Protein AF-A0A1W2AWW6-F1 (afdb_monomer)

Radius of gyration: 28.3 Å; Cα contacts (8 Å, |Δi|>4): 1098; chains: 1; bounding box: 62×74×79 Å

Mean predicted aligned error: 14.78 Å

Foldseek 3Di:
DVLVVLLVVLVVLLVLLVCLQVCLCCVVVQLVDCVQEQDCPDPVRQDAQRKGKYWAALVQWADQDDQKIWGWDWDPPDPVTQIAIAIEGQADPLAPGSDRFVAFDQDPVRTTMFIWGKRFDDVVSLVSHLVSQLVVLVVVLVVQVVDPDRDPVVNVVSVCCNDPNNSVSNSVRYDSIHTYGPPSPCSVVSNVSSVVSSVVSVLSNQLSVVVVPDPNVVSVVVSVVVVCVVVVVVCVVCVQLVQQLVLWDDPDVLEIETERRDDLPLVVQLQQLDFELVSLQCCCCVPQVVNDHFAFNDDDKWKKKFWFAAPVGFIKIKIFIFAADFRKYWYWYDDPQWFIKTFIATLSRRDEPPPHDCNDPVVSSVSSCRLLRTQWIATLLQKTKGKGWAPDFWAFADPPAREDEPSSLRSCCRTHPSAPVRSVVSVVRHGYGYHGGTFIWMWMAGSVGFTWIWGQDPNDIAIDGDRMDTRYDDRCLPPTPVSVPDDDQLRVLLVVLCVVCVRHDDLLSSQVSSLSNFDQCVVPPPTGGRQKMWMQRSNVQKIWMDGNSPSVDIDIDHVVSSVDDD

Solvent-accessible surface area (backbone atoms only — not comparable to full-atom values): 29677 Å² total; per-residue (Å²): 111,68,69,59,52,52,37,53,50,15,50,50,37,23,52,51,8,48,45,32,43,69,48,41,59,47,56,63,58,46,77,73,34,78,90,41,54,44,43,82,86,37,72,90,48,48,38,68,81,33,74,35,30,39,76,40,52,46,91,37,51,45,83,58,56,92,51,35,27,37,35,56,44,78,40,89,89,44,98,81,59,56,60,37,38,35,40,31,33,66,62,50,69,78,43,100,58,74,50,43,76,95,53,60,46,70,47,99,85,68,26,34,33,35,45,28,39,28,33,73,39,53,66,72,58,46,51,50,47,53,50,41,52,49,53,53,38,45,53,50,34,57,54,49,72,70,45,95,81,54,56,68,70,56,51,55,50,33,54,40,52,64,31,76,67,33,46,50,49,52,56,73,36,40,45,66,43,22,37,36,45,53,63,81,75,52,40,66,53,41,25,52,50,7,49,50,33,24,51,52,12,50,50,50,30,52,52,46,60,47,49,76,80,44,64,60,74,67,46,56,54,52,51,52,50,49,49,52,50,52,52,48,50,50,50,61,70,42,41,34,51,53,47,21,41,68,43,52,37,78,74,50,92,61,32,30,37,31,34,51,59,46,87,79,51,65,75,59,56,75,70,58,54,30,60,36,42,72,50,46,52,53,49,44,18,52,75,76,52,74,61,45,89,74,58,74,36,63,71,86,48,46,35,38,39,36,48,36,26,27,93,88,71,42,30,36,41,33,36,35,41,15,28,72,97,74,30,39,34,40,38,36,43,65,53,95,91,43,37,36,29,44,31,38,25,60,34,42,50,48,56,29,64,68,96,36,51,58,88,38,78,66,33,26,57,56,56,69,55,42,66,54,48,26,46,33,38,37,13,70,60,6,22,35,40,36,62,31,38,30,92,43,73,55,37,74,45,84,81,84,48,54,30,35,29,56,37,50,49,49,39,49,34,37,31,71,29,62,35,46,69,49,33,49,55,52,56,71,59,39,19,50,12,31,63,57,96,29,19,59,36,41,40,34,28,19,71,87,69,48,36,35,38,41,38,65,56,97,75,39,84,36,79,34,81,43,55,61,50,48,47,61,70,73,74,45,46,89,80,23,62,51,71,69,71,48,85,51,72,41,56,54,39,40,51,49,51,35,62,75,47,71,36,49,35,47,71,69,55,44,47,49,40,47,56,66,39,51,43,52,29,91,82,41,79,95,46,57,18,28,50,35,38,40,32,36,30,32,73,78,53,37,32,41,35,23,51,68,75,36,75,91,59,68,43,81,44,42,60,56,76,63,72,45,81,132

Sequence (566 aa):
MLKKIILVLAVLMTGIGIFMWIYGDSCIFTLNNDYMLIDLFDPDSFKPGTYGSVSLDPDSIWPISGDLSVAWVYNEDDEDNYNLEIPLEGFDFSSSYSAVAGLSYEDKDGNTRVMVEVVECPEEQRQEVLHGIYDLNEMSYESALSYEDADPSFIEYMEWTVSDEGKQEIDDTTSHYKCIVVSKGNYQLIKVIGIALTIVGALTLTIALLTFKFRPGKILIRVLALVLVIVGVFLIMQRKNISTMASLKEYTDGVYTLRYTADYKLDEILSADISSEKQLFSWVEDNLYGGLPISSGLDSFGCAGLSTTTPEGKHLMGRNYDFYETDCVMIYTDPEDGYASIGMVDTQFINVGGDISMTSPLGRLTTLAYPYMTVDGMNEAGVGVALLMLDHNEIHQNGGKPDIVMTVAVRAILDTCGSADEAIALLESYDMHSMIDSAFHIYITDRTGASVVVEWLDGEMVLTNTPAVTNFVMGDPENTDYLQGGECRRYDALMTDWNGCSGIASAEETMSFMADAADDENANPGVLGTEWSCVYNLDDFEVTVCFDIAYNEPYSVTPETFGIKR

Structure (mmCIF, N/CA/C/O backbone):
data_AF-A0A1W2AWW6-F1
#
_entry.id   AF-A0A1W2AWW6-F1
#
loop_
_atom_site.group_PDB
_atom_site.id
_atom_site.type_symbol
_atom_site.label_atom_id
_atom_site.label_alt_id
_atom_site.label_comp_id
_atom_site.label_asym_id
_atom_site.label_entity_id
_atom_site.label_seq_id
_atom_site.pdbx_PDB_ins_code
_atom_site.Cartn_x
_atom_site.Cartn_y
_atom_site.Cartn_z
_atom_site.occupancy
_atom_site.B_iso_or_equiv
_atom_site.auth_seq_id
_atom_site.auth_comp_id
_atom_site.auth_asym_id
_atom_site.auth_atom_id
_atom_site.pdbx_PDB_model_num
ATOM 1 N N . MET A 1 1 ? -34.621 10.758 49.690 1.00 58.53 1 MET A N 1
ATOM 2 C CA . MET A 1 1 ? -34.325 11.944 48.860 1.00 58.53 1 MET A CA 1
ATOM 3 C C . MET A 1 1 ? -33.158 11.666 47.913 1.00 58.53 1 MET A C 1
ATOM 5 O O . MET A 1 1 ? -33.392 11.636 46.716 1.00 58.53 1 MET A O 1
ATOM 9 N N . LEU A 1 2 ? -31.978 11.288 48.426 1.00 61.44 2 LEU A N 1
ATOM 10 C CA . LEU A 1 2 ? -30.771 10.979 47.636 1.00 61.44 2 LEU A CA 1
ATOM 11 C C . LEU A 1 2 ? -30.978 9.994 46.462 1.00 61.44 2 LEU A C 1
ATOM 13 O O . LEU A 1 2 ? -30.586 10.289 45.344 1.00 61.44 2 LEU A O 1
ATOM 17 N N . LYS A 1 3 ? -31.682 8.868 46.667 1.00 63.62 3 LYS A N 1
ATOM 18 C CA . LYS A 1 3 ? -31.958 7.894 45.586 1.00 63.62 3 LYS A CA 1
ATOM 19 C C . LYS A 1 3 ? -32.798 8.450 44.428 1.00 63.62 3 LYS A C 1
ATOM 21 O O . LYS A 1 3 ? -32.628 8.018 43.298 1.00 63.62 3 LYS A O 1
ATOM 26 N N . LYS A 1 4 ? -33.716 9.385 44.709 1.00 70.50 4 LYS A N 1
ATOM 27 C CA . LYS A 1 4 ? -34.532 10.037 43.671 1.00 70.50 4 LYS A CA 1
ATOM 28 C C . LYS A 1 4 ? -33.698 11.050 42.881 1.00 70.50 4 LYS A C 1
ATOM 30 O O . LYS A 1 4 ? -33.875 11.150 41.680 1.00 70.50 4 LYS A O 1
ATOM 35 N N . ILE A 1 5 ? -32.761 11.730 43.548 1.00 69.06 5 ILE A N 1
ATOM 36 C CA . ILE A 1 5 ? -31.810 12.657 42.918 1.00 69.06 5 ILE A CA 1
ATOM 37 C C . ILE A 1 5 ? -30.859 11.893 41.982 1.00 69.06 5 ILE A C 1
ATOM 39 O O . ILE A 1 5 ? -30.715 12.281 40.832 1.00 69.06 5 ILE A O 1
ATOM 43 N N . ILE A 1 6 ? -30.298 10.760 42.427 1.00 69.12 6 ILE A N 1
ATOM 44 C CA . ILE A 1 6 ? -29.435 9.900 41.591 1.00 69.12 6 ILE A CA 1
ATOM 45 C C . ILE A 1 6 ? -30.186 9.384 40.355 1.00 69.12 6 ILE A C 1
ATOM 47 O O . ILE A 1 6 ? -29.622 9.360 39.269 1.00 69.12 6 ILE A O 1
ATOM 51 N N . LEU A 1 7 ? -31.463 9.007 40.500 1.00 71.25 7 LEU A N 1
ATOM 52 C CA . LEU A 1 7 ? -32.288 8.561 39.374 1.00 71.25 7 LEU A CA 1
ATOM 53 C C . LEU A 1 7 ? -32.471 9.672 38.328 1.00 71.25 7 LEU A C 1
ATOM 55 O O . LEU A 1 7 ? -32.294 9.429 37.142 1.00 71.25 7 LEU A O 1
ATOM 59 N N . VAL A 1 8 ? -32.800 10.887 38.778 1.00 70.69 8 VAL A N 1
ATOM 60 C CA . VAL A 1 8 ? -32.986 12.052 37.899 1.00 70.69 8 VAL A CA 1
ATOM 61 C C . VAL A 1 8 ? -31.683 12.407 37.181 1.00 70.69 8 VAL A C 1
ATOM 63 O O . VAL A 1 8 ? -31.704 12.615 35.973 1.00 70.69 8 VAL A O 1
ATOM 66 N N . LEU A 1 9 ? -30.549 12.394 37.889 1.00 64.31 9 LEU A N 1
ATOM 67 C CA . LEU A 1 9 ? -29.231 12.642 37.298 1.00 64.31 9 LEU A CA 1
ATOM 68 C C . LEU A 1 9 ? -28.835 11.566 36.279 1.00 64.31 9 LEU A C 1
ATOM 70 O O . LEU A 1 9 ? -28.294 11.902 35.235 1.00 64.31 9 LEU A O 1
ATOM 74 N N . ALA A 1 10 ? -29.132 10.292 36.544 1.00 72.31 10 ALA A N 1
ATOM 75 C CA . ALA A 1 10 ? -28.827 9.204 35.618 1.00 72.31 10 ALA A CA 1
ATOM 76 C C . ALA A 1 10 ? -29.686 9.261 34.343 1.00 72.31 10 ALA A C 1
ATOM 78 O O . ALA A 1 10 ? -29.166 9.040 33.253 1.00 72.31 10 ALA A O 1
ATOM 79 N N . VAL A 1 11 ? -30.978 9.604 34.456 1.00 74.00 11 VAL A N 1
ATOM 80 C CA . VAL A 1 11 ? -31.847 9.840 33.287 1.00 74.00 11 VAL A CA 1
ATOM 81 C C . VAL A 1 11 ? -31.354 11.037 32.475 1.00 74.00 11 VAL A C 1
ATOM 83 O O . VAL A 1 11 ? -31.254 10.925 31.260 1.00 74.00 11 VAL A O 1
ATOM 86 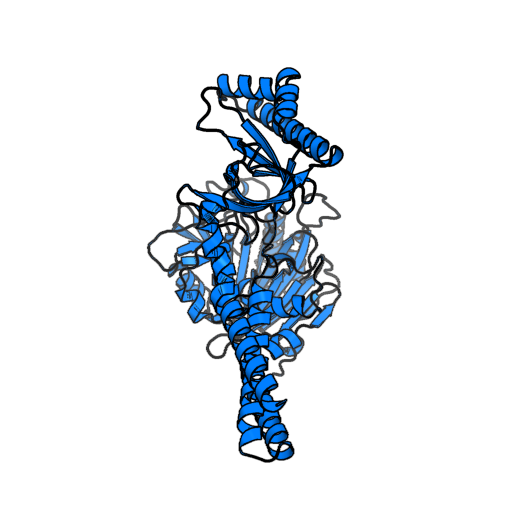N N . LEU A 1 12 ? -30.997 12.148 33.131 1.00 67.00 12 LEU A N 1
ATOM 87 C CA . LEU A 1 12 ? -30.424 13.325 32.468 1.00 67.00 12 LEU A CA 1
ATOM 88 C C . LEU A 1 12 ? -29.118 12.989 31.747 1.00 67.00 12 LEU A C 1
ATOM 90 O O . LEU A 1 12 ? -28.979 13.316 30.581 1.00 67.00 12 LEU A O 1
ATOM 94 N N . MET A 1 13 ? -28.197 12.287 32.407 1.00 64.25 13 MET A N 1
ATOM 95 C CA . MET A 1 13 ? -26.913 11.883 31.826 1.00 64.25 13 MET A CA 1
ATOM 96 C C . MET A 1 13 ? -27.085 10.938 30.634 1.00 64.25 13 MET A C 1
ATOM 98 O O . MET A 1 13 ? -26.427 11.118 29.619 1.00 64.25 13 MET A O 1
ATOM 102 N N . THR A 1 14 ? -28.011 9.977 30.730 1.00 71.69 14 THR A N 1
ATOM 103 C CA . THR A 1 14 ? -28.339 9.077 29.611 1.00 71.69 14 THR A CA 1
ATOM 104 C C . THR A 1 14 ? -28.974 9.855 28.459 1.00 71.69 14 THR A C 1
ATOM 106 O O . THR A 1 14 ? -28.615 9.642 27.312 1.00 71.69 14 THR A O 1
ATOM 109 N N . GLY A 1 15 ? -29.894 10.779 28.753 1.00 69.19 15 GLY A N 1
ATOM 110 C CA . GLY A 1 15 ? -30.534 11.625 27.745 1.00 69.19 15 GLY A CA 1
ATOM 111 C C . GLY A 1 15 ? -29.553 12.569 27.051 1.00 69.19 15 GLY A C 1
ATOM 112 O O . GLY A 1 15 ? -29.610 12.695 25.836 1.00 69.19 15 GLY A O 1
ATOM 113 N N . ILE A 1 16 ? -28.624 13.172 27.800 1.00 65.31 16 ILE A N 1
ATOM 114 C CA . ILE A 1 16 ? -27.533 14.002 27.267 1.00 65.31 16 ILE A CA 1
ATOM 115 C C . ILE A 1 16 ? -26.594 13.151 26.410 1.00 65.31 16 ILE A C 1
ATOM 117 O O . ILE A 1 16 ? -26.265 13.559 25.307 1.00 65.31 16 ILE A O 1
ATOM 121 N N . GLY A 1 17 ? -26.211 11.957 26.870 1.00 63.59 17 GLY A N 1
ATOM 122 C CA . GLY A 1 17 ? -25.368 11.047 26.096 1.00 63.59 17 GLY A CA 1
ATOM 123 C C . GLY A 1 17 ? -26.019 10.601 24.783 1.00 63.59 17 GLY A C 1
ATOM 124 O O . GLY A 1 17 ? -25.378 10.657 23.741 1.00 63.59 17 GLY A O 1
ATOM 125 N N . ILE A 1 18 ? -27.305 10.229 24.815 1.00 67.88 18 ILE A N 1
ATOM 126 C CA . ILE A 1 18 ? -28.082 9.864 23.620 1.00 67.88 18 ILE A CA 1
ATOM 127 C C . ILE A 1 18 ? -28.220 11.068 22.690 1.00 67.88 18 ILE A C 1
ATOM 129 O O . ILE A 1 18 ? -28.087 10.917 21.483 1.00 67.88 18 ILE A O 1
ATOM 133 N N . PHE A 1 19 ? -28.456 12.263 23.236 1.00 64.56 19 PHE A N 1
ATOM 134 C CA . PHE A 1 19 ? -28.500 13.492 22.452 1.00 64.56 19 PHE A CA 1
ATOM 135 C C . PHE A 1 19 ? -27.151 13.763 21.771 1.00 64.56 19 PHE A C 1
ATOM 137 O O . PHE A 1 19 ? -27.118 13.967 20.570 1.00 64.56 19 PHE A O 1
ATOM 144 N N . MET A 1 20 ? -26.035 13.683 22.496 1.00 58.28 20 MET A N 1
ATOM 145 C CA . MET A 1 20 ? -24.689 13.866 21.937 1.00 58.28 20 MET A CA 1
ATOM 146 C C . MET A 1 20 ? -24.325 12.791 20.905 1.00 58.28 20 MET A C 1
ATOM 148 O O . MET A 1 20 ? -23.615 13.078 19.950 1.00 58.28 20 MET A O 1
ATOM 152 N N . TRP A 1 21 ? -24.818 11.563 21.074 1.00 61.38 21 TRP A N 1
ATOM 153 C CA . TRP A 1 21 ? -24.599 10.472 20.128 1.00 61.38 21 TRP A CA 1
ATOM 154 C C . TRP A 1 21 ? -25.434 10.627 18.846 1.00 61.38 21 TRP A C 1
ATOM 156 O O . TRP A 1 21 ? -24.878 10.522 17.759 1.00 61.38 21 TRP A O 1
ATOM 166 N N . ILE A 1 22 ? -26.736 10.923 18.964 1.00 56.03 22 ILE A N 1
ATOM 167 C CA . ILE A 1 22 ? -27.663 11.092 17.826 1.00 56.03 22 ILE A CA 1
ATOM 168 C C . ILE A 1 22 ? -27.402 12.405 17.080 1.00 56.03 22 ILE A C 1
ATOM 170 O O . ILE A 1 22 ? -27.427 12.437 15.856 1.00 56.03 22 ILE A O 1
ATOM 174 N N . TYR A 1 23 ? -27.174 13.493 17.814 1.00 50.31 23 TYR A N 1
ATOM 175 C CA . TYR A 1 23 ? -27.010 14.834 17.251 1.00 50.31 23 TYR A CA 1
ATOM 176 C C . TYR A 1 23 ? -25.542 15.247 17.104 1.00 50.31 23 TYR A C 1
ATOM 178 O O . TYR A 1 23 ? -25.269 16.359 16.662 1.00 50.31 23 TYR A O 1
ATOM 186 N N . GLY A 1 24 ? -24.588 14.363 17.415 1.00 49.62 24 GLY A N 1
ATOM 187 C CA . GLY A 1 24 ? -23.176 14.568 17.078 1.00 49.62 24 GLY A CA 1
ATOM 188 C C . GLY A 1 24 ? -22.961 14.740 15.569 1.00 49.62 24 GLY A C 1
ATOM 189 O O . GLY A 1 24 ? -22.089 15.499 15.166 1.00 49.62 24 GLY A O 1
ATOM 190 N N . ASP A 1 25 ? -23.828 14.134 14.749 1.00 45.47 25 ASP A N 1
ATOM 191 C CA . ASP A 1 25 ? -23.875 14.330 13.291 1.00 45.47 25 ASP A CA 1
ATOM 192 C C . ASP A 1 25 ? -24.585 15.617 12.860 1.00 45.47 25 ASP A C 1
ATOM 194 O O . ASP A 1 25 ? -24.484 16.042 11.715 1.00 45.47 25 ASP A O 1
ATOM 198 N N . SER A 1 26 ? -25.308 16.289 13.756 1.00 44.19 26 SER A N 1
ATOM 199 C CA . SER A 1 26 ? -26.112 17.462 13.397 1.00 44.19 26 SER A CA 1
ATOM 200 C C . SER A 1 26 ? -25.289 18.720 13.108 1.00 44.19 26 SER A C 1
ATOM 202 O O . SER A 1 26 ? -25.877 19.720 12.726 1.00 44.19 26 SER A O 1
ATOM 204 N N . CYS A 1 27 ? -23.955 18.688 13.197 1.00 40.81 27 CYS A N 1
ATOM 205 C CA . CYS A 1 27 ? -23.131 19.732 12.572 1.00 40.81 27 CYS A CA 1
ATOM 206 C C . CYS A 1 27 ? -23.082 19.608 11.037 1.00 40.81 27 CYS A C 1
ATOM 208 O O . CYS A 1 27 ? -22.997 20.632 10.367 1.00 40.81 27 CYS A O 1
ATOM 210 N N . ILE A 1 28 ? -23.294 18.414 10.463 1.00 44.50 28 ILE A N 1
ATOM 211 C CA . ILE A 1 28 ? -23.571 18.248 9.018 1.00 44.50 28 ILE A CA 1
ATOM 212 C C . ILE A 1 28 ? -24.921 18.901 8.652 1.00 44.50 28 ILE A C 1
ATOM 214 O O . ILE A 1 28 ? -25.111 19.400 7.546 1.00 44.50 28 ILE A O 1
ATOM 218 N N . PHE A 1 29 ? -25.857 18.987 9.607 1.00 40.03 29 PHE A N 1
ATOM 219 C CA . PHE A 1 29 ? -27.095 19.765 9.462 1.00 40.03 29 PHE A CA 1
ATOM 220 C C . PHE A 1 29 ? -26.861 21.289 9.575 1.00 40.03 29 PHE A C 1
ATOM 222 O O . PHE A 1 29 ? -27.673 22.067 9.076 1.00 40.03 29 PHE A O 1
ATOM 229 N N . THR A 1 30 ? -25.762 21.722 10.204 1.00 45.25 30 THR A N 1
ATOM 230 C CA . THR A 1 30 ? -25.338 23.133 10.291 1.00 45.25 30 THR A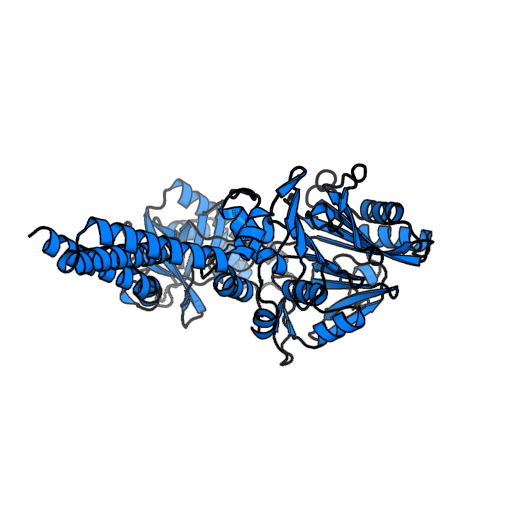 CA 1
ATOM 231 C C . THR A 1 30 ? -24.598 23.582 9.027 1.00 45.25 30 THR A C 1
ATOM 233 O O . THR A 1 30 ? -24.874 24.673 8.547 1.00 45.25 30 THR A O 1
ATOM 236 N N . LEU A 1 31 ? -23.749 22.729 8.435 1.00 46.09 31 LEU A N 1
ATOM 237 C CA . LEU A 1 31 ? -23.119 22.959 7.120 1.00 46.09 31 LEU A CA 1
ATOM 238 C C . LEU A 1 31 ? -24.142 23.016 5.969 1.00 46.09 31 LEU A C 1
ATOM 240 O O . LEU A 1 31 ? -23.910 23.674 4.963 1.00 46.09 31 LEU A O 1
ATOM 244 N N . ASN A 1 32 ? -25.302 22.377 6.134 1.00 43.75 32 ASN A N 1
ATOM 245 C CA . ASN A 1 32 ? -26.427 22.443 5.195 1.00 43.75 32 ASN A CA 1
ATOM 246 C C . ASN A 1 32 ? -27.371 23.645 5.418 1.00 43.75 32 ASN A C 1
ATOM 248 O O . ASN A 1 32 ? -28.404 23.735 4.754 1.00 43.75 32 ASN A O 1
ATOM 252 N N . ASN A 1 33 ? -27.090 24.534 6.378 1.00 53.09 33 ASN A N 1
ATOM 253 C CA . ASN A 1 33 ? -27.976 25.645 6.736 1.00 53.09 33 ASN A CA 1
ATOM 254 C C . ASN A 1 33 ? -27.310 26.998 6.464 1.00 53.09 33 ASN A C 1
ATOM 256 O O . ASN A 1 33 ? -26.375 27.386 7.161 1.00 53.09 33 ASN A O 1
ATOM 260 N N . ASP A 1 34 ? -27.874 27.773 5.538 1.00 59.38 34 ASP A N 1
ATOM 261 C CA . ASP A 1 34 ? -27.340 29.083 5.125 1.00 59.38 34 ASP A CA 1
ATOM 262 C C . ASP A 1 34 ? -27.335 30.151 6.234 1.00 59.38 34 ASP A C 1
ATOM 264 O O . ASP A 1 34 ? -26.736 31.207 6.082 1.00 59.38 34 ASP A O 1
ATOM 268 N N . TYR A 1 35 ? -27.945 29.879 7.392 1.00 59.44 35 TYR A N 1
ATOM 269 C CA . TYR A 1 35 ? -27.935 30.783 8.550 1.00 59.44 35 TYR A CA 1
ATOM 270 C C . TYR A 1 35 ? -26.554 31.004 9.185 1.00 59.44 35 TYR A C 1
ATOM 272 O O . TYR A 1 35 ? -26.407 31.947 9.960 1.00 59.44 35 TYR A O 1
ATOM 280 N N . MET A 1 36 ? -25.585 30.122 8.929 1.00 66.00 36 MET A N 1
ATOM 281 C CA . MET A 1 36 ? -24.217 30.208 9.460 1.00 66.00 36 MET A CA 1
ATOM 282 C C . MET A 1 36 ? -23.188 30.543 8.369 1.00 66.00 36 MET A C 1
ATOM 284 O O . MET A 1 36 ? -21.990 30.485 8.646 1.00 66.00 36 MET A O 1
ATOM 288 N N . LEU A 1 37 ? -23.637 30.851 7.144 1.00 81.44 37 LEU A N 1
ATOM 289 C CA . LEU A 1 37 ? -22.751 31.283 6.069 1.00 81.44 37 LEU A CA 1
ATOM 290 C C . LEU A 1 37 ? -22.181 32.658 6.417 1.00 81.44 37 LEU A C 1
ATOM 292 O O . LEU A 1 37 ? -22.932 33.599 6.675 1.00 81.44 37 LEU A O 1
ATOM 296 N N . ILE A 1 38 ? -20.858 32.745 6.445 1.00 86.50 38 ILE A N 1
ATOM 297 C CA . ILE A 1 38 ? -20.147 34.010 6.533 1.00 86.50 38 ILE A CA 1
ATOM 298 C C . ILE A 1 38 ? -20.112 34.570 5.119 1.00 86.50 38 ILE A C 1
ATOM 300 O O . ILE A 1 38 ? -19.604 33.928 4.202 1.00 86.50 38 ILE A O 1
ATOM 304 N N . ASP A 1 39 ? -20.681 35.757 4.970 1.00 88.44 39 ASP A N 1
ATOM 305 C CA . ASP A 1 39 ? -20.556 36.543 3.754 1.00 88.44 39 ASP A CA 1
ATOM 306 C C . ASP A 1 39 ? -19.225 37.287 3.842 1.00 88.44 39 ASP A C 1
ATOM 308 O O . ASP A 1 39 ? -19.032 38.136 4.715 1.00 88.44 39 ASP A O 1
ATOM 312 N N . LEU A 1 40 ? -18.289 36.895 2.985 1.00 89.12 40 LEU A N 1
ATOM 313 C CA . LEU A 1 40 ? -16.914 37.383 2.992 1.00 89.12 40 LEU A CA 1
ATOM 314 C C . LEU A 1 40 ? -16.813 38.855 2.567 1.00 89.12 40 LEU A C 1
ATOM 316 O O . LEU A 1 40 ? -15.840 39.521 2.917 1.00 89.12 40 LEU A O 1
ATOM 320 N N . PHE A 1 41 ? -17.839 39.377 1.890 1.00 87.38 41 PHE A N 1
ATOM 321 C CA . PHE A 1 41 ? -17.898 40.755 1.408 1.00 87.38 41 PHE A CA 1
ATOM 322 C C . PHE A 1 41 ? -18.740 41.674 2.305 1.00 87.38 41 PHE A C 1
ATOM 324 O O . PHE A 1 41 ? -18.711 42.891 2.121 1.00 87.38 41 PHE A O 1
ATOM 331 N N . ASP A 1 42 ? -19.454 41.137 3.301 1.00 87.12 42 ASP A N 1
ATOM 332 C CA . ASP A 1 42 ? -20.170 41.926 4.309 1.00 87.12 42 ASP A CA 1
ATOM 333 C C . ASP A 1 42 ? -19.282 42.156 5.550 1.00 87.12 42 ASP A C 1
ATOM 335 O O . ASP A 1 42 ? -19.072 41.222 6.329 1.00 87.12 42 ASP A O 1
ATOM 339 N N . PRO A 1 43 ? -18.814 43.391 5.832 1.00 85.44 43 PRO A N 1
ATOM 340 C CA . PRO A 1 43 ? -17.991 43.688 7.009 1.00 85.44 43 PRO A CA 1
ATOM 341 C C . PRO A 1 43 ? -18.684 43.411 8.354 1.00 85.44 43 PRO A C 1
ATOM 343 O O . PRO A 1 43 ? -18.023 43.286 9.389 1.00 85.44 43 PRO A O 1
ATOM 346 N N . ASP A 1 44 ? -20.020 43.345 8.382 1.00 85.56 44 ASP A N 1
ATOM 347 C CA . ASP A 1 44 ? -20.763 42.944 9.575 1.00 85.56 44 ASP A CA 1
ATOM 348 C C . ASP A 1 44 ? -20.788 41.417 9.764 1.00 85.56 44 ASP A C 1
ATOM 350 O O . ASP A 1 44 ? -20.985 40.965 10.903 1.00 85.56 44 ASP A O 1
ATOM 354 N N . SER A 1 45 ? -20.542 40.648 8.701 1.00 86.56 45 SER A N 1
ATOM 355 C CA . SER A 1 45 ? -20.463 39.185 8.678 1.00 86.56 45 SER A CA 1
ATOM 356 C C . SER A 1 45 ? -19.014 38.699 8.803 1.00 86.56 45 SER A C 1
ATOM 358 O O . SER A 1 45 ? -18.705 37.925 9.706 1.00 86.56 45 SER A O 1
ATOM 360 N N . PHE A 1 46 ? -18.089 39.219 7.998 1.00 92.44 46 PHE A N 1
ATOM 361 C CA . PHE A 1 46 ? -16.672 38.862 8.006 1.00 92.44 46 PHE A CA 1
ATOM 362 C C . PHE A 1 46 ? -15.845 39.793 8.905 1.00 92.44 46 PHE A C 1
ATOM 364 O O . PHE A 1 46 ? -15.302 40.813 8.484 1.00 92.44 46 PHE A O 1
ATOM 371 N N . LYS A 1 47 ? -15.762 39.441 10.193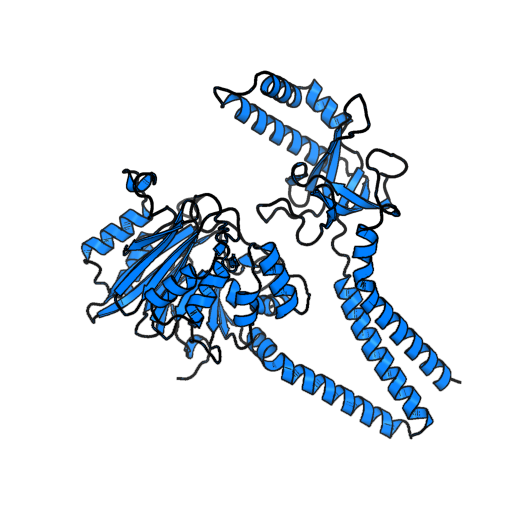 1.00 88.06 47 LYS A N 1
ATOM 372 C CA . LYS A 1 47 ? -15.000 40.200 11.201 1.00 88.06 47 LYS A CA 1
ATOM 373 C C . LYS A 1 47 ? -14.423 39.316 12.310 1.00 88.06 47 LYS A C 1
ATOM 375 O O . LYS A 1 47 ? -14.984 38.247 12.572 1.00 88.06 47 LYS A O 1
ATOM 380 N N . PRO A 1 48 ? -13.389 39.775 13.040 1.00 87.56 48 PRO A N 1
ATOM 381 C CA . PRO A 1 48 ? -12.771 39.014 14.118 1.00 87.56 48 PRO A CA 1
ATOM 382 C C . PRO A 1 48 ? -13.767 38.542 15.184 1.00 87.56 48 PRO A C 1
ATOM 384 O O . PRO A 1 48 ? -14.623 39.301 15.648 1.00 87.56 48 PRO A O 1
ATOM 387 N N . GLY A 1 49 ? -13.628 37.285 15.602 1.00 73.31 49 GLY A N 1
ATOM 388 C CA . GLY A 1 49 ? -14.514 36.608 16.549 1.00 73.31 49 GLY A CA 1
ATOM 389 C C . GLY A 1 49 ? -15.784 36.028 15.922 1.00 73.31 49 GLY A C 1
ATOM 390 O O . GLY A 1 49 ? -16.640 35.523 16.654 1.00 73.31 49 GLY A O 1
ATOM 391 N N . THR A 1 50 ? -15.930 36.098 14.596 1.00 81.75 50 THR A N 1
ATOM 392 C CA . THR A 1 50 ? -17.013 35.416 13.880 1.00 81.75 50 THR A CA 1
ATOM 393 C C . THR A 1 50 ? -16.684 33.941 13.727 1.00 81.75 50 THR A C 1
ATOM 395 O O . THR A 1 50 ? -15.567 33.571 13.383 1.00 81.75 50 THR A O 1
ATOM 398 N N . TYR A 1 51 ? -17.684 33.104 13.975 1.00 76.75 51 TYR A N 1
ATOM 399 C CA . TYR A 1 51 ? -17.603 31.661 13.820 1.00 76.75 51 TYR A CA 1
ATOM 400 C C . TYR A 1 51 ? -18.741 31.196 12.916 1.00 76.75 51 TYR A C 1
ATOM 402 O O . TYR A 1 51 ? -19.911 31.464 13.210 1.00 76.75 51 TYR A O 1
ATOM 410 N N . GLY A 1 52 ? -18.416 30.491 11.840 1.00 75.50 52 GLY A N 1
ATOM 411 C CA . GLY A 1 52 ? -19.383 30.104 10.817 1.00 75.50 52 GLY A CA 1
ATOM 412 C C . GLY A 1 52 ? -18.742 29.300 9.697 1.00 75.50 52 GLY A C 1
ATOM 413 O O . GLY A 1 52 ? -17.608 28.848 9.828 1.00 75.50 52 GLY A O 1
ATOM 414 N N . SER A 1 53 ? -19.488 29.084 8.620 1.00 81.19 53 SER A N 1
ATOM 415 C CA . SER A 1 53 ? -18.980 28.406 7.429 1.00 81.19 53 SER A CA 1
ATOM 416 C C . SER A 1 53 ? -18.659 29.411 6.334 1.00 81.19 53 SER A C 1
ATOM 418 O O . SER A 1 53 ? -19.471 30.305 6.107 1.00 81.19 53 SER A O 1
ATOM 420 N N . VAL A 1 54 ? -17.572 29.205 5.605 1.00 84.94 54 VAL A N 1
ATOM 421 C CA . VAL A 1 54 ? -17.299 29.877 4.325 1.00 84.94 54 VAL A CA 1
ATOM 422 C C . VAL A 1 54 ? -17.445 28.858 3.197 1.00 84.94 54 VAL A C 1
ATOM 424 O O . VAL A 1 54 ? -17.210 27.670 3.428 1.00 84.94 54 VAL A O 1
ATOM 427 N N . SER A 1 55 ? -17.887 29.306 2.022 1.00 84.31 55 SER A N 1
ATOM 428 C CA . SER A 1 55 ? -17.855 28.501 0.796 1.00 84.31 55 SER A CA 1
ATOM 429 C C . SER A 1 55 ? -16.736 29.038 -0.082 1.00 84.31 55 SER A C 1
ATOM 431 O O . SER A 1 55 ? -16.677 30.248 -0.293 1.00 84.31 55 SER A O 1
ATOM 433 N N . LEU A 1 56 ? -15.829 28.163 -0.500 1.00 83.12 56 LEU A N 1
ATOM 434 C CA . LEU A 1 56 ? -14.626 28.505 -1.248 1.00 83.12 56 LEU A CA 1
ATOM 435 C C . LEU A 1 56 ? -14.511 27.574 -2.452 1.00 83.12 56 LEU A C 1
ATOM 437 O O . LEU A 1 56 ? -14.736 26.370 -2.320 1.00 83.12 56 LEU A O 1
ATOM 441 N N . ASP A 1 57 ? -14.147 28.132 -3.598 1.00 80.00 57 ASP A N 1
ATOM 442 C CA . ASP A 1 57 ? -13.801 27.355 -4.783 1.00 80.00 57 ASP A CA 1
ATOM 443 C C . ASP A 1 57 ? -12.491 26.588 -4.503 1.00 80.00 57 ASP A C 1
ATOM 445 O O . ASP A 1 57 ? -11.496 27.226 -4.158 1.00 80.00 57 ASP A O 1
ATOM 449 N N . PRO A 1 58 ? -12.463 25.244 -4.576 1.00 71.44 58 PRO A N 1
ATOM 450 C CA . PRO A 1 58 ? -11.250 24.462 -4.333 1.00 71.44 58 PRO A CA 1
ATOM 451 C C . PRO A 1 58 ? -10.067 24.867 -5.218 1.00 71.44 58 PRO A C 1
ATOM 453 O O . PRO A 1 58 ? -8.927 24.814 -4.757 1.00 71.44 58 PRO A O 1
ATOM 456 N N . ASP A 1 59 ? -10.333 25.296 -6.454 1.00 74.25 59 ASP A N 1
ATOM 457 C CA . ASP A 1 59 ? -9.304 25.666 -7.432 1.00 74.25 59 ASP A CA 1
ATOM 458 C C . ASP A 1 59 ? -8.720 27.063 -7.158 1.00 74.25 59 ASP A C 1
ATOM 460 O O . ASP A 1 59 ? -7.698 27.456 -7.725 1.00 74.25 59 ASP A O 1
ATOM 464 N N . SER A 1 60 ? -9.349 27.830 -6.263 1.00 79.06 60 SER A N 1
ATOM 465 C CA . SER A 1 60 ? -8.902 29.167 -5.877 1.00 79.06 60 SER A CA 1
ATOM 466 C C . SER A 1 60 ? -8.076 29.190 -4.588 1.00 79.06 60 SER A C 1
ATOM 468 O O . SER A 1 60 ? -7.680 30.267 -4.129 1.00 79.06 60 SER A O 1
ATOM 470 N N . ILE A 1 61 ? -7.806 28.019 -3.999 1.00 83.56 61 ILE A N 1
ATOM 471 C CA . ILE A 1 61 ? -7.069 27.873 -2.744 1.00 83.56 61 ILE A CA 1
ATOM 472 C C . ILE A 1 61 ? -5.642 27.402 -3.020 1.00 83.56 61 ILE A C 1
ATOM 474 O O . ILE A 1 61 ? -5.431 26.330 -3.579 1.00 83.56 61 ILE A O 1
ATOM 478 N N . TRP A 1 62 ? -4.660 28.158 -2.530 1.00 78.75 62 TRP A N 1
ATOM 479 C CA . TRP A 1 62 ? -3.243 27.901 -2.780 1.00 78.75 62 TRP A CA 1
ATOM 480 C C . TRP A 1 62 ? -2.417 27.895 -1.487 1.00 78.75 62 TRP A C 1
ATOM 482 O O . TRP A 1 62 ? -2.605 28.775 -0.636 1.00 78.75 62 TRP A O 1
ATOM 492 N N . PRO A 1 63 ? -1.489 26.935 -1.311 1.00 83.06 63 PRO A N 1
ATOM 493 C CA . PRO A 1 63 ? -0.567 26.936 -0.181 1.00 83.06 63 PRO A CA 1
ATOM 494 C C . PRO A 1 63 ? 0.468 28.064 -0.318 1.00 83.06 63 PRO A C 1
ATOM 496 O O . PRO A 1 63 ? 0.910 28.382 -1.419 1.00 83.06 63 PRO A O 1
ATOM 499 N N . ILE A 1 64 ? 0.873 28.652 0.812 1.00 83.69 64 ILE A N 1
ATOM 500 C CA . ILE A 1 64 ? 1.923 29.681 0.873 1.00 83.69 64 ILE A CA 1
ATOM 501 C C . ILE A 1 64 ? 3.149 29.133 1.607 1.00 83.69 64 ILE A C 1
ATOM 503 O O . ILE A 1 64 ? 4.231 29.033 1.033 1.00 83.69 64 ILE A O 1
ATOM 507 N N . SER A 1 65 ? 2.992 28.768 2.882 1.00 77.00 65 SER A N 1
ATOM 508 C CA . SER A 1 65 ? 4.095 28.297 3.725 1.00 77.00 65 SER A CA 1
ATOM 509 C C . SER A 1 65 ? 3.586 27.616 4.998 1.00 77.00 65 SER A C 1
ATOM 511 O O . SER A 1 65 ? 2.742 28.148 5.717 1.00 77.00 65 SER A O 1
ATOM 513 N N . GLY A 1 66 ? 4.125 26.435 5.321 1.00 77.00 66 GLY A N 1
ATOM 514 C CA . GLY A 1 66 ? 3.666 25.665 6.484 1.00 77.00 66 GLY A CA 1
ATOM 515 C C . GLY A 1 66 ? 2.147 25.452 6.454 1.00 77.00 66 GLY A C 1
ATOM 516 O O . GLY A 1 66 ? 1.623 24.955 5.465 1.00 77.00 66 GLY A O 1
ATOM 517 N N . ASP A 1 67 ? 1.454 25.890 7.509 1.00 75.88 67 ASP A N 1
ATOM 518 C CA . ASP A 1 67 ? -0.011 25.790 7.637 1.00 75.88 67 ASP A CA 1
ATOM 519 C C . ASP A 1 67 ? -0.774 26.979 7.010 1.00 75.88 67 ASP A C 1
ATOM 521 O O . ASP A 1 67 ? -2.000 27.060 7.146 1.00 75.88 67 ASP A O 1
ATOM 525 N N . LEU A 1 68 ? -0.068 27.939 6.399 1.00 83.75 68 LEU A N 1
ATOM 526 C CA . LEU A 1 68 ? -0.623 29.171 5.837 1.00 83.75 68 LEU A CA 1
ATOM 527 C C . LEU A 1 68 ? -0.959 28.994 4.355 1.00 83.75 68 LEU A C 1
ATOM 529 O O . LEU A 1 68 ? -0.170 28.477 3.561 1.00 83.75 68 LEU A O 1
ATOM 533 N N . SER A 1 69 ? -2.135 29.469 3.971 1.00 88.31 69 SER A N 1
ATOM 534 C CA . SER A 1 69 ? -2.659 29.374 2.606 1.00 88.31 69 SER A CA 1
ATOM 535 C C . SER A 1 69 ? -3.441 30.635 2.265 1.00 88.31 69 SER A C 1
ATOM 537 O O . SER A 1 69 ? -3.677 31.488 3.124 1.00 88.31 69 SER A O 1
ATOM 539 N N . VAL A 1 70 ? -3.872 30.760 1.017 1.00 90.25 70 VAL A N 1
ATOM 540 C CA . VAL A 1 70 ? -4.731 31.856 0.569 1.00 90.25 70 VAL A CA 1
ATOM 541 C C . VAL A 1 70 ? -5.868 31.318 -0.285 1.00 90.25 70 VAL A C 1
ATOM 543 O O . VAL A 1 70 ? -5.665 30.387 -1.054 1.00 90.25 70 VAL A O 1
ATOM 546 N N . ALA A 1 71 ? -7.060 31.893 -0.140 1.00 89.19 71 ALA A N 1
ATOM 547 C CA . ALA A 1 71 ? -8.167 31.684 -1.068 1.00 89.19 71 ALA A CA 1
ATOM 548 C C . ALA A 1 71 ? -8.458 32.967 -1.842 1.00 89.19 71 ALA A C 1
ATOM 550 O O . ALA A 1 71 ? -8.522 34.047 -1.245 1.00 89.19 71 ALA A O 1
ATOM 551 N N . TRP A 1 72 ? -8.679 32.837 -3.147 1.00 86.81 72 TRP A N 1
ATOM 552 C CA . TRP A 1 72 ? -9.165 33.920 -3.997 1.00 86.81 72 TRP A CA 1
ATOM 553 C C . TRP A 1 72 ? -10.677 33.813 -4.148 1.00 86.81 72 TRP A C 1
ATOM 555 O O . TRP A 1 72 ? -11.200 32.792 -4.594 1.00 86.81 72 TRP A O 1
ATOM 565 N N . VAL A 1 73 ? -11.397 34.855 -3.742 1.00 86.50 73 VAL A N 1
ATOM 566 C CA . VAL A 1 73 ? -12.861 34.856 -3.767 1.00 86.50 73 VAL A CA 1
ATOM 567 C C . VAL A 1 73 ? -13.354 35.967 -4.680 1.00 86.50 73 VAL A C 1
ATOM 569 O O . VAL A 1 73 ? -13.043 37.140 -4.470 1.00 86.50 73 VAL A O 1
ATOM 572 N N . TYR A 1 74 ? -14.140 35.577 -5.683 1.00 80.62 74 TYR A N 1
ATOM 573 C CA . TYR A 1 74 ? -14.757 36.480 -6.648 1.00 80.62 74 TYR A CA 1
ATOM 574 C C . TYR A 1 74 ? -16.129 36.940 -6.153 1.00 80.62 74 TYR A C 1
ATOM 576 O O . TYR A 1 74 ? -16.960 36.121 -5.755 1.00 80.62 74 TYR A O 1
ATOM 584 N N . ASN A 1 75 ? -16.391 38.248 -6.197 1.00 76.25 75 ASN A N 1
ATOM 585 C CA . ASN A 1 75 ? -17.728 38.780 -5.945 1.00 76.25 75 ASN A CA 1
ATOM 586 C C . ASN A 1 75 ? -18.543 38.831 -7.245 1.00 76.25 75 ASN A C 1
ATOM 588 O O . ASN A 1 75 ? -18.426 39.783 -8.014 1.00 76.25 75 ASN A O 1
ATOM 592 N N . GLU A 1 76 ? -19.384 37.823 -7.488 1.00 66.25 76 GLU A N 1
ATOM 593 C CA . GLU A 1 76 ? -20.229 37.764 -8.694 1.00 66.25 76 GLU A CA 1
ATOM 594 C C . GLU A 1 76 ? -21.313 38.859 -8.753 1.00 66.25 76 GLU A C 1
ATOM 596 O O . GLU A 1 76 ? -21.848 39.143 -9.827 1.00 66.25 76 GLU A O 1
ATOM 601 N N . ASP A 1 77 ? -21.653 39.472 -7.614 1.00 64.88 77 ASP A N 1
ATOM 602 C CA . ASP A 1 77 ? -22.721 40.471 -7.497 1.00 64.88 77 ASP A CA 1
ATOM 603 C C . ASP A 1 77 ? -22.224 41.924 -7.672 1.00 64.88 77 ASP A C 1
ATOM 605 O O . ASP A 1 77 ? -23.041 42.854 -7.673 1.00 64.88 77 ASP A O 1
ATOM 609 N N . ASP A 1 78 ? -20.913 42.141 -7.835 1.00 63.75 78 ASP A N 1
ATOM 610 C CA . ASP A 1 78 ? -20.313 43.467 -8.024 1.00 63.75 78 ASP A CA 1
ATOM 611 C C . ASP A 1 78 ? -19.968 43.729 -9.503 1.00 63.75 78 ASP A C 1
ATOM 613 O O . ASP A 1 78 ? -19.232 42.970 -10.130 1.00 63.75 78 ASP A O 1
ATOM 617 N N . GLU A 1 79 ? -20.481 44.828 -10.074 1.00 53.56 79 GLU A N 1
ATOM 618 C CA . GLU A 1 79 ? -20.215 45.217 -11.474 1.00 53.56 79 GLU A CA 1
ATOM 619 C C . GLU A 1 79 ? -18.732 45.558 -11.722 1.00 53.56 79 GLU A C 1
ATOM 621 O O . GLU A 1 79 ? -18.297 45.552 -12.877 1.00 53.56 79 GLU A O 1
ATOM 626 N N . ASP A 1 80 ? -17.969 45.832 -10.657 1.00 55.72 80 ASP A N 1
ATOM 627 C CA . ASP A 1 80 ? -16.546 46.172 -10.704 1.00 55.72 80 ASP A CA 1
ATOM 628 C C . ASP A 1 80 ? -15.611 44.956 -10.465 1.00 55.72 80 ASP A C 1
ATOM 630 O O . ASP A 1 80 ? -14.395 45.135 -10.476 1.00 55.72 80 ASP A O 1
ATOM 634 N N . ASN A 1 81 ? -16.141 43.726 -10.308 1.00 55.50 81 ASN A N 1
ATOM 635 C CA . ASN A 1 81 ? -15.379 42.481 -10.070 1.00 55.50 81 ASN A CA 1
ATOM 636 C C . ASN A 1 81 ? -14.345 42.602 -8.931 1.00 55.50 81 ASN A C 1
ATOM 638 O O . ASN A 1 81 ? -13.149 42.384 -9.128 1.00 55.50 81 ASN A O 1
ATOM 642 N N . TYR A 1 82 ? -14.794 42.963 -7.728 1.00 60.25 82 TYR A N 1
ATOM 643 C CA . TYR A 1 82 ? -13.888 43.062 -6.584 1.00 60.25 82 TYR A CA 1
ATOM 644 C C . TYR A 1 82 ? -13.423 41.667 -6.138 1.00 60.25 82 TYR A C 1
ATOM 646 O O . TYR A 1 82 ? -14.239 40.836 -5.726 1.00 60.25 82 TYR A O 1
ATOM 654 N N . ASN A 1 83 ? -12.114 41.425 -6.211 1.00 77.62 83 ASN A N 1
ATOM 655 C CA . ASN A 1 83 ? -11.484 40.206 -5.712 1.00 77.62 83 ASN A CA 1
ATOM 656 C C . ASN A 1 83 ? -11.095 40.392 -4.245 1.00 77.62 83 ASN A C 1
ATOM 658 O O . ASN A 1 83 ? -10.734 41.489 -3.822 1.00 77.62 83 ASN A O 1
ATOM 662 N N . LEU A 1 84 ? -11.189 39.320 -3.465 1.00 86.19 84 LEU A N 1
ATOM 663 C CA . LEU A 1 84 ? -10.761 39.301 -2.072 1.00 86.19 84 LEU A CA 1
ATOM 664 C C . LEU A 1 84 ? -9.808 38.128 -1.854 1.00 86.19 84 LEU A C 1
ATOM 666 O O . LEU A 1 84 ? -10.211 36.969 -1.980 1.00 86.19 84 LEU A O 1
ATOM 670 N N . GLU A 1 85 ? -8.564 38.421 -1.480 1.00 91.00 85 GLU A N 1
ATOM 671 C CA . GLU A 1 85 ? -7.607 37.417 -1.026 1.00 91.00 85 GLU A CA 1
ATOM 672 C C . GLU A 1 85 ? -7.751 37.217 0.481 1.00 91.00 85 GLU A C 1
ATOM 674 O O . GLU A 1 85 ? -7.627 38.146 1.288 1.00 91.00 85 GLU A O 1
ATOM 679 N N . ILE A 1 86 ? -8.018 35.976 0.876 1.00 92.25 86 ILE A N 1
ATOM 680 C CA . ILE A 1 86 ? -8.271 35.620 2.269 1.00 92.25 86 ILE A CA 1
ATOM 681 C C . ILE A 1 86 ? -7.150 34.713 2.752 1.00 92.25 86 ILE A C 1
ATOM 683 O O . ILE A 1 86 ? -7.072 33.569 2.304 1.00 92.25 86 ILE A O 1
ATOM 687 N N . PRO A 1 87 ? -6.317 35.170 3.700 1.00 93.25 87 PRO A N 1
ATOM 688 C CA . PRO A 1 87 ? -5.406 34.293 4.414 1.00 93.25 87 PRO A CA 1
ATOM 689 C C . PRO A 1 87 ? -6.169 33.185 5.149 1.00 93.25 87 PRO A C 1
ATOM 691 O O . PRO A 1 87 ? -7.134 33.437 5.881 1.00 93.25 87 PRO A O 1
ATOM 694 N N . LEU A 1 88 ? -5.706 31.955 4.982 1.00 89.62 88 LEU A N 1
ATOM 695 C CA . LEU A 1 88 ? -6.257 30.748 5.579 1.00 89.62 88 LEU A CA 1
ATOM 696 C C . LEU A 1 88 ? -5.193 30.063 6.434 1.00 89.62 88 LEU A C 1
ATOM 698 O O . LEU A 1 88 ? -4.013 30.095 6.104 1.00 89.62 88 LEU A O 1
ATOM 702 N N . GLU A 1 89 ? -5.611 29.418 7.517 1.00 85.12 89 GLU A N 1
ATOM 703 C CA . GLU A 1 89 ? -4.728 28.591 8.346 1.00 85.12 89 GLU A CA 1
ATOM 704 C C . GLU A 1 89 ? -5.390 27.246 8.649 1.00 85.12 89 GLU A C 1
ATOM 706 O O . GLU A 1 89 ? -6.576 27.211 8.989 1.00 85.12 89 GLU A O 1
ATOM 711 N N . GLY A 1 90 ? -4.633 26.150 8.569 1.00 71.44 90 GLY A N 1
ATOM 712 C CA . GLY A 1 90 ? -5.120 24.803 8.897 1.00 71.44 90 GLY A CA 1
ATOM 713 C C . GLY A 1 90 ? -5.775 24.056 7.731 1.00 71.44 90 GLY A C 1
ATOM 714 O O . GLY A 1 90 ? -6.609 23.176 7.961 1.00 71.44 90 GLY A O 1
ATOM 715 N N . PHE A 1 91 ? -5.420 24.416 6.497 1.00 69.31 91 PHE A N 1
ATOM 716 C CA . PHE A 1 91 ? -5.655 23.590 5.313 1.00 69.31 91 PHE A CA 1
ATOM 717 C C . PHE A 1 91 ? -4.469 22.639 5.106 1.00 69.31 91 PHE A C 1
ATOM 719 O O . PHE A 1 91 ? -3.323 23.032 5.300 1.00 69.31 91 PHE A O 1
ATOM 726 N N . ASP A 1 92 ? -4.759 21.399 4.714 1.00 57.59 92 ASP A N 1
ATOM 727 C CA . ASP A 1 92 ? -3.762 20.370 4.408 1.00 57.59 92 ASP A CA 1
ATOM 728 C C . ASP A 1 92 ? -3.749 20.128 2.892 1.00 57.59 92 ASP A C 1
ATOM 730 O O . ASP A 1 92 ? -4.797 19.806 2.326 1.00 57.59 92 ASP A O 1
ATOM 734 N N . PHE A 1 93 ? -2.591 20.333 2.258 1.00 57.88 93 PHE A N 1
ATOM 735 C CA . PHE A 1 93 ? -2.359 20.158 0.814 1.00 57.88 93 PHE A CA 1
ATOM 736 C C . PHE A 1 93 ? -1.411 18.987 0.520 1.00 57.88 93 PHE A C 1
ATOM 738 O O . PHE A 1 93 ? -0.848 18.918 -0.567 1.00 57.88 93 PHE A O 1
ATOM 745 N N . SER A 1 94 ? -1.189 18.088 1.485 1.00 48.31 94 SER A N 1
ATOM 746 C CA . SER A 1 94 ? -0.297 16.930 1.313 1.00 48.31 94 SER A CA 1
ATOM 747 C C . SER A 1 94 ? -0.831 15.864 0.344 1.00 48.31 94 SER A C 1
ATOM 749 O O . SER A 1 94 ? -0.065 15.006 -0.073 1.00 48.31 94 SER A O 1
ATOM 751 N N . SER A 1 95 ? -2.105 15.934 -0.062 1.00 42.78 95 SER A N 1
ATOM 752 C CA . SER A 1 95 ? -2.679 15.146 -1.162 1.00 42.78 95 SER A CA 1
ATOM 753 C C . SER A 1 95 ? -2.886 16.023 -2.400 1.00 42.78 95 SER A C 1
ATOM 755 O O . SER A 1 95 ? -3.392 17.138 -2.278 1.00 42.78 95 SER A O 1
ATOM 757 N N . SER A 1 96 ? -2.555 15.518 -3.588 1.00 37.31 96 SER A N 1
ATOM 758 C CA . SER A 1 96 ? -2.450 16.268 -4.852 1.00 37.31 96 SER A CA 1
ATOM 759 C C . SER A 1 96 ? -3.767 16.803 -5.453 1.00 37.31 96 SER A C 1
ATOM 761 O O . SER A 1 96 ? -3.743 17.536 -6.437 1.00 37.31 96 SER A O 1
ATOM 763 N N . TYR A 1 97 ? -4.900 16.594 -4.779 1.00 37.34 97 TYR A N 1
ATOM 764 C CA . TYR A 1 97 ? -6.123 17.368 -4.979 1.00 37.34 97 TYR A CA 1
ATOM 765 C C . TYR A 1 97 ? -6.384 18.259 -3.764 1.00 37.34 97 TYR A C 1
ATOM 767 O O . TYR A 1 97 ? -6.372 17.788 -2.625 1.00 37.34 97 TYR A O 1
ATOM 775 N N . SER A 1 98 ? -6.673 19.536 -4.025 1.00 42.94 98 SER A N 1
ATOM 776 C CA . SER A 1 98 ? -7.125 20.576 -3.093 1.00 42.94 98 SER A CA 1
ATOM 777 C C . SER A 1 98 ? -8.374 20.135 -2.314 1.00 42.94 98 SER A C 1
ATOM 779 O O . SER A 1 98 ? -9.509 20.527 -2.573 1.00 42.94 98 SER A O 1
ATOM 781 N N . ALA A 1 99 ? -8.182 19.279 -1.319 1.00 40.25 99 ALA A N 1
ATOM 782 C CA . ALA A 1 99 ? -9.251 18.738 -0.508 1.00 40.25 99 ALA A CA 1
ATOM 783 C C . ALA A 1 99 ? -8.772 18.630 0.930 1.00 40.25 99 ALA A C 1
ATOM 785 O O . ALA A 1 99 ? -8.295 17.594 1.378 1.00 40.25 99 ALA A O 1
ATOM 786 N N . VAL A 1 100 ? -8.984 19.730 1.653 1.00 44.47 100 VAL A N 1
ATOM 787 C CA . VAL A 1 100 ? -9.059 19.836 3.115 1.00 44.47 100 VAL A CA 1
ATOM 788 C C . VAL A 1 100 ? -9.317 18.466 3.745 1.00 44.47 100 VAL A C 1
ATOM 790 O O . VAL A 1 100 ? -10.463 18.001 3.743 1.00 44.47 100 VAL A O 1
ATOM 793 N N . ALA A 1 101 ? -8.262 17.814 4.241 1.00 36.47 101 ALA A N 1
ATOM 794 C CA . ALA A 1 101 ? -8.287 16.449 4.757 1.00 36.47 101 ALA A CA 1
ATOM 795 C C . ALA A 1 101 ? -9.522 16.203 5.649 1.00 36.47 101 ALA A C 1
ATOM 797 O O . ALA A 1 101 ? -9.578 16.595 6.813 1.00 36.47 101 ALA A O 1
ATOM 798 N N . GLY A 1 102 ? -10.581 15.607 5.090 1.00 42.84 102 GLY A N 1
ATOM 799 C CA . GLY A 1 102 ? -11.812 15.255 5.807 1.00 42.84 102 GLY A CA 1
ATOM 800 C C . GLY A 1 102 ? -12.660 16.405 6.392 1.00 42.84 102 GLY A C 1
ATOM 801 O O . GLY A 1 102 ? -13.441 16.138 7.325 1.00 42.84 102 GLY A O 1
ATOM 802 N N . LEU A 1 103 ? -12.544 17.646 5.889 1.00 48.84 103 LEU A N 1
ATOM 803 C CA . LEU A 1 103 ? -13.165 18.856 6.474 1.00 48.84 103 LEU A CA 1
ATOM 804 C C . LEU A 1 103 ? -14.111 19.657 5.556 1.00 48.84 103 LEU A C 1
ATOM 806 O O . LEU A 1 103 ? -14.729 20.606 6.046 1.00 48.84 103 LEU A O 1
ATOM 810 N N . SER A 1 104 ? -14.284 19.280 4.288 1.00 50.94 104 SER A N 1
ATOM 811 C CA . SER A 1 104 ? -15.169 19.975 3.344 1.00 50.94 104 SER A CA 1
ATOM 812 C C . SER A 1 104 ? -16.491 19.240 3.084 1.00 50.94 104 SER A C 1
ATOM 814 O O . SER A 1 104 ? -16.565 18.009 3.064 1.00 50.94 104 SER A O 1
ATOM 816 N N . TYR A 1 105 ? -17.564 20.011 2.901 1.00 54.47 105 TYR A N 1
ATOM 817 C CA . TYR A 1 105 ? -18.784 19.570 2.220 1.00 54.47 105 TYR A CA 1
ATOM 818 C C . TYR A 1 105 ? -18.820 20.259 0.861 1.00 54.47 105 TYR A C 1
ATOM 820 O O . TYR A 1 105 ? -18.715 21.481 0.816 1.00 54.47 105 TYR A O 1
ATOM 828 N N . GLU A 1 106 ? -18.973 19.491 -0.212 1.00 57.78 106 GLU A N 1
ATOM 829 C CA . GLU A 1 106 ? -19.203 20.048 -1.542 1.00 57.78 106 GLU A CA 1
ATOM 830 C C . GLU A 1 106 ? -20.645 20.557 -1.604 1.00 57.78 106 GLU A C 1
ATOM 832 O O . GLU A 1 106 ? -21.597 19.794 -1.391 1.00 57.78 106 GLU A O 1
ATOM 837 N N . ASP A 1 107 ? -20.819 21.862 -1.797 1.00 61.44 107 ASP A N 1
ATOM 838 C CA . ASP A 1 107 ? -22.145 22.419 -2.000 1.00 61.44 107 ASP A CA 1
ATOM 839 C C . ASP A 1 107 ? -22.690 22.082 -3.398 1.00 61.44 107 ASP A C 1
ATOM 841 O O . ASP A 1 107 ? -22.059 21.428 -4.223 1.00 61.44 107 ASP A O 1
ATOM 845 N N . LYS A 1 108 ? -23.940 22.466 -3.650 1.00 62.62 108 LYS A N 1
ATOM 846 C CA . LYS A 1 108 ? -24.640 22.175 -4.914 1.00 62.62 108 LYS A CA 1
ATOM 847 C C . LYS A 1 108 ? -23.953 22.779 -6.154 1.00 62.62 108 LYS A C 1
ATOM 849 O O . LYS A 1 108 ? -24.332 22.398 -7.261 1.00 62.62 108 LYS A O 1
ATOM 854 N N . ASP A 1 109 ? -23.040 23.727 -5.955 1.00 63.25 109 ASP A N 1
ATOM 855 C CA . ASP A 1 109 ? -22.349 24.483 -6.993 1.00 63.25 109 ASP A CA 1
ATOM 856 C C . ASP A 1 109 ? -20.886 24.003 -7.151 1.00 63.25 109 ASP A C 1
ATOM 858 O O . ASP A 1 109 ? -20.157 24.553 -7.966 1.00 63.25 109 ASP A O 1
ATOM 862 N N . GLY A 1 110 ? -20.478 22.945 -6.430 1.00 63.91 110 GLY A N 1
ATOM 863 C CA . GLY A 1 110 ? -19.132 22.357 -6.495 1.00 63.91 110 GLY A CA 1
ATOM 864 C C . GLY A 1 110 ? -18.120 22.995 -5.538 1.00 63.91 110 GLY A C 1
ATOM 865 O O . GLY A 1 110 ? -16.980 22.544 -5.465 1.00 63.91 110 GLY A O 1
ATOM 866 N N . ASN A 1 111 ? -18.523 24.010 -4.763 1.00 72.44 111 ASN A N 1
ATOM 867 C CA . ASN A 1 111 ? -17.622 24.701 -3.845 1.00 72.44 111 ASN A CA 1
ATOM 868 C C . ASN A 1 111 ? -17.396 23.901 -2.561 1.00 72.44 111 ASN A C 1
ATOM 870 O O . ASN A 1 111 ? -18.288 23.223 -2.040 1.00 72.44 111 ASN A O 1
ATOM 874 N N . THR A 1 112 ? -16.210 24.055 -1.982 1.00 71.44 112 THR A N 1
ATOM 875 C CA . THR A 1 112 ? -15.857 23.495 -0.684 1.00 71.44 112 THR A CA 1
ATOM 876 C C . THR A 1 112 ? -16.347 24.397 0.448 1.00 71.44 112 THR A C 1
ATOM 878 O O . THR A 1 112 ? -15.873 25.514 0.654 1.00 71.44 112 THR A O 1
ATOM 881 N N . ARG A 1 113 ? -17.266 23.874 1.267 1.00 76.12 113 ARG A N 1
ATOM 882 C CA . ARG A 1 113 ? -17.739 24.539 2.486 1.00 76.12 113 ARG A CA 1
ATOM 883 C C . ARG A 1 113 ? -16.947 24.081 3.707 1.00 76.12 113 ARG A C 1
ATOM 885 O O . ARG A 1 113 ? -16.990 22.900 4.061 1.00 76.12 113 ARG A O 1
ATOM 892 N N . VAL A 1 114 ? -16.295 25.020 4.395 1.00 74.44 114 VAL A N 1
ATOM 893 C CA . VAL A 1 114 ? -15.476 24.762 5.597 1.00 74.44 114 VAL A CA 1
ATOM 894 C C . VAL A 1 114 ? -15.902 25.623 6.783 1.00 74.44 114 VAL A C 1
ATOM 896 O O . VAL A 1 114 ? -16.371 26.748 6.619 1.00 74.44 114 VAL A O 1
ATOM 899 N N . MET A 1 115 ? -15.746 25.092 8.000 1.00 74.06 115 MET A N 1
ATOM 900 C CA . MET A 1 115 ? -15.981 25.843 9.238 1.00 74.06 115 MET A CA 1
ATOM 901 C C . MET A 1 115 ? -14.735 26.627 9.631 1.00 74.06 115 MET A C 1
ATOM 903 O O . MET A 1 115 ? -13.650 26.057 9.733 1.00 74.06 115 MET A O 1
ATOM 907 N N . VAL A 1 116 ? -14.911 27.911 9.922 1.00 81.19 116 VAL A N 1
ATOM 908 C CA . VAL A 1 116 ? -13.807 28.817 10.233 1.00 81.19 116 VAL A CA 1
ATOM 909 C C . VAL A 1 116 ? -14.103 29.680 11.453 1.00 81.19 116 VAL A C 1
ATOM 911 O O . VAL A 1 116 ? -15.255 30.006 11.765 1.00 81.19 116 VAL A O 1
ATOM 914 N N . GLU A 1 117 ? -13.034 30.063 12.139 1.00 82.44 117 GLU A N 1
ATOM 915 C CA . GLU A 1 117 ? -13.009 31.205 13.042 1.00 82.44 117 GLU A CA 1
ATOM 916 C C . GLU A 1 117 ? -12.278 32.350 12.339 1.00 82.44 117 GLU A C 1
ATOM 918 O O . GLU A 1 117 ? -11.130 32.207 11.920 1.00 82.44 117 GLU A O 1
ATOM 923 N N . VAL A 1 118 ? -12.950 33.491 12.208 1.00 88.31 118 VAL A N 1
ATOM 924 C CA . VAL A 1 118 ? -12.357 34.705 11.646 1.00 88.31 118 VAL A CA 1
ATOM 925 C C . VAL A 1 118 ? -11.596 35.416 12.752 1.00 88.31 118 VAL A C 1
ATOM 927 O O . VAL A 1 118 ? -12.170 35.755 13.791 1.00 88.31 118 VAL A O 1
ATOM 930 N N . VAL A 1 119 ? -10.316 35.689 12.535 1.00 89.81 119 VAL A N 1
ATOM 931 C CA . VAL A 1 119 ? -9.465 36.427 13.477 1.00 89.81 119 VAL A CA 1
ATOM 932 C C . VAL A 1 119 ? -8.701 37.534 12.755 1.00 89.81 119 VAL A C 1
ATOM 934 O O . VAL A 1 119 ? -8.632 37.552 11.530 1.00 89.81 119 VAL A O 1
ATOM 937 N N . GLU A 1 120 ? -8.121 38.476 13.503 1.00 94.50 120 GLU A N 1
ATOM 938 C CA . GLU A 1 120 ? -7.172 39.427 12.909 1.00 94.50 120 GLU A CA 1
ATOM 939 C C . GLU A 1 120 ? -5.954 38.667 12.367 1.00 94.50 120 GLU A C 1
ATOM 941 O O . GLU A 1 120 ? -5.372 37.840 13.075 1.00 94.50 120 GLU A O 1
ATOM 946 N N . CYS A 1 121 ? -5.580 38.942 11.117 1.00 92.50 121 CYS A N 1
ATOM 947 C CA . CYS A 1 121 ? -4.369 38.404 10.518 1.00 92.50 121 CYS A CA 1
ATOM 948 C C . CYS A 1 121 ? -3.168 39.198 11.057 1.00 92.50 121 CYS A C 1
ATOM 950 O O . CYS A 1 121 ? -3.116 40.418 10.869 1.00 92.50 121 CYS A O 1
ATOM 952 N N . PRO A 1 122 ? -2.212 38.563 11.761 1.00 94.06 122 PRO A N 1
ATOM 953 C CA . PRO A 1 122 ? -0.976 39.227 12.146 1.00 94.06 122 PRO A CA 1
ATOM 954 C C . PRO A 1 122 ? -0.273 39.792 10.911 1.00 94.06 122 PRO A C 1
ATOM 956 O O . PRO A 1 122 ? -0.120 39.084 9.922 1.00 94.06 122 PRO A O 1
ATOM 959 N N . GLU A 1 123 ? 0.206 41.035 10.989 1.00 94.06 123 GLU A N 1
ATOM 960 C CA . GLU A 1 123 ? 0.825 41.703 9.834 1.00 94.06 123 GLU A CA 1
ATOM 961 C C . GLU A 1 123 ? 1.988 40.897 9.240 1.00 94.06 123 GLU A C 1
ATOM 963 O O . GLU A 1 123 ? 2.144 40.845 8.032 1.00 94.06 123 GLU A O 1
ATOM 968 N N . GLU A 1 124 ? 2.765 40.206 10.075 1.00 92.75 124 GLU A N 1
ATOM 969 C CA . GLU A 1 124 ? 3.837 39.312 9.621 1.00 92.75 124 GLU A CA 1
ATOM 970 C C . GLU A 1 124 ? 3.318 38.186 8.710 1.00 92.75 124 GLU A C 1
ATOM 972 O O . GLU A 1 124 ? 3.873 37.978 7.637 1.00 92.75 124 GLU A O 1
ATOM 977 N N . GLN A 1 125 ? 2.213 37.534 9.088 1.00 90.31 125 GLN A N 1
ATOM 978 C CA . GLN A 1 125 ? 1.587 36.475 8.289 1.00 90.31 125 GLN A CA 1
ATOM 979 C C . GLN A 1 125 ? 0.912 37.036 7.036 1.00 90.31 125 GLN A C 1
ATOM 981 O O . GLN A 1 125 ? 0.977 36.433 5.974 1.00 90.31 125 GLN A O 1
ATOM 986 N N . ARG A 1 126 ? 0.293 38.218 7.128 1.00 94.50 126 ARG A N 1
ATOM 987 C CA . ARG A 1 126 ? -0.284 38.892 5.959 1.00 94.50 126 ARG A CA 1
ATOM 988 C C . ARG A 1 126 ? 0.791 39.232 4.923 1.00 94.50 126 ARG A C 1
ATOM 990 O O . ARG A 1 126 ? 0.585 38.999 3.740 1.00 94.50 126 ARG A O 1
ATOM 997 N N . GLN A 1 127 ? 1.942 39.739 5.365 1.00 94.50 127 GLN A N 1
ATOM 998 C CA . GLN A 1 127 ? 3.082 40.013 4.485 1.00 94.50 127 GLN A CA 1
ATOM 999 C C . GLN A 1 127 ? 3.677 38.726 3.897 1.00 94.50 127 GLN A C 1
ATOM 1001 O O . GLN A 1 127 ? 4.125 38.730 2.757 1.00 94.50 127 GLN A O 1
ATOM 1006 N N . GLU A 1 128 ? 3.661 37.622 4.643 1.00 92.38 128 GLU A N 1
ATOM 1007 C CA . GLU A 1 128 ? 4.057 36.303 4.140 1.00 92.38 128 GLU A CA 1
ATOM 1008 C C . GLU A 1 128 ? 3.126 35.809 3.021 1.00 92.38 128 GLU A C 1
ATOM 1010 O O . GLU A 1 128 ? 3.618 35.416 1.965 1.00 92.38 128 GLU A O 1
ATOM 1015 N N . VAL A 1 129 ? 1.803 35.934 3.194 1.00 91.88 129 VAL A N 1
ATOM 1016 C CA . VAL A 1 129 ? 0.819 35.659 2.129 1.00 91.88 129 VAL A CA 1
ATOM 1017 C C . VAL A 1 129 ? 1.070 36.527 0.899 1.00 91.88 129 VAL A C 1
ATOM 1019 O O . VAL A 1 129 ? 1.139 36.000 -0.207 1.00 91.88 129 VAL A O 1
ATOM 1022 N N . LEU A 1 130 ? 1.255 37.837 1.080 1.00 93.38 130 LEU A N 1
ATOM 1023 C CA . LEU A 1 130 ? 1.510 38.758 -0.032 1.00 93.38 130 LEU A CA 1
ATOM 1024 C C . LEU A 1 130 ? 2.764 38.377 -0.820 1.00 93.38 130 LEU A C 1
ATOM 1026 O O . LEU A 1 130 ? 2.721 38.335 -2.046 1.00 93.38 130 LEU A O 1
ATOM 1030 N N . HIS A 1 131 ? 3.864 38.059 -0.134 1.00 92.69 131 HIS A N 1
ATOM 1031 C CA . HIS A 1 131 ? 5.076 37.599 -0.807 1.00 92.69 131 HIS A CA 1
ATOM 1032 C C . HIS A 1 131 ? 4.841 36.302 -1.586 1.00 92.69 131 HIS A C 1
ATOM 1034 O O . HIS A 1 131 ? 5.248 36.228 -2.740 1.00 92.69 131 HIS A O 1
ATOM 1040 N N . GLY A 1 132 ? 4.131 35.327 -1.009 1.00 87.69 132 GLY A N 1
ATOM 1041 C CA . GLY A 1 132 ? 3.810 34.086 -1.717 1.00 87.69 132 GLY A CA 1
ATOM 1042 C C . GLY A 1 132 ? 2.941 34.308 -2.959 1.00 87.69 132 GLY A C 1
ATOM 1043 O O . GLY A 1 132 ? 3.211 33.718 -4.001 1.00 87.69 132 GLY A O 1
ATOM 1044 N N . ILE A 1 133 ? 1.957 35.214 -2.903 1.00 90.12 133 ILE A N 1
ATOM 1045 C CA . ILE A 1 133 ? 1.161 35.599 -4.084 1.00 90.12 133 ILE A CA 1
ATOM 1046 C C . ILE A 1 133 ? 2.054 36.236 -5.156 1.00 90.12 133 ILE A C 1
ATOM 1048 O O . ILE A 1 133 ? 1.917 35.927 -6.339 1.00 90.12 133 ILE A O 1
ATOM 1052 N N . TYR A 1 134 ? 2.977 37.119 -4.767 1.00 92.38 134 TYR A N 1
ATOM 1053 C CA . TYR A 1 134 ? 3.888 37.758 -5.718 1.00 92.38 134 TYR A CA 1
ATOM 1054 C C . TYR A 1 134 ? 4.806 36.748 -6.405 1.00 92.38 134 TYR A C 1
ATOM 1056 O O . TYR A 1 134 ? 4.976 36.839 -7.621 1.00 92.38 134 TYR A O 1
ATOM 1064 N N . ASP A 1 135 ? 5.341 35.785 -5.655 1.00 88.50 135 ASP A N 1
ATOM 1065 C CA . ASP A 1 135 ? 6.193 34.724 -6.192 1.00 88.50 135 ASP A CA 1
ATOM 1066 C C . ASP A 1 135 ? 5.404 33.827 -7.166 1.00 88.50 135 ASP A C 1
ATOM 1068 O O . ASP A 1 135 ? 5.872 33.549 -8.272 1.00 88.50 135 ASP A O 1
ATOM 1072 N N . LEU A 1 136 ? 4.167 33.448 -6.815 1.00 84.56 136 LEU A N 1
ATOM 1073 C CA . LEU A 1 136 ? 3.272 32.672 -7.686 1.00 84.56 136 LEU A CA 1
ATOM 1074 C C . LEU A 1 136 ? 2.936 33.410 -8.990 1.00 84.56 136 LEU A C 1
ATOM 1076 O O . LEU A 1 136 ? 2.961 32.811 -10.071 1.00 84.56 136 LEU A O 1
ATOM 1080 N N . ASN A 1 137 ? 2.650 34.710 -8.910 1.00 88.81 137 ASN A N 1
ATOM 1081 C CA . ASN A 1 137 ? 2.366 35.534 -10.084 1.00 88.81 137 ASN A CA 1
ATOM 1082 C C . ASN A 1 137 ? 3.607 35.702 -10.971 1.00 88.81 137 ASN A C 1
ATOM 1084 O O . ASN A 1 137 ? 3.489 35.650 -12.195 1.00 88.81 137 ASN A O 1
ATOM 1088 N N . GLU A 1 138 ? 4.796 35.852 -10.379 1.00 88.44 138 GLU A N 1
ATOM 1089 C CA . GLU A 1 138 ? 6.061 35.936 -11.116 1.00 88.44 138 GLU A CA 1
ATOM 1090 C C . GLU A 1 138 ? 6.357 34.630 -11.863 1.00 88.44 138 GLU A C 1
ATOM 1092 O O . GLU A 1 138 ? 6.583 34.658 -13.074 1.00 88.44 138 GLU A O 1
ATOM 1097 N N . MET A 1 139 ? 6.225 33.479 -11.196 1.00 84.31 139 MET A N 1
ATOM 1098 C CA . MET A 1 139 ? 6.357 32.160 -11.828 1.00 84.31 139 MET A CA 1
ATOM 1099 C C . MET A 1 139 ? 5.349 31.955 -12.966 1.00 84.31 139 MET A C 1
ATOM 1101 O O . MET A 1 139 ? 5.701 31.479 -14.048 1.00 84.31 139 MET A O 1
ATOM 1105 N N . SER A 1 140 ? 4.091 32.332 -12.739 1.00 83.25 140 SER A N 1
ATOM 1106 C CA . SER A 1 140 ? 3.020 32.191 -13.729 1.00 83.25 140 SER A CA 1
ATOM 1107 C C . SER A 1 140 ? 3.241 33.099 -14.941 1.00 83.25 140 SER A C 1
ATOM 1109 O O . SER A 1 140 ? 2.998 32.685 -16.075 1.00 83.25 140 SER A O 1
ATOM 1111 N N . TYR A 1 141 ? 3.761 34.312 -14.733 1.00 87.31 141 TYR A N 1
ATOM 1112 C CA . TYR A 1 141 ? 4.125 35.228 -15.811 1.00 87.31 141 TYR A CA 1
ATOM 1113 C C . TYR A 1 141 ? 5.303 34.699 -16.641 1.00 87.31 141 TYR A C 1
ATOM 1115 O O . TYR A 1 141 ? 5.227 34.681 -17.871 1.00 87.31 141 TYR A O 1
ATOM 1123 N N . GLU A 1 142 ? 6.366 34.204 -15.999 1.00 87.19 142 GLU A N 1
ATOM 1124 C CA . GLU A 1 142 ? 7.501 33.589 -16.702 1.00 87.19 142 GLU A CA 1
ATOM 1125 C C . GLU A 1 142 ? 7.072 32.361 -17.516 1.00 87.19 142 GLU A C 1
ATOM 1127 O O . GLU A 1 142 ? 7.474 32.208 -18.674 1.00 87.19 142 GLU A O 1
ATOM 1132 N N . SER A 1 143 ? 6.203 31.525 -16.942 1.00 82.62 143 SER A N 1
ATOM 1133 C CA . SER A 1 143 ? 5.603 30.377 -17.624 1.00 82.62 143 SER A CA 1
ATOM 1134 C C . SER A 1 143 ? 4.782 30.817 -18.839 1.00 82.62 143 SER A C 1
ATOM 1136 O O . SER A 1 143 ? 4.999 30.309 -19.941 1.00 82.62 143 SER A O 1
ATOM 1138 N N . ALA A 1 144 ? 3.918 31.828 -18.696 1.00 83.19 144 ALA A N 1
ATOM 1139 C CA . ALA A 1 144 ? 3.099 32.360 -19.787 1.00 83.19 144 ALA A CA 1
ATOM 1140 C C . ALA A 1 144 ? 3.937 32.852 -20.982 1.00 83.19 144 ALA A C 1
ATOM 1142 O O . ALA A 1 144 ? 3.561 32.625 -22.132 1.00 83.19 144 ALA A O 1
ATOM 1143 N N . LEU A 1 145 ? 5.099 33.468 -20.731 1.00 83.94 145 LEU A N 1
ATOM 1144 C CA . LEU A 1 145 ? 6.022 33.932 -21.776 1.00 83.94 145 LEU A CA 1
ATOM 1145 C C . LEU A 1 145 ? 6.719 32.795 -22.543 1.00 83.94 145 LEU A C 1
ATOM 1147 O O . LEU A 1 145 ? 7.264 33.035 -23.623 1.00 83.94 145 LEU A O 1
ATOM 1151 N N . SER A 1 146 ? 6.737 31.578 -21.994 1.00 81.69 146 SER A N 1
ATOM 1152 C CA . SER A 1 146 ? 7.399 30.420 -22.605 1.00 81.69 146 SER A CA 1
ATOM 1153 C C . SER A 1 146 ? 6.553 29.713 -23.674 1.00 81.69 146 SER A C 1
ATOM 1155 O O . SER A 1 146 ? 7.103 28.994 -24.511 1.00 81.69 146 SER A O 1
ATOM 1157 N N . TYR A 1 147 ? 5.238 29.949 -23.698 1.00 79.94 147 TYR A N 1
ATOM 1158 C CA . TYR A 1 147 ? 4.318 29.348 -24.664 1.00 79.94 147 TYR A CA 1
ATOM 1159 C C . TYR A 1 147 ? 4.257 30.164 -25.967 1.00 79.94 147 TYR A C 1
ATOM 1161 O O . TYR A 1 147 ? 3.876 31.333 -25.961 1.00 79.94 147 TYR A O 1
ATOM 1169 N N . GLU A 1 148 ? 4.575 29.538 -27.110 1.00 76.25 148 GLU A N 1
ATOM 1170 C CA . GLU A 1 148 ? 4.610 30.218 -28.424 1.00 76.25 148 GLU A CA 1
ATOM 1171 C C . GLU A 1 148 ? 3.247 30.792 -28.873 1.00 76.25 148 GLU A C 1
ATOM 1173 O O . GLU A 1 148 ? 3.224 31.767 -29.624 1.00 76.25 148 GLU A O 1
ATOM 1178 N N . ASP A 1 149 ? 2.133 30.232 -28.383 1.00 81.56 149 ASP A N 1
ATOM 1179 C CA . ASP A 1 149 ? 0.755 30.593 -28.758 1.00 81.56 149 ASP A CA 1
ATOM 1180 C C . ASP A 1 149 ? -0.078 31.162 -27.583 1.00 81.56 149 ASP A C 1
ATOM 1182 O O . ASP A 1 149 ? -1.311 31.128 -27.622 1.00 81.56 149 ASP A O 1
ATOM 1186 N N . ALA A 1 150 ? 0.557 31.672 -26.520 1.00 77.00 150 ALA A N 1
ATOM 1187 C CA . ALA A 1 150 ? -0.174 32.251 -25.387 1.00 77.00 150 ALA A CA 1
ATOM 1188 C C . ALA A 1 150 ? -1.056 33.448 -25.801 1.00 77.00 150 ALA A C 1
ATOM 1190 O O . ALA A 1 150 ? -0.663 34.297 -26.607 1.00 77.00 150 ALA A O 1
ATOM 1191 N N . ASP A 1 151 ? -2.264 33.522 -25.229 1.00 85.19 151 ASP A N 1
ATOM 1192 C CA . ASP A 1 151 ? -3.219 34.602 -25.487 1.00 85.19 151 ASP A CA 1
ATOM 1193 C C . ASP A 1 151 ? -2.613 35.958 -25.063 1.00 85.19 151 ASP A C 1
ATOM 1195 O O . ASP A 1 151 ? -2.274 36.133 -23.889 1.00 85.19 151 ASP A O 1
ATOM 1199 N N . PRO A 1 152 ? -2.493 36.948 -25.970 1.00 85.88 152 PRO A N 1
ATOM 1200 C CA . PRO A 1 152 ? -1.940 38.258 -25.635 1.00 85.88 152 PRO A CA 1
ATOM 1201 C C . PRO A 1 152 ? -2.667 38.967 -24.488 1.00 85.88 152 PRO A C 1
ATOM 1203 O O . PRO A 1 152 ? -2.035 39.707 -23.742 1.00 85.88 152 PRO A O 1
ATOM 1206 N N . SER A 1 153 ? -3.976 38.745 -24.341 1.00 84.19 153 SER A N 1
ATOM 1207 C CA . SER A 1 153 ? -4.754 39.329 -23.244 1.00 84.19 153 SER A CA 1
ATOM 1208 C C . SER A 1 153 ? -4.429 38.697 -21.889 1.00 84.19 153 SER A C 1
ATOM 1210 O O . SER A 1 153 ? -4.435 39.387 -20.873 1.00 84.19 153 SER A O 1
ATOM 1212 N N . PHE A 1 154 ? -4.067 37.412 -21.877 1.00 82.06 154 PHE A N 1
ATOM 1213 C CA . PHE A 1 154 ? -3.600 36.720 -20.682 1.00 82.06 154 PHE A CA 1
ATOM 1214 C C . PHE A 1 154 ? -2.193 37.182 -20.283 1.00 82.06 154 PHE A C 1
ATOM 1216 O O . PHE A 1 154 ? -1.950 37.451 -19.112 1.00 82.06 154 PHE A O 1
ATOM 1223 N N . ILE A 1 155 ? -1.284 37.362 -21.249 1.00 85.81 155 ILE A N 1
ATOM 1224 C CA . ILE A 1 155 ? 0.061 37.901 -20.979 1.00 85.81 155 ILE A CA 1
ATOM 1225 C C . ILE A 1 155 ? -0.018 39.324 -20.411 1.00 85.81 155 ILE A C 1
ATOM 1227 O O . ILE A 1 155 ? 0.683 39.620 -19.449 1.00 85.81 155 ILE A O 1
ATOM 1231 N N . GLU A 1 156 ? -0.873 40.190 -20.967 1.00 88.94 156 GLU A N 1
ATOM 1232 C CA . GLU A 1 156 ? -1.076 41.560 -20.465 1.00 88.94 156 GLU A CA 1
ATOM 1233 C C . GLU A 1 156 ? -1.615 41.563 -19.024 1.00 88.94 156 GLU A C 1
ATOM 1235 O O . GLU A 1 156 ? -1.155 42.345 -18.193 1.00 88.94 156 GLU A O 1
ATOM 1240 N N . TYR A 1 157 ? -2.536 40.648 -18.702 1.00 85.12 157 TYR A N 1
ATOM 1241 C CA . TYR A 1 157 ? -3.020 40.458 -17.335 1.00 85.12 157 TYR A CA 1
ATOM 1242 C C . TYR A 1 157 ? -1.902 39.994 -16.390 1.00 85.12 157 TYR A C 1
ATOM 1244 O O . TYR A 1 157 ? -1.695 40.599 -15.339 1.00 85.12 157 TYR A O 1
ATOM 1252 N N . MET A 1 158 ? -1.126 38.979 -16.776 1.00 87.38 158 MET A N 1
ATOM 1253 C CA . MET A 1 158 ? -0.018 38.482 -15.956 1.00 87.38 158 MET A CA 1
ATOM 1254 C C . MET A 1 158 ? 1.078 39.543 -15.763 1.00 87.38 158 MET A C 1
ATOM 1256 O O . MET A 1 158 ? 1.564 39.718 -14.648 1.00 87.38 158 MET A O 1
ATOM 1260 N N . GLU A 1 159 ? 1.408 40.318 -16.802 1.00 90.31 159 GLU A N 1
ATOM 1261 C CA . GLU A 1 159 ? 2.336 41.456 -16.713 1.00 90.31 159 GLU A CA 1
ATOM 1262 C C . GLU A 1 159 ? 1.834 42.512 -15.715 1.00 90.31 159 GLU A C 1
ATOM 1264 O O . GLU A 1 159 ? 2.617 43.055 -14.930 1.00 90.31 159 GLU A O 1
ATOM 1269 N N . TRP A 1 160 ? 0.524 42.775 -15.692 1.00 92.00 160 TRP A N 1
ATOM 1270 C CA . TRP A 1 160 ? -0.081 43.668 -14.710 1.00 92.00 160 TRP A CA 1
ATOM 1271 C C . TRP A 1 160 ? 0.040 43.123 -13.277 1.00 92.00 160 TRP A C 1
ATOM 1273 O O . TRP A 1 160 ? 0.464 43.877 -12.398 1.00 92.00 160 TRP A O 1
ATOM 1283 N N . THR A 1 161 ? -0.226 41.832 -13.034 1.00 86.69 161 THR A N 1
ATOM 1284 C CA . THR A 1 161 ? -0.163 41.243 -11.674 1.00 86.69 161 THR A CA 1
ATOM 1285 C C . THR A 1 161 ? 1.223 41.324 -11.022 1.00 86.69 161 THR A C 1
ATOM 1287 O O . THR A 1 161 ? 1.328 41.409 -9.799 1.00 86.69 161 THR A O 1
ATOM 1290 N N . VAL A 1 162 ? 2.297 41.341 -11.821 1.00 91.31 162 VAL A N 1
ATOM 1291 C CA . VAL A 1 162 ? 3.682 41.456 -11.326 1.00 91.31 162 VAL A CA 1
ATOM 1292 C C . VAL A 1 162 ? 4.186 42.905 -11.254 1.00 91.31 162 VAL A C 1
ATOM 1294 O O . VAL A 1 162 ? 5.271 43.155 -10.716 1.00 91.31 162 VAL A O 1
ATOM 1297 N N . SER A 1 163 ? 3.416 43.865 -11.776 1.00 93.00 163 SER A N 1
ATOM 1298 C CA . SER A 1 163 ? 3.739 45.296 -11.764 1.00 93.00 163 SER A CA 1
ATOM 1299 C C . SER A 1 163 ? 3.565 45.932 -10.379 1.00 93.00 163 SER A C 1
ATOM 1301 O O . SER A 1 163 ? 2.843 45.413 -9.533 1.00 93.00 163 SER A O 1
ATOM 1303 N N . ASP A 1 164 ? 4.184 47.097 -10.145 1.00 93.62 164 ASP A N 1
ATOM 1304 C CA . ASP A 1 164 ? 4.006 47.847 -8.887 1.00 93.62 164 ASP A CA 1
ATOM 1305 C C . ASP A 1 164 ? 2.530 48.221 -8.638 1.00 93.62 164 ASP A C 1
ATOM 1307 O O . ASP A 1 164 ? 2.090 48.273 -7.492 1.00 93.62 164 ASP A O 1
ATOM 1311 N N . GLU A 1 165 ? 1.770 48.485 -9.708 1.00 91.12 165 GLU A N 1
ATOM 1312 C CA . GLU A 1 165 ? 0.345 48.826 -9.631 1.00 91.12 165 GLU A CA 1
ATOM 1313 C C . GLU A 1 165 ? -0.495 47.601 -9.246 1.00 91.12 165 GLU A C 1
ATOM 1315 O O . GLU A 1 165 ? -1.293 47.693 -8.317 1.00 91.12 165 GLU A O 1
ATOM 1320 N N . GLY A 1 166 ? -0.259 46.445 -9.877 1.00 88.94 166 GLY A N 1
ATOM 1321 C CA . GLY A 1 166 ? -0.953 45.197 -9.540 1.00 88.94 166 GLY A CA 1
ATOM 1322 C C . GLY A 1 166 ? -0.613 44.687 -8.140 1.00 88.94 166 GLY A C 1
ATOM 1323 O O . GLY A 1 166 ? -1.504 44.298 -7.393 1.00 88.94 166 GLY A O 1
ATOM 1324 N N . LYS A 1 167 ? 0.656 44.781 -7.723 1.00 91.62 167 LYS A N 1
ATOM 1325 C CA . LYS A 1 167 ? 1.072 44.433 -6.353 1.00 91.62 167 LYS A CA 1
ATOM 1326 C C . LYS A 1 167 ? 0.401 45.316 -5.302 1.00 91.62 167 LYS A C 1
ATOM 1328 O O . LYS A 1 167 ? -0.006 44.811 -4.263 1.00 91.62 167 LYS A O 1
ATOM 1333 N N . GLN A 1 168 ? 0.262 46.619 -5.563 1.00 92.06 168 GLN A N 1
ATOM 1334 C CA . GLN A 1 168 ? -0.454 47.515 -4.652 1.00 92.06 168 GLN A CA 1
ATOM 1335 C C . GLN A 1 168 ? -1.947 47.181 -4.579 1.00 92.06 168 GLN A C 1
ATOM 1337 O O . GLN A 1 168 ? -2.519 47.262 -3.498 1.00 92.06 168 GLN A O 1
ATOM 1342 N N . GLU A 1 169 ? -2.570 46.807 -5.698 1.00 88.94 169 GLU A N 1
ATOM 1343 C CA . GLU A 1 169 ? -3.977 46.401 -5.710 1.00 88.94 169 GLU A CA 1
ATOM 1344 C C . GLU A 1 169 ? -4.195 45.112 -4.913 1.00 88.94 169 GLU A C 1
ATOM 1346 O O . GLU A 1 169 ? -5.059 45.103 -4.046 1.00 88.94 169 GLU A O 1
ATOM 1351 N N . ILE A 1 170 ? -3.343 44.098 -5.108 1.00 90.06 170 ILE A N 1
ATOM 1352 C CA . ILE A 1 170 ? -3.359 42.846 -4.331 1.00 90.06 170 ILE A CA 1
ATOM 1353 C C . ILE A 1 170 ? -3.156 43.121 -2.834 1.00 90.06 170 ILE A C 1
ATOM 1355 O O . ILE A 1 170 ? -3.820 42.514 -1.996 1.00 90.06 170 ILE A O 1
ATOM 1359 N N . ASP A 1 171 ? -2.254 44.036 -2.462 1.00 92.38 171 ASP A N 1
ATOM 1360 C CA . ASP A 1 171 ? -2.118 44.463 -1.064 1.00 92.38 171 ASP A CA 1
ATOM 1361 C C . ASP A 1 171 ? -3.419 45.108 -0.567 1.00 92.38 171 ASP A C 1
ATOM 1363 O O . ASP A 1 171 ? -3.927 44.733 0.483 1.00 92.38 171 ASP A O 1
ATOM 1367 N N . ASP A 1 172 ? -4.020 46.018 -1.328 1.00 89.62 172 ASP A N 1
ATOM 1368 C CA . ASP A 1 172 ? -5.256 46.694 -0.926 1.00 89.62 172 ASP A CA 1
ATOM 1369 C C . ASP A 1 172 ? -6.459 45.730 -0.803 1.00 89.62 172 ASP A C 1
ATOM 1371 O O . ASP A 1 172 ? -7.338 45.964 0.035 1.00 89.62 172 ASP A O 1
ATOM 1375 N N . THR A 1 173 ? -6.500 44.652 -1.594 1.00 88.62 173 THR A N 1
ATOM 1376 C CA . THR A 1 173 ? -7.563 43.631 -1.581 1.00 88.62 173 THR A CA 1
ATOM 1377 C C . THR A 1 173 ? -7.290 42.482 -0.610 1.00 88.62 173 THR A C 1
ATOM 1379 O O . THR A 1 173 ? -8.238 41.857 -0.132 1.00 88.62 173 THR A O 1
ATOM 1382 N N . THR A 1 174 ? -6.036 42.249 -0.208 1.00 92.31 174 THR A N 1
ATOM 1383 C CA . THR A 1 174 ? -5.703 41.176 0.737 1.00 92.31 174 THR A CA 1
ATOM 1384 C C . THR A 1 174 ? -6.210 41.497 2.136 1.00 92.31 174 THR A C 1
ATOM 1386 O O . THR A 1 174 ? -5.790 42.463 2.791 1.00 92.31 174 THR A O 1
ATOM 1389 N N . SER A 1 175 ? -7.068 40.617 2.648 1.00 92.94 175 SER A N 1
ATOM 1390 C CA . SER A 1 175 ? -7.755 40.814 3.914 1.00 92.94 175 SER A CA 1
ATOM 1391 C C . SER A 1 175 ? -6.801 41.000 5.099 1.00 92.94 175 SER A C 1
ATOM 1393 O O . SER A 1 175 ? -5.817 40.284 5.286 1.00 92.94 175 SER A O 1
ATOM 1395 N N . HIS A 1 176 ? -7.153 41.936 5.983 1.00 93.81 176 HIS A N 1
ATOM 1396 C CA . HIS A 1 176 ? -6.547 42.052 7.314 1.00 93.81 176 HIS A CA 1
ATOM 1397 C C . HIS A 1 176 ? -7.092 41.017 8.311 1.00 93.81 176 HIS A C 1
ATOM 1399 O O . HIS A 1 176 ? -6.679 40.995 9.474 1.00 93.81 176 HIS A O 1
ATOM 1405 N N . TYR A 1 177 ? -8.029 40.170 7.888 1.00 94.69 177 TYR A N 1
ATOM 1406 C CA . TYR A 1 177 ? -8.559 39.060 8.664 1.00 94.69 177 TYR A CA 1
ATOM 1407 C C . TYR A 1 177 ? -8.139 37.744 8.028 1.00 94.69 177 TYR A C 1
ATOM 1409 O O . TYR A 1 177 ? -7.996 37.646 6.815 1.00 94.69 177 TYR A O 1
ATOM 1417 N N . LYS A 1 178 ? -7.950 36.726 8.861 1.00 92.94 178 LYS A N 1
ATOM 1418 C CA . LYS A 1 178 ? -7.688 35.365 8.404 1.00 92.94 178 LYS A CA 1
ATOM 1419 C C . LYS A 1 178 ? -8.772 34.421 8.888 1.00 92.94 178 LYS A C 1
ATOM 1421 O O . LYS A 1 178 ? -9.330 34.610 9.976 1.00 92.94 178 LYS A O 1
ATOM 1426 N N . CYS A 1 179 ? -9.032 33.394 8.098 1.00 91.00 179 CYS A N 1
ATOM 1427 C CA . CYS A 1 179 ? -9.904 32.294 8.469 1.00 91.00 179 CYS A CA 1
ATOM 1428 C C . CYS A 1 179 ? -9.053 31.139 8.992 1.00 91.00 179 CYS A C 1
ATOM 1430 O O . CYS A 1 179 ? -8.337 30.489 8.236 1.00 91.00 179 CYS A O 1
ATOM 1432 N N . ILE A 1 180 ? -9.154 30.861 10.289 1.00 84.12 180 ILE A N 1
ATOM 1433 C CA . ILE A 1 180 ? -8.578 29.646 10.860 1.00 84.12 180 ILE A CA 1
ATOM 1434 C C . ILE A 1 180 ? -9.589 28.530 10.644 1.00 84.12 180 ILE A C 1
ATOM 1436 O O . ILE A 1 180 ? -10.706 28.602 11.167 1.00 84.12 180 ILE A O 1
ATOM 1440 N N . VAL A 1 181 ? -9.205 27.501 9.893 1.00 76.44 181 VAL A N 1
ATOM 1441 C CA . VAL A 1 181 ? -10.007 26.292 9.744 1.00 76.44 181 VAL A CA 1
ATOM 1442 C C . VAL A 1 181 ? -10.152 25.661 11.108 1.00 76.44 181 VAL A C 1
ATOM 1444 O O . VAL A 1 181 ? -9.200 25.218 11.754 1.00 76.44 181 VAL A O 1
ATOM 1447 N N . VAL A 1 182 ? -11.394 25.594 11.554 1.00 65.62 182 VAL A N 1
ATOM 1448 C CA . VAL A 1 182 ? -11.713 24.868 12.764 1.00 65.62 182 VAL A CA 1
ATOM 1449 C C . VAL A 1 182 ? -11.843 23.423 12.329 1.00 65.62 182 VAL A C 1
ATOM 1451 O O . VAL A 1 182 ? -12.911 22.994 11.882 1.00 65.62 182 VAL A O 1
ATOM 1454 N N . SER A 1 183 ? -10.736 22.676 12.436 1.00 52.97 183 SER A N 1
ATOM 1455 C CA . SER A 1 183 ? -10.757 21.224 12.250 1.00 52.97 183 SER A CA 1
ATOM 1456 C C . SER A 1 183 ? -11.925 20.648 13.043 1.00 52.97 183 SER A C 1
ATOM 1458 O O . SER A 1 183 ? -12.277 21.204 14.089 1.00 52.97 183 SER A O 1
ATOM 1460 N N . LYS A 1 184 ? -12.550 19.570 12.535 1.00 49.62 184 LYS A N 1
ATOM 1461 C CA . LYS A 1 184 ? -13.620 18.801 13.192 1.00 49.62 184 LYS A CA 1
ATOM 1462 C C . LYS A 1 184 ? -13.342 18.775 14.693 1.00 49.62 184 LYS A C 1
ATOM 1464 O O . LYS A 1 184 ? -12.597 17.926 15.173 1.00 49.62 184 LYS A O 1
ATOM 1469 N N . GLY A 1 185 ? -13.936 19.708 15.435 1.00 41.53 185 GLY A N 1
ATOM 1470 C CA . GLY A 1 185 ? -13.647 19.925 16.835 1.00 41.53 185 GLY A CA 1
ATOM 1471 C C . GLY A 1 185 ? -14.149 18.732 17.608 1.00 41.53 185 GLY A C 1
ATOM 1472 O O . GLY A 1 185 ? -15.279 18.737 18.068 1.00 41.53 185 GLY A O 1
ATOM 1473 N N . ASN A 1 186 ? -13.336 17.682 17.711 1.00 47.34 186 ASN A N 1
ATOM 1474 C CA . ASN A 1 186 ? -13.572 16.509 18.527 1.00 47.34 186 ASN A CA 1
ATOM 1475 C C . ASN A 1 186 ? -15.038 16.007 18.467 1.00 47.34 186 ASN A C 1
ATOM 1477 O O . ASN A 1 186 ? -15.574 15.552 19.467 1.00 47.34 186 ASN A O 1
ATOM 1481 N N . TYR A 1 187 ? -15.735 16.092 17.325 1.00 51.28 187 TYR A N 1
ATOM 1482 C CA . TYR A 1 187 ? -17.157 15.711 17.237 1.00 51.28 187 TYR A CA 1
ATOM 1483 C C . TYR A 1 187 ? -17.329 14.197 17.352 1.00 51.28 187 TYR A C 1
ATOM 1485 O O . TYR A 1 187 ? -18.272 13.709 17.975 1.00 51.28 187 TYR A O 1
ATOM 1493 N N . GLN A 1 188 ? -16.340 13.452 16.857 1.00 46.97 188 GLN A N 1
ATOM 1494 C CA . GLN A 1 188 ? -16.201 12.030 17.146 1.00 46.97 188 GLN A CA 1
ATOM 1495 C C . GLN A 1 188 ? -15.883 11.795 18.625 1.00 46.97 188 GLN A C 1
ATOM 1497 O O . GLN A 1 188 ? -16.454 10.895 19.231 1.00 46.97 188 GLN A O 1
ATOM 1502 N N . LEU A 1 189 ? -15.096 12.661 19.276 1.00 44.69 189 LEU A N 1
ATOM 1503 C CA . LEU A 1 189 ? -14.956 12.639 20.734 1.00 44.69 189 LEU A CA 1
ATOM 1504 C C . LEU A 1 189 ? -16.278 13.007 21.440 1.00 44.69 189 LEU A C 1
ATOM 1506 O O . LEU A 1 189 ? -16.572 12.411 22.464 1.00 44.69 189 LEU A O 1
ATOM 1510 N N . ILE A 1 190 ? -17.132 13.890 20.910 1.00 50.59 190 ILE A N 1
ATOM 1511 C CA . ILE A 1 190 ? -18.483 14.182 21.428 1.00 50.59 190 ILE A CA 1
ATOM 1512 C C . ILE A 1 190 ? -19.383 12.954 21.281 1.00 50.59 190 ILE A C 1
ATOM 1514 O O . ILE A 1 190 ? -20.121 12.645 22.218 1.00 50.59 190 ILE A O 1
ATOM 1518 N N . LYS A 1 191 ? -19.285 12.207 20.175 1.00 52.38 191 LYS A N 1
ATOM 1519 C CA . LYS A 1 191 ? -19.952 10.910 19.994 1.00 52.38 191 LYS A CA 1
ATOM 1520 C C . LYS A 1 191 ? -19.427 9.867 20.974 1.00 52.38 191 LYS A C 1
ATOM 1522 O O . LYS A 1 191 ? -20.226 9.236 21.656 1.00 52.38 191 LYS A O 1
ATOM 1527 N N . VAL A 1 192 ? -18.112 9.722 21.119 1.00 53.00 192 VAL A N 1
ATOM 1528 C CA . VAL A 1 192 ? -17.470 8.782 22.052 1.00 53.00 192 VAL A CA 1
ATOM 1529 C C . VAL A 1 192 ? -17.803 9.137 23.504 1.00 53.00 192 VAL A C 1
ATOM 1531 O O . VAL A 1 192 ? -18.185 8.261 24.281 1.00 53.00 192 VAL A O 1
ATOM 1534 N N . ILE A 1 193 ? -17.757 10.419 23.874 1.00 55.12 193 ILE A N 1
ATOM 1535 C CA . ILE A 1 193 ? -18.213 10.938 25.170 1.00 55.12 193 ILE A CA 1
ATOM 1536 C C . ILE A 1 193 ? -19.717 10.698 25.321 1.00 55.12 193 ILE A C 1
ATOM 1538 O O . ILE A 1 193 ? -20.155 10.293 26.392 1.00 55.12 193 ILE A O 1
ATOM 1542 N N . GLY A 1 194 ? -20.513 10.890 24.271 1.00 61.44 194 GLY A N 1
ATOM 1543 C CA . GLY A 1 194 ? -21.952 10.636 24.251 1.00 61.44 194 GLY A CA 1
ATOM 1544 C C . GLY A 1 194 ? -22.285 9.166 24.504 1.00 61.44 194 GLY A C 1
ATOM 1545 O O . GLY A 1 194 ? -23.110 8.853 25.365 1.00 61.44 194 GLY A O 1
ATOM 1546 N N . ILE A 1 195 ? -21.577 8.248 23.846 1.00 65.19 195 ILE A N 1
ATOM 1547 C CA . ILE A 1 195 ? -21.656 6.800 24.061 1.00 65.19 195 ILE A CA 1
ATOM 1548 C C . ILE A 1 195 ? -21.227 6.468 25.493 1.00 65.19 195 ILE A C 1
ATOM 1550 O O . ILE A 1 195 ? -21.962 5.789 26.212 1.00 65.19 195 ILE A O 1
ATOM 1554 N N . ALA A 1 196 ? -20.097 7.000 25.964 1.00 65.00 196 ALA A N 1
ATOM 1555 C CA . ALA A 1 196 ? -19.611 6.780 27.323 1.00 65.00 196 ALA A CA 1
ATOM 1556 C C . ALA A 1 196 ? -20.601 7.294 28.386 1.00 65.00 196 ALA A C 1
ATOM 1558 O O . ALA A 1 196 ? -20.918 6.572 29.333 1.00 65.00 196 ALA A O 1
ATOM 1559 N N . LEU A 1 197 ? -21.157 8.497 28.217 1.00 64.31 197 LEU A N 1
ATOM 1560 C CA . LEU A 1 197 ? -22.179 9.082 29.092 1.00 64.31 197 LEU A CA 1
ATOM 1561 C C . LEU A 1 197 ? -23.486 8.292 29.046 1.00 64.31 197 LEU A C 1
ATOM 1563 O O . LEU A 1 197 ? -24.125 8.116 30.084 1.00 64.31 197 LEU A O 1
ATOM 1567 N N . THR A 1 198 ? -23.863 7.763 27.881 1.00 73.94 198 THR A N 1
ATOM 1568 C CA . THR A 1 198 ? -25.027 6.880 27.732 1.00 73.94 198 THR A CA 1
ATOM 1569 C C . THR A 1 198 ? -24.814 5.579 28.491 1.00 73.94 198 THR A C 1
ATOM 1571 O O . THR A 1 198 ? -25.682 5.177 29.266 1.00 73.94 198 THR A O 1
ATOM 1574 N N . ILE A 1 199 ? -23.647 4.948 28.340 1.00 73.62 199 ILE A N 1
ATOM 1575 C CA . ILE A 1 199 ? -23.285 3.709 29.035 1.00 73.62 199 ILE A CA 1
ATOM 1576 C C . ILE A 1 199 ? -23.272 3.947 30.545 1.00 73.62 199 ILE A C 1
ATOM 1578 O O . ILE A 1 199 ? -23.974 3.247 31.276 1.00 73.62 199 ILE A O 1
ATOM 1582 N N . VAL A 1 200 ? -22.539 4.957 31.022 1.00 72.56 200 VAL A N 1
ATOM 1583 C CA . VAL A 1 200 ? -22.427 5.299 32.451 1.00 72.56 200 VAL A CA 1
ATOM 1584 C C . VAL A 1 200 ? -23.784 5.704 33.029 1.00 72.56 200 VAL A C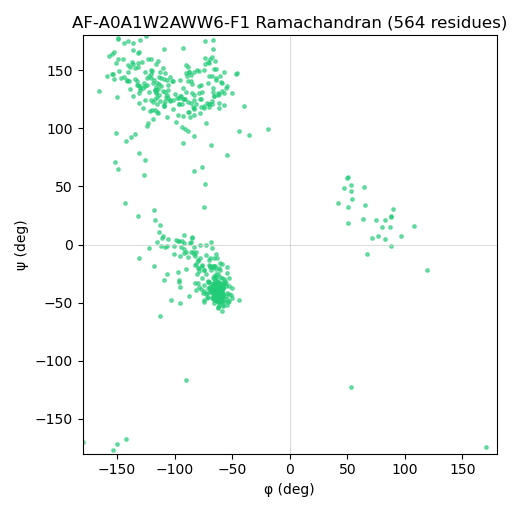 1
ATOM 1586 O O . VAL A 1 200 ? -24.149 5.257 34.122 1.00 72.56 200 VAL A O 1
ATOM 1589 N N . GLY A 1 201 ? -24.562 6.501 32.298 1.00 73.31 201 GLY A N 1
ATOM 1590 C CA . GLY A 1 201 ? -25.910 6.922 32.664 1.00 73.31 201 GLY A CA 1
ATOM 1591 C C . GLY A 1 201 ? -26.861 5.734 32.798 1.00 73.31 201 GLY A C 1
ATOM 1592 O O . GLY A 1 201 ? -27.484 5.565 33.850 1.00 73.31 201 GLY A O 1
ATOM 1593 N N . ALA A 1 202 ? -26.908 4.851 31.797 1.00 76.38 202 ALA A N 1
ATOM 1594 C CA . ALA A 1 202 ? -27.745 3.654 31.794 1.00 76.38 202 ALA A CA 1
ATOM 1595 C C . ALA A 1 202 ? -27.345 2.673 32.907 1.00 76.38 202 ALA A C 1
ATOM 1597 O O . ALA A 1 202 ? -28.208 2.106 33.589 1.00 76.38 202 ALA A O 1
ATOM 1598 N N . LEU A 1 203 ? -26.043 2.522 33.163 1.00 72.81 203 LEU A N 1
ATOM 1599 C CA . LEU A 1 203 ? -25.502 1.747 34.279 1.00 72.81 203 LEU A CA 1
ATOM 1600 C C . LEU A 1 203 ? -25.940 2.306 35.628 1.00 72.81 203 LEU A C 1
ATOM 1602 O O . LEU A 1 203 ? -26.467 1.576 36.473 1.00 72.81 203 LEU A O 1
ATOM 1606 N N . THR A 1 204 ? -25.782 3.613 35.816 1.00 72.62 204 THR A N 1
ATOM 1607 C CA . THR A 1 204 ? -26.160 4.311 37.048 1.00 72.62 204 THR A CA 1
ATOM 1608 C C . THR A 1 204 ? -27.670 4.241 37.273 1.00 72.62 204 THR A C 1
ATOM 1610 O O . THR A 1 204 ? -28.115 3.975 38.393 1.00 72.62 204 THR A O 1
ATOM 1613 N N . LEU A 1 205 ? -28.466 4.390 36.210 1.00 76.31 205 LEU A N 1
ATOM 1614 C CA . LEU A 1 205 ? -29.924 4.280 36.231 1.00 76.31 205 LEU A CA 1
ATOM 1615 C C . LEU A 1 205 ? -30.366 2.868 36.630 1.00 76.31 205 LEU A C 1
ATOM 1617 O O . LEU A 1 205 ? -31.212 2.702 37.513 1.00 76.31 205 LEU A O 1
ATOM 1621 N N . THR A 1 206 ? -29.742 1.849 36.040 1.00 69.44 206 THR A N 1
ATOM 1622 C CA . THR A 1 206 ? -30.011 0.436 36.329 1.00 69.44 206 THR A CA 1
ATOM 1623 C C . THR A 1 206 ? -29.661 0.093 37.779 1.00 69.44 206 THR A C 1
ATOM 1625 O O . THR A 1 206 ? -30.482 -0.491 38.491 1.00 69.44 206 THR A O 1
ATOM 1628 N N . ILE A 1 207 ? -28.493 0.526 38.277 1.00 69.25 207 ILE A N 1
ATOM 1629 C CA . ILE A 1 207 ? -28.103 0.379 39.692 1.00 69.25 207 ILE A CA 1
ATOM 1630 C C . ILE A 1 207 ? -29.130 1.073 40.594 1.00 69.25 207 ILE A C 1
ATOM 1632 O O . ILE A 1 207 ? -29.634 0.468 41.544 1.00 69.25 207 ILE A O 1
ATOM 1636 N N . ALA A 1 208 ? -29.483 2.326 40.299 1.00 71.94 208 ALA A N 1
ATOM 1637 C CA . ALA A 1 208 ? -30.405 3.114 41.107 1.00 71.94 208 ALA A CA 1
ATOM 1638 C C . ALA A 1 208 ? -31.797 2.462 41.197 1.00 71.94 208 ALA A C 1
ATOM 1640 O O . ALA A 1 208 ? -32.295 2.264 42.310 1.00 71.94 208 ALA A O 1
ATOM 1641 N N . LEU A 1 209 ? -32.388 2.046 40.071 1.00 73.06 209 LEU A N 1
ATOM 1642 C CA . LEU A 1 209 ? -33.686 1.357 40.016 1.00 73.06 209 LEU A CA 1
ATOM 1643 C C . LEU A 1 209 ? -33.668 0.033 40.786 1.00 73.06 209 LEU A C 1
ATOM 1645 O O . LEU A 1 209 ? -34.573 -0.251 41.577 1.00 73.06 209 LEU A O 1
ATOM 1649 N N . LEU A 1 210 ? -32.609 -0.762 40.633 1.00 66.62 210 LEU A N 1
ATOM 1650 C CA . LEU A 1 210 ? -32.480 -2.033 41.340 1.00 66.62 210 LEU A CA 1
ATOM 1651 C C . LEU A 1 210 ? -32.329 -1.828 42.858 1.00 66.62 210 LEU A C 1
ATOM 1653 O O . LEU A 1 210 ? -32.885 -2.615 43.631 1.00 66.62 210 LEU A O 1
ATOM 1657 N N . THR A 1 211 ? -31.677 -0.748 43.317 1.00 68.69 211 THR A N 1
ATOM 1658 C CA . THR A 1 211 ? -31.514 -0.432 44.760 1.00 68.69 211 THR A CA 1
ATOM 1659 C C . THR A 1 211 ? -32.784 0.055 45.451 1.00 68.69 211 THR A C 1
ATOM 1661 O O . THR A 1 211 ? -32.802 0.167 46.684 1.00 68.69 211 THR A O 1
ATOM 1664 N N . PHE A 1 212 ? -33.858 0.328 44.707 1.00 70.19 212 PHE A N 1
ATOM 1665 C CA . PHE A 1 212 ? -35.190 0.525 45.283 1.00 70.19 212 PHE A CA 1
ATOM 1666 C C . PHE A 1 212 ? -35.855 -0.796 45.685 1.00 70.19 212 PHE A C 1
ATOM 1668 O O . PHE A 1 212 ? -36.635 -0.806 46.634 1.00 70.19 212 PHE A O 1
ATOM 1675 N N . LYS A 1 213 ? -35.522 -1.906 45.011 1.00 64.50 213 LYS A N 1
ATOM 1676 C CA . LYS A 1 213 ? -36.162 -3.218 45.210 1.00 64.50 213 LYS A CA 1
ATOM 1677 C C . LYS A 1 213 ? -35.283 -4.225 45.964 1.00 64.50 213 LYS A C 1
ATOM 1679 O O . LYS A 1 213 ? -35.817 -5.110 46.628 1.00 64.50 213 LYS A O 1
ATOM 1684 N N . PHE A 1 214 ? -33.953 -4.093 45.914 1.00 64.06 214 PHE A N 1
ATOM 1685 C CA . PHE A 1 214 ? -33.010 -5.041 46.528 1.00 64.06 214 PHE A CA 1
ATOM 1686 C C . PHE A 1 214 ? -31.910 -4.353 47.369 1.00 64.06 214 PHE A C 1
ATOM 1688 O O . PHE A 1 214 ? -31.702 -3.142 47.296 1.00 64.06 214 PHE A O 1
ATOM 1695 N N . ARG A 1 215 ? -31.196 -5.123 48.212 1.00 72.69 215 ARG A N 1
ATOM 1696 C CA . ARG A 1 215 ? -30.111 -4.605 49.077 1.00 72.69 215 ARG A CA 1
ATOM 1697 C C . ARG A 1 215 ? -28.903 -4.128 48.239 1.00 72.69 215 ARG A C 1
ATOM 1699 O O . ARG A 1 215 ? -28.447 -4.898 47.392 1.00 72.69 215 ARG A O 1
ATOM 1706 N N . PRO A 1 216 ? -28.322 -2.944 48.524 1.00 63.78 216 PRO A N 1
ATOM 1707 C CA . PRO A 1 216 ? -27.338 -2.275 47.661 1.00 63.78 216 PRO A CA 1
ATOM 1708 C C . PRO A 1 216 ? -26.076 -3.099 47.375 1.00 63.78 216 PRO A C 1
ATOM 1710 O O . PRO A 1 216 ? -25.655 -3.173 46.225 1.00 63.78 216 PRO A O 1
ATOM 1713 N N . GLY A 1 217 ? -25.539 -3.817 48.369 1.00 62.78 217 GLY A N 1
ATOM 1714 C CA . GLY A 1 217 ? -24.354 -4.664 48.170 1.00 62.78 217 GLY A CA 1
ATOM 1715 C C . GLY A 1 217 ? -24.558 -5.811 47.169 1.00 62.78 217 GLY A C 1
ATOM 1716 O O . GLY A 1 217 ? -23.638 -6.153 46.439 1.00 62.78 217 GLY A O 1
ATOM 1717 N N . LYS A 1 218 ? -25.773 -6.372 47.059 1.00 66.31 218 LYS A N 1
ATOM 1718 C CA . LYS A 1 218 ? -26.066 -7.445 46.085 1.00 66.31 218 LYS A CA 1
ATOM 1719 C C . LYS A 1 218 ? -26.275 -6.919 44.664 1.00 66.31 218 LYS A C 1
ATOM 1721 O O . LYS A 1 218 ? -26.187 -7.694 43.720 1.00 66.31 218 LYS A O 1
ATOM 1726 N N . ILE A 1 219 ? -26.588 -5.635 44.512 1.00 65.69 219 ILE A N 1
ATOM 1727 C CA . ILE A 1 219 ? -26.838 -5.004 43.212 1.00 65.69 219 ILE A CA 1
ATOM 1728 C C . ILE A 1 219 ? -25.535 -4.514 42.609 1.00 65.69 219 ILE A C 1
ATOM 1730 O O . ILE A 1 219 ? -25.298 -4.782 41.440 1.00 65.69 219 ILE A O 1
ATOM 1734 N N . LEU A 1 220 ? -24.678 -3.877 43.412 1.00 63.38 220 LEU A N 1
ATOM 1735 C CA . LEU A 1 220 ? -23.363 -3.433 42.958 1.00 63.38 220 LEU A CA 1
ATOM 1736 C C . LEU A 1 220 ? -22.558 -4.605 42.381 1.00 63.38 220 LEU A C 1
ATOM 1738 O O . LEU A 1 220 ? -22.031 -4.498 41.285 1.00 63.38 220 LEU A O 1
ATOM 1742 N N . ILE A 1 221 ? -22.573 -5.757 43.063 1.00 68.25 221 ILE A N 1
ATOM 1743 C CA . ILE A 1 221 ? -21.923 -6.986 42.583 1.00 68.25 221 ILE A CA 1
ATOM 1744 C C . ILE A 1 221 ? -22.537 -7.475 41.262 1.00 68.25 221 ILE A C 1
ATOM 1746 O O . ILE A 1 221 ? -21.805 -7.863 40.361 1.00 68.25 221 ILE A O 1
ATOM 1750 N N . ARG A 1 222 ? -23.870 -7.460 41.122 1.00 69.69 222 ARG A N 1
ATOM 1751 C CA . ARG A 1 222 ? -24.550 -7.929 39.899 1.00 69.69 222 ARG A CA 1
ATOM 1752 C C . ARG A 1 222 ? -24.320 -7.011 38.707 1.00 69.69 222 ARG A C 1
ATOM 1754 O O . ARG A 1 222 ? -24.199 -7.502 37.594 1.00 69.69 222 ARG A O 1
ATOM 1761 N N . VAL A 1 223 ? -24.274 -5.704 38.937 1.00 70.38 223 VAL A N 1
ATOM 1762 C CA . VAL A 1 223 ? -24.017 -4.737 37.874 1.00 70.38 223 VAL A CA 1
ATOM 1763 C C . VAL A 1 223 ? -22.546 -4.747 37.483 1.00 70.38 223 VAL A C 1
ATOM 1765 O O . VAL A 1 223 ? -22.261 -4.801 36.298 1.00 70.38 223 VAL A O 1
ATOM 1768 N N . LEU A 1 224 ? -21.622 -4.817 38.445 1.00 69.81 224 LEU A N 1
ATOM 1769 C CA . LEU A 1 224 ? -20.206 -5.028 38.145 1.00 69.81 224 LEU A CA 1
ATOM 1770 C C . LEU A 1 224 ? -19.996 -6.326 37.351 1.00 69.81 224 LEU A C 1
ATOM 1772 O O . LEU A 1 224 ? -19.282 -6.318 36.359 1.00 69.81 224 LEU A O 1
ATOM 1776 N N . ALA A 1 225 ? -20.669 -7.417 37.731 1.00 68.62 225 ALA A N 1
ATOM 1777 C CA . ALA A 1 225 ? -20.628 -8.666 36.975 1.00 68.62 225 ALA A CA 1
ATOM 1778 C C . ALA A 1 225 ? -21.173 -8.499 35.546 1.00 68.62 225 ALA A C 1
ATOM 1780 O O . ALA A 1 225 ? -20.560 -9.002 34.615 1.00 68.62 225 ALA A O 1
ATOM 1781 N N . LEU A 1 226 ? -22.279 -7.771 35.355 1.00 74.75 226 LEU A N 1
ATOM 1782 C CA . LEU A 1 226 ? -22.819 -7.487 34.023 1.00 74.75 226 LEU A CA 1
ATOM 1783 C C . LEU A 1 226 ? -21.850 -6.650 33.175 1.00 74.75 226 LEU A C 1
ATOM 1785 O O . LEU A 1 226 ? -21.645 -6.978 32.014 1.00 74.75 226 LEU A O 1
ATOM 1789 N N . VAL A 1 227 ? -21.225 -5.617 33.748 1.00 73.00 227 VAL A N 1
ATOM 1790 C CA . VAL A 1 227 ? -20.200 -4.811 33.060 1.00 73.00 227 VAL A CA 1
ATOM 1791 C C . VAL A 1 227 ? -19.025 -5.680 32.650 1.00 73.00 227 VAL A C 1
ATOM 1793 O O . VAL A 1 227 ? -18.614 -5.623 31.502 1.00 73.00 227 VAL A O 1
ATOM 1796 N N . LEU A 1 228 ? -18.518 -6.518 33.555 1.00 67.81 228 LEU A N 1
ATOM 1797 C CA . LEU A 1 228 ? -17.420 -7.434 33.251 1.00 67.81 228 LEU A CA 1
ATOM 1798 C C . LEU A 1 228 ? -17.797 -8.438 32.156 1.00 67.81 228 LEU A C 1
ATOM 1800 O O . LEU A 1 228 ? -16.947 -8.772 31.340 1.00 67.81 228 LEU A O 1
ATOM 1804 N N . VAL A 1 229 ? -19.055 -8.889 32.102 1.00 75.25 229 VAL A N 1
ATOM 1805 C CA . VAL A 1 229 ? -19.547 -9.730 31.001 1.00 75.25 229 VAL A CA 1
ATOM 1806 C C . VAL A 1 229 ? -19.596 -8.945 29.692 1.00 75.25 229 VAL A C 1
ATOM 1808 O O . VAL A 1 229 ? -19.110 -9.455 28.694 1.00 75.25 229 VAL A O 1
ATOM 1811 N N . ILE A 1 230 ? -20.122 -7.717 29.677 1.00 70.38 230 ILE A N 1
ATOM 1812 C CA . ILE A 1 230 ? -20.182 -6.881 28.464 1.00 70.38 230 ILE A CA 1
ATOM 1813 C C . ILE A 1 230 ? -18.773 -6.570 27.952 1.00 70.38 230 ILE A C 1
ATOM 1815 O O . ILE A 1 230 ? -18.492 -6.791 26.781 1.00 70.38 230 ILE A O 1
ATOM 1819 N N . VAL A 1 231 ? -17.874 -6.125 28.834 1.00 69.06 231 VAL A N 1
ATOM 1820 C CA . VAL A 1 231 ? -16.465 -5.870 28.503 1.00 69.06 231 VAL A CA 1
ATOM 1821 C C . VAL A 1 231 ? -15.789 -7.157 28.040 1.00 69.06 231 VAL A C 1
ATOM 1823 O O . VAL A 1 231 ? -15.081 -7.144 27.044 1.00 69.06 231 VAL A O 1
ATOM 1826 N N . GLY A 1 232 ? -16.041 -8.285 28.708 1.00 68.19 232 GLY A N 1
ATOM 1827 C CA . GLY A 1 232 ? -15.515 -9.586 28.302 1.00 68.19 232 GLY A CA 1
ATOM 1828 C C . GLY A 1 232 ? -15.984 -10.003 26.908 1.00 68.19 232 GLY A C 1
ATOM 1829 O O . GLY A 1 232 ? -15.166 -10.426 26.102 1.00 68.19 232 GLY A O 1
ATOM 1830 N N . VAL A 1 233 ? -17.273 -9.840 26.593 1.00 71.31 233 VAL A N 1
ATOM 1831 C CA . VAL A 1 233 ? -17.827 -10.108 25.255 1.00 71.31 233 VAL A CA 1
ATOM 1832 C C . VAL A 1 233 ? -17.212 -9.169 24.220 1.00 71.31 233 VAL A C 1
ATOM 1834 O O . VAL A 1 233 ? -16.773 -9.643 23.179 1.00 71.31 233 VAL A O 1
ATOM 1837 N N . PHE A 1 234 ? -17.106 -7.873 24.519 1.00 71.31 234 PHE A N 1
ATOM 1838 C CA . PHE A 1 234 ? -16.480 -6.896 23.628 1.00 71.31 234 PHE A CA 1
ATOM 1839 C C . PHE A 1 234 ? -15.011 -7.239 23.340 1.00 71.31 234 PHE A C 1
ATOM 1841 O O . PHE A 1 234 ? -14.616 -7.291 22.182 1.00 71.31 234 PHE A O 1
ATOM 1848 N N . LEU A 1 235 ? -14.219 -7.567 24.366 1.00 71.38 235 LEU A N 1
ATOM 1849 C CA . LEU A 1 235 ? -12.826 -7.997 24.203 1.00 71.38 235 LEU A CA 1
ATOM 1850 C C . LEU A 1 235 ? -12.710 -9.306 23.410 1.00 71.38 235 LEU A C 1
ATOM 1852 O O . LEU A 1 235 ? -11.759 -9.475 22.655 1.00 71.38 235 LEU A O 1
ATOM 1856 N N . ILE A 1 236 ? -13.670 -10.227 23.555 1.00 78.50 236 ILE A N 1
ATOM 1857 C CA . ILE A 1 236 ? -13.727 -11.454 22.749 1.00 78.50 236 ILE A CA 1
ATOM 1858 C C . ILE A 1 236 ? -14.041 -11.130 21.285 1.00 78.50 236 ILE A C 1
ATOM 1860 O O . ILE A 1 236 ? -13.423 -11.723 20.405 1.00 78.50 236 ILE A O 1
ATOM 1864 N N . MET A 1 237 ? -14.963 -10.204 21.014 1.00 74.12 237 MET A N 1
ATOM 1865 C CA . MET A 1 237 ? -15.285 -9.765 19.651 1.00 74.12 237 MET A CA 1
ATOM 1866 C C . MET A 1 237 ? -14.093 -9.055 18.998 1.00 74.12 237 MET A C 1
ATOM 1868 O O . MET A 1 237 ? -13.740 -9.368 17.870 1.00 74.12 237 MET A O 1
ATOM 1872 N N . GLN A 1 238 ? -13.410 -8.180 19.738 1.00 78.19 238 GLN A N 1
ATOM 1873 C CA . GLN A 1 238 ? -12.260 -7.401 19.264 1.00 78.19 238 GLN A CA 1
ATOM 1874 C C . GLN A 1 238 ? -10.925 -8.154 19.356 1.00 78.19 238 GLN A C 1
ATOM 1876 O O . GLN A 1 238 ? -9.868 -7.582 19.102 1.00 78.19 238 GLN A O 1
ATOM 1881 N N . ARG A 1 239 ? -10.934 -9.442 19.725 1.00 83.81 239 ARG A N 1
ATOM 1882 C CA . ARG A 1 239 ? -9.707 -10.201 20.018 1.00 83.81 239 ARG A CA 1
ATOM 1883 C C . ARG A 1 239 ? -8.726 -10.237 18.846 1.00 83.81 239 ARG A C 1
ATOM 1885 O O . ARG A 1 239 ? -7.525 -10.207 19.082 1.00 83.81 239 ARG A O 1
ATOM 1892 N N . LYS A 1 240 ? -9.234 -10.317 17.610 1.00 88.44 240 LYS A N 1
ATOM 1893 C CA . LYS A 1 240 ? -8.420 -10.379 16.388 1.00 88.44 240 LYS A CA 1
ATOM 1894 C C . LYS A 1 240 ? -7.813 -9.004 16.060 1.00 88.44 240 LYS A C 1
ATOM 1896 O O . LYS A 1 240 ? -6.622 -8.922 15.783 1.00 88.44 240 LYS A O 1
ATOM 1901 N N . ASN A 1 241 ? -8.574 -7.922 16.233 1.00 82.94 241 ASN A N 1
ATOM 1902 C CA . ASN A 1 241 ? -8.075 -6.545 16.103 1.00 82.94 241 ASN A CA 1
ATOM 1903 C C . ASN A 1 241 ? -6.990 -6.254 17.147 1.00 82.94 241 ASN A C 1
ATOM 1905 O O . ASN A 1 241 ? -5.892 -5.823 16.811 1.00 82.94 241 ASN A O 1
ATOM 1909 N N . ILE A 1 242 ? -7.246 -6.597 18.413 1.00 81.31 242 ILE A N 1
ATOM 1910 C CA . ILE A 1 242 ? -6.265 -6.456 19.500 1.00 81.31 242 ILE A CA 1
ATOM 1911 C C . ILE A 1 242 ? -5.018 -7.304 19.229 1.00 81.31 242 ILE A C 1
ATOM 1913 O O . ILE A 1 242 ? -3.908 -6.832 19.452 1.00 81.31 242 ILE A O 1
ATOM 1917 N N . SER A 1 243 ? -5.187 -8.541 18.755 1.00 88.94 243 SER A N 1
ATOM 1918 C CA . SER A 1 243 ? -4.074 -9.433 18.411 1.00 88.94 243 SER A CA 1
ATOM 1919 C C . SER A 1 243 ? -3.205 -8.852 17.296 1.00 88.94 243 SER A C 1
ATOM 1921 O O . SER A 1 243 ? -1.987 -8.848 17.433 1.00 88.94 243 SER A O 1
ATOM 1923 N N . THR A 1 244 ? -3.823 -8.309 16.245 1.00 91.56 244 THR A N 1
ATOM 1924 C CA . THR A 1 244 ? -3.136 -7.630 15.135 1.00 91.56 244 THR A CA 1
ATOM 1925 C C . THR A 1 244 ? -2.315 -6.452 15.646 1.00 91.56 244 THR A C 1
ATOM 1927 O O . THR A 1 244 ? -1.089 -6.477 15.550 1.00 91.56 244 THR A O 1
ATOM 1930 N N . MET A 1 245 ? -2.955 -5.501 16.333 1.00 89.19 245 MET A N 1
ATOM 1931 C CA . MET A 1 245 ? -2.285 -4.324 16.898 1.00 89.19 245 MET A CA 1
ATOM 1932 C C . MET A 1 245 ? -1.160 -4.688 17.879 1.00 89.19 245 MET A C 1
ATOM 1934 O O . MET A 1 245 ? -0.127 -4.023 17.932 1.00 89.19 245 MET A O 1
ATOM 1938 N N . ALA A 1 246 ? -1.344 -5.739 18.685 1.00 87.44 246 ALA A N 1
ATOM 1939 C CA . ALA A 1 246 ? -0.345 -6.209 19.646 1.00 87.44 246 ALA A CA 1
ATOM 1940 C C . ALA A 1 246 ? 0.807 -6.989 18.994 1.00 87.44 246 ALA A C 1
ATOM 1942 O O . ALA A 1 246 ? 1.849 -7.171 19.627 1.00 87.44 246 ALA A O 1
ATOM 1943 N N . SER A 1 247 ? 0.624 -7.473 17.764 1.00 95.06 247 SER A N 1
ATOM 1944 C CA . SER A 1 247 ? 1.653 -8.211 17.035 1.00 95.06 247 SER A CA 1
ATOM 1945 C C . SER A 1 247 ? 2.711 -7.307 16.414 1.00 95.06 247 SER A C 1
ATOM 1947 O O . SER A 1 247 ? 3.823 -7.791 16.219 1.00 95.06 247 SER A O 1
ATOM 1949 N N . LEU A 1 248 ? 2.389 -6.023 16.181 1.00 94.19 248 LEU A N 1
ATOM 1950 C CA . LEU A 1 248 ? 3.322 -5.042 15.633 1.00 94.19 248 LEU A CA 1
ATOM 1951 C C . LEU A 1 248 ? 4.567 -4.937 16.520 1.00 94.19 248 LEU A C 1
ATOM 1953 O O . LEU A 1 248 ? 4.472 -4.589 17.712 1.00 94.19 248 LEU A O 1
ATOM 1957 N N . LYS A 1 249 ? 5.726 -5.219 15.934 1.00 93.25 249 LYS A N 1
ATOM 1958 C CA . LYS A 1 249 ? 7.031 -5.153 16.589 1.00 93.25 249 LYS A CA 1
ATOM 1959 C C . LYS A 1 249 ? 8.048 -4.554 15.646 1.00 93.25 249 LYS A C 1
ATOM 1961 O O . LYS A 1 249 ? 8.148 -4.993 14.509 1.00 93.25 249 LYS A O 1
ATOM 1966 N N . GLU A 1 250 ? 8.828 -3.629 16.170 1.00 93.31 250 GLU A N 1
ATOM 1967 C CA . GLU A 1 250 ? 10.065 -3.192 15.540 1.00 93.31 250 GLU A CA 1
ATOM 1968 C C . GLU A 1 250 ? 11.016 -4.390 15.431 1.00 93.31 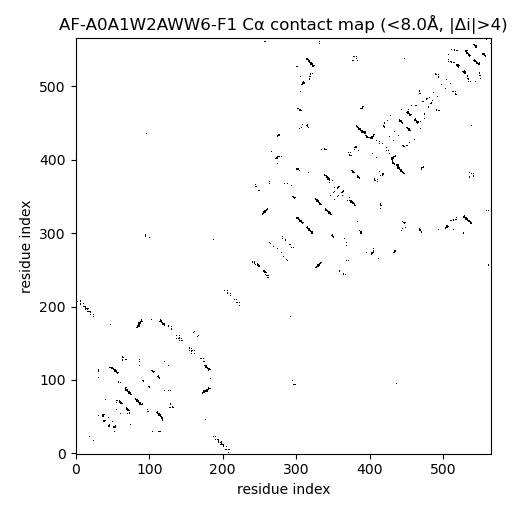250 GLU A C 1
ATOM 1970 O O . GLU A 1 250 ? 11.181 -5.164 16.385 1.00 93.31 250 GLU A O 1
ATOM 1975 N N . TYR A 1 251 ? 11.543 -4.593 14.234 1.00 91.69 251 TYR A N 1
ATOM 1976 C CA . TYR A 1 251 ? 12.408 -5.701 13.858 1.00 91.69 251 TYR A CA 1
ATOM 1977 C C . TYR A 1 251 ? 13.862 -5.234 13.776 1.00 91.69 251 TYR A C 1
ATOM 1979 O O . TYR A 1 251 ? 14.736 -5.842 14.396 1.00 91.69 251 TYR A O 1
ATOM 1987 N N . THR A 1 252 ? 14.080 -4.113 13.095 1.00 91.31 252 THR A N 1
ATOM 1988 C CA . THR A 1 252 ? 15.278 -3.270 13.148 1.00 91.31 252 THR A CA 1
ATOM 1989 C C . THR A 1 252 ? 14.829 -1.803 13.102 1.00 91.31 252 THR A C 1
ATOM 1991 O O . THR A 1 252 ? 13.628 -1.558 13.008 1.00 91.31 252 THR A O 1
ATOM 1994 N N . ASP A 1 253 ? 15.755 -0.855 13.240 1.00 90.00 253 ASP A N 1
ATOM 1995 C CA . ASP A 1 253 ? 15.460 0.587 13.168 1.00 90.00 253 ASP A CA 1
ATOM 1996 C C . ASP A 1 253 ? 14.634 0.897 11.907 1.00 90.00 253 ASP A C 1
ATOM 1998 O O . ASP A 1 253 ? 14.940 0.356 10.846 1.00 90.00 253 ASP A O 1
ATOM 2002 N N . GLY A 1 254 ? 13.531 1.636 12.057 1.00 88.69 254 GLY A N 1
ATOM 2003 C CA . GLY A 1 254 ? 12.593 1.987 10.974 1.00 88.69 254 GLY A CA 1
ATOM 2004 C C . GLY A 1 254 ? 11.772 0.839 10.357 1.00 88.69 254 GLY A C 1
ATOM 2005 O O . GLY A 1 254 ? 10.820 1.064 9.612 1.00 88.69 254 GLY A O 1
ATOM 2006 N N . VAL A 1 255 ? 12.056 -0.420 10.708 1.00 93.44 255 VAL A N 1
ATOM 2007 C CA . VAL A 1 255 ? 11.438 -1.598 10.081 1.00 93.44 255 VAL A CA 1
ATOM 2008 C C . VAL A 1 255 ? 10.628 -2.404 11.085 1.00 93.44 255 VAL A C 1
ATOM 2010 O O . VAL A 1 255 ? 11.137 -2.919 12.085 1.00 93.44 255 VAL A O 1
ATOM 2013 N N . TYR A 1 256 ? 9.359 -2.641 10.772 1.00 95.25 256 TYR A N 1
ATOM 2014 C CA . TYR A 1 256 ? 8.412 -3.337 11.635 1.00 95.25 256 TYR A CA 1
ATOM 2015 C C . TYR A 1 256 ? 7.920 -4.647 11.019 1.00 95.25 256 TYR A C 1
ATOM 2017 O O . TYR A 1 256 ? 7.872 -4.839 9.812 1.00 95.25 256 TYR A O 1
ATOM 2025 N N . THR A 1 257 ? 7.496 -5.566 11.881 1.00 97.25 257 THR A N 1
ATOM 2026 C CA . THR A 1 257 ? 6.772 -6.789 11.519 1.00 97.25 257 THR A CA 1
ATOM 2027 C C . THR A 1 257 ? 5.355 -6.719 12.060 1.00 97.25 257 THR A C 1
ATOM 2029 O O . THR A 1 257 ? 5.142 -6.340 13.217 1.00 97.25 257 THR A O 1
ATOM 2032 N N . LEU A 1 258 ? 4.383 -7.140 11.256 1.00 97.50 258 LEU A N 1
ATOM 2033 C CA . LEU A 1 258 ? 2.976 -7.214 11.624 1.00 97.50 258 LEU A CA 1
ATOM 2034 C C . LEU A 1 258 ? 2.403 -8.584 11.258 1.00 97.50 258 LEU A C 1
ATOM 2036 O O . LEU A 1 258 ? 2.376 -8.975 10.096 1.00 97.50 258 LEU A O 1
ATOM 2040 N N . ARG A 1 259 ? 1.877 -9.303 12.254 1.00 97.81 259 ARG A N 1
ATOM 2041 C CA . ARG A 1 259 ? 1.047 -10.489 12.018 1.00 97.81 259 ARG A CA 1
ATOM 2042 C C . ARG A 1 259 ? -0.418 -10.066 12.005 1.00 97.81 259 ARG A C 1
ATOM 2044 O O . ARG A 1 259 ? -1.042 -9.918 13.062 1.00 97.81 259 ARG A O 1
ATOM 2051 N N . TYR A 1 260 ? -0.988 -9.930 10.819 1.00 97.69 260 TYR A N 1
ATOM 2052 C CA . TYR A 1 260 ? -2.377 -9.537 10.667 1.00 97.69 260 TYR A CA 1
ATOM 2053 C C . TYR A 1 260 ? -3.311 -10.722 10.934 1.00 97.69 260 TYR A C 1
ATOM 2055 O O . TYR A 1 260 ? -3.169 -11.801 10.369 1.00 97.69 260 TYR A O 1
ATOM 2063 N N . THR A 1 261 ? -4.257 -10.544 11.855 1.00 94.06 261 THR A N 1
ATOM 2064 C CA . THR A 1 261 ? -5.229 -11.589 12.244 1.00 94.06 261 THR A CA 1
ATOM 2065 C C . THR A 1 261 ? -6.671 -11.098 12.264 1.00 94.06 261 THR A C 1
ATOM 2067 O O . THR A 1 261 ? -7.588 -11.908 12.431 1.00 94.06 261 THR A O 1
ATOM 2070 N N . ALA A 1 262 ? -6.866 -9.781 12.169 1.00 92.81 262 ALA A N 1
ATOM 2071 C CA . ALA A 1 262 ? -8.159 -9.141 12.016 1.00 92.81 262 ALA A CA 1
ATOM 2072 C C . ALA A 1 262 ? -8.796 -9.530 10.683 1.00 92.81 262 ALA A C 1
ATOM 2074 O O . ALA A 1 262 ? -8.124 -9.992 9.767 1.00 92.81 262 ALA A O 1
ATOM 2075 N N . ASP A 1 263 ? -10.113 -9.395 10.630 1.00 93.75 263 ASP A N 1
ATOM 2076 C CA . ASP A 1 263 ? -10.841 -9.507 9.378 1.00 93.75 263 ASP A CA 1
ATOM 2077 C C . ASP A 1 263 ? -10.837 -8.123 8.731 1.00 93.75 263 ASP A C 1
ATOM 2079 O O . ASP A 1 263 ? -11.439 -7.196 9.276 1.00 93.75 263 ASP A O 1
ATOM 2083 N N . TYR A 1 264 ? -10.096 -7.983 7.634 1.00 95.31 264 TYR A N 1
ATOM 2084 C CA . TYR A 1 264 ? -10.055 -6.752 6.848 1.00 95.31 264 TYR A CA 1
ATOM 2085 C C . TYR A 1 264 ? -11.214 -6.656 5.853 1.00 95.31 264 TYR A C 1
ATOM 2087 O O . TYR A 1 264 ? -11.367 -5.604 5.253 1.00 95.31 264 TYR A O 1
ATOM 2095 N N . LYS A 1 265 ? -12.088 -7.674 5.762 1.00 96.06 265 LYS A N 1
ATOM 2096 C CA . LYS A 1 265 ? -13.336 -7.669 4.980 1.00 96.06 265 LYS A CA 1
ATOM 2097 C C . LYS A 1 265 ? -13.120 -7.547 3.464 1.00 96.06 265 LYS A C 1
ATOM 2099 O O . LYS A 1 265 ? -13.779 -6.746 2.800 1.00 96.06 265 LYS A O 1
ATOM 2104 N N . LEU A 1 266 ? -12.230 -8.379 2.913 1.00 97.38 266 LEU A N 1
ATOM 2105 C CA . LEU A 1 266 ? -11.918 -8.389 1.478 1.00 97.38 266 LEU A CA 1
ATOM 2106 C C . LEU A 1 266 ? -13.172 -8.523 0.593 1.00 97.38 266 LEU A C 1
ATOM 2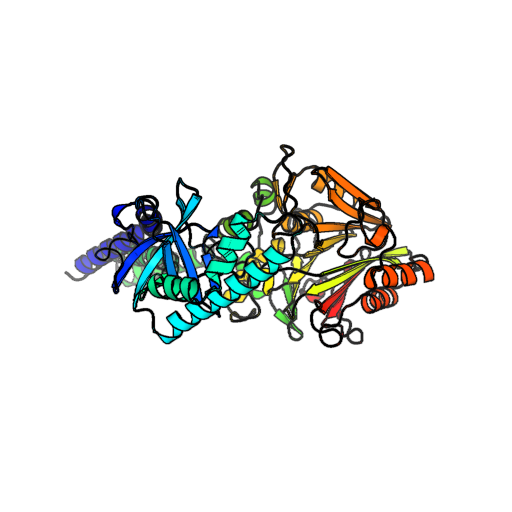108 O O . LEU A 1 266 ? -13.365 -7.715 -0.306 1.00 97.38 266 LEU A O 1
ATOM 2112 N N . ASP A 1 267 ? -14.062 -9.474 0.879 1.00 96.50 267 ASP A N 1
ATOM 2113 C CA . ASP A 1 267 ? -15.287 -9.658 0.084 1.00 96.50 267 ASP A CA 1
ATOM 2114 C C . ASP A 1 267 ? -16.188 -8.414 0.083 1.00 96.50 267 ASP A C 1
ATOM 2116 O O . ASP A 1 267 ? -16.834 -8.102 -0.916 1.00 96.50 267 ASP A O 1
ATOM 2120 N N . GLU A 1 268 ? -16.245 -7.700 1.211 1.00 97.19 268 GLU A N 1
ATOM 2121 C CA . GLU A 1 268 ? -17.072 -6.503 1.337 1.00 97.19 268 GLU A CA 1
ATOM 2122 C C . GLU A 1 268 ? -16.484 -5.359 0.502 1.00 97.19 268 GLU A C 1
ATOM 2124 O O . GLU A 1 268 ? -17.236 -4.725 -0.239 1.00 97.19 268 GLU A O 1
ATOM 2129 N N . ILE A 1 269 ? -15.164 -5.126 0.558 1.00 96.69 269 ILE A N 1
ATOM 2130 C CA . ILE A 1 269 ? -14.530 -4.047 -0.219 1.00 96.69 269 ILE A CA 1
ATOM 2131 C C . ILE A 1 269 ? -14.543 -4.332 -1.722 1.00 96.69 269 ILE A C 1
ATOM 2133 O O . ILE A 1 269 ? -14.797 -3.428 -2.510 1.00 96.69 269 ILE A O 1
ATOM 2137 N N . LEU A 1 270 ? -14.363 -5.595 -2.124 1.00 97.00 270 LEU A N 1
ATOM 2138 C CA . LEU A 1 270 ? -14.422 -6.022 -3.527 1.00 97.00 270 LEU A CA 1
ATOM 2139 C C . LEU A 1 270 ? -15.817 -5.872 -4.149 1.00 97.00 270 LEU A C 1
ATOM 2141 O O . LEU A 1 270 ? -15.966 -6.010 -5.361 1.00 97.00 270 LEU A O 1
ATOM 2145 N N . SER A 1 271 ? -16.835 -5.619 -3.323 1.00 95.25 271 SER A N 1
ATOM 2146 C CA . SER A 1 271 ? -18.218 -5.363 -3.734 1.00 95.25 271 SER A CA 1
ATOM 2147 C C . SER A 1 271 ? -18.669 -3.917 -3.504 1.00 95.25 271 SER A C 1
ATOM 2149 O O . SER A 1 271 ? -19.856 -3.626 -3.647 1.00 95.25 271 SER A O 1
ATOM 2151 N N . ALA A 1 272 ? -17.756 -3.035 -3.082 1.00 93.12 272 ALA A N 1
ATOM 2152 C CA . ALA A 1 272 ? -18.081 -1.683 -2.638 1.00 93.12 272 ALA A CA 1
ATOM 2153 C C . ALA A 1 272 ? -17.969 -0.609 -3.734 1.00 93.12 272 ALA A C 1
ATOM 2155 O O . ALA A 1 272 ? -18.289 0.538 -3.434 1.00 93.12 272 ALA A O 1
ATOM 2156 N N . ASP A 1 273 ? -17.559 -0.980 -4.956 1.00 94.25 273 ASP A N 1
ATOM 2157 C CA . ASP A 1 273 ? -17.371 -0.077 -6.104 1.00 94.25 273 ASP A CA 1
ATOM 2158 C C . ASP A 1 273 ? -16.499 1.139 -5.732 1.00 94.25 273 ASP A C 1
ATOM 2160 O O . ASP A 1 273 ? -16.932 2.289 -5.780 1.00 94.25 273 ASP A O 1
ATOM 2164 N N . ILE A 1 274 ? -15.273 0.863 -5.268 1.00 90.19 274 ILE A N 1
ATOM 2165 C CA . ILE A 1 274 ? -14.329 1.894 -4.816 1.00 90.19 274 ILE A CA 1
ATOM 2166 C C . ILE A 1 274 ? -13.512 2.377 -6.013 1.00 90.19 274 ILE A C 1
ATOM 2168 O O . ILE A 1 274 ? -12.694 1.627 -6.544 1.00 90.19 274 ILE A O 1
ATOM 2172 N N . SER A 1 275 ? -13.693 3.644 -6.384 1.00 88.75 275 SER A N 1
ATOM 2173 C CA . SER A 1 275 ? -13.109 4.253 -7.583 1.00 88.75 275 SER A CA 1
ATOM 2174 C C . SER A 1 275 ? -12.107 5.381 -7.302 1.00 88.75 275 SER A C 1
ATOM 2176 O O . SER A 1 275 ? -11.646 6.035 -8.237 1.00 88.75 275 SER A O 1
ATOM 2178 N N . SER A 1 276 ? -11.816 5.681 -6.031 1.00 82.94 276 SER A N 1
ATOM 2179 C CA . SER A 1 276 ? -10.854 6.720 -5.637 1.00 82.94 276 SER A CA 1
ATOM 2180 C C . SER A 1 276 ? -10.283 6.501 -4.237 1.00 82.94 276 SER A C 1
ATOM 2182 O O . SER A 1 276 ? -10.881 5.806 -3.408 1.00 82.94 276 SER A O 1
ATOM 2184 N N . GLU A 1 277 ? -9.161 7.160 -3.936 1.00 80.69 277 GLU A N 1
ATOM 2185 C CA . GLU A 1 277 ? -8.562 7.184 -2.597 1.00 80.69 277 GLU A CA 1
ATOM 2186 C C . GLU A 1 277 ? -9.566 7.634 -1.532 1.00 80.69 277 GLU A C 1
ATOM 2188 O O . GLU A 1 277 ? -9.772 6.944 -0.534 1.00 80.69 277 GLU A O 1
ATOM 2193 N N . LYS A 1 278 ? -10.269 8.748 -1.756 1.00 77.06 278 LYS A N 1
ATOM 2194 C CA . LYS A 1 278 ? -11.266 9.266 -0.806 1.00 77.06 278 LYS A CA 1
ATOM 2195 C C . LYS A 1 278 ? -12.327 8.220 -0.455 1.00 77.06 278 LYS A C 1
ATOM 2197 O O . LYS A 1 278 ? -12.717 8.097 0.708 1.00 77.06 278 LYS A O 1
ATOM 2202 N N . GLN A 1 279 ? -12.803 7.470 -1.448 1.00 82.75 279 GLN A N 1
ATOM 2203 C CA . GLN A 1 279 ? -13.764 6.394 -1.220 1.00 82.75 279 GLN A CA 1
ATOM 2204 C C . GLN A 1 279 ? -13.132 5.221 -0.467 1.00 82.75 279 GLN A C 1
ATOM 2206 O O . GLN A 1 279 ? -13.764 4.704 0.456 1.00 82.75 279 GLN A O 1
ATOM 2211 N N . LEU A 1 280 ? -11.890 4.840 -0.792 1.00 87.25 280 LEU A N 1
ATOM 2212 C CA . LEU A 1 280 ? -11.160 3.805 -0.061 1.00 87.25 280 LEU A CA 1
ATOM 2213 C C . LEU A 1 280 ? -11.028 4.172 1.417 1.00 87.25 280 LEU A C 1
ATOM 2215 O O . LEU A 1 280 ? -11.411 3.384 2.281 1.00 87.25 280 LEU A O 1
ATOM 2219 N N . PHE A 1 281 ? -10.514 5.363 1.716 1.00 81.62 281 PHE A N 1
ATOM 2220 C CA . PHE A 1 281 ? -10.302 5.811 3.087 1.00 81.62 281 PHE A CA 1
ATOM 2221 C C . PHE A 1 281 ? -11.625 5.924 3.845 1.00 81.62 281 PHE A C 1
ATOM 2223 O O . PHE A 1 281 ? -11.733 5.381 4.942 1.00 81.62 281 PHE A O 1
ATOM 2230 N N . SER A 1 282 ? -12.676 6.488 3.239 1.00 77.69 282 SER A N 1
ATOM 2231 C CA . SER A 1 282 ? -14.014 6.507 3.849 1.00 77.69 282 SER A CA 1
ATOM 2232 C C . SER A 1 282 ? -14.530 5.097 4.152 1.00 77.69 282 SER A C 1
ATOM 2234 O O . SER A 1 282 ? -15.096 4.858 5.221 1.00 77.69 282 SER A O 1
ATOM 2236 N N . TRP A 1 283 ? -14.336 4.147 3.235 1.00 87.56 283 TRP A N 1
ATOM 2237 C CA . TRP A 1 283 ? -14.751 2.765 3.445 1.00 87.56 283 TRP A CA 1
ATOM 2238 C C . TRP A 1 283 ? -13.950 2.115 4.577 1.00 87.56 283 TRP A C 1
ATOM 2240 O O . TRP A 1 283 ? -14.527 1.457 5.446 1.00 87.56 283 TRP A O 1
ATOM 2250 N N . VAL A 1 284 ? -12.634 2.322 4.603 1.00 86.56 284 VAL A N 1
ATOM 2251 C CA . VAL A 1 284 ? -11.734 1.803 5.637 1.00 86.56 284 VAL A CA 1
ATOM 2252 C C . VAL A 1 284 ? -12.121 2.360 7.008 1.00 86.56 284 VAL A C 1
ATOM 2254 O O . VAL A 1 284 ? -12.260 1.586 7.958 1.00 86.56 284 VAL A O 1
ATOM 2257 N N . GLU A 1 285 ? -12.366 3.665 7.121 1.00 79.00 285 GLU A N 1
ATOM 2258 C CA . GLU A 1 285 ? -12.822 4.322 8.350 1.00 79.00 285 GLU A CA 1
ATOM 2259 C C . GLU A 1 285 ? -14.095 3.670 8.901 1.00 79.00 285 GLU A C 1
ATOM 2261 O O . GLU A 1 285 ? -14.145 3.256 10.068 1.00 79.00 285 GLU A O 1
ATOM 2266 N N . ASP A 1 286 ? -15.113 3.518 8.056 1.00 78.19 286 ASP A N 1
ATOM 2267 C CA . ASP A 1 286 ? -16.413 2.977 8.448 1.00 78.19 286 ASP A CA 1
ATOM 2268 C C . ASP A 1 286 ? -16.338 1.495 8.836 1.00 78.19 286 ASP A C 1
ATOM 2270 O O . ASP A 1 286 ? -16.961 1.070 9.819 1.00 78.19 286 ASP A O 1
ATOM 2274 N N . ASN A 1 287 ? -15.550 0.705 8.105 1.00 85.31 287 ASN A N 1
ATOM 2275 C CA . ASN A 1 287 ? -15.567 -0.752 8.215 1.00 85.31 287 ASN A CA 1
ATOM 2276 C C . ASN A 1 287 ? -14.490 -1.324 9.140 1.00 85.31 287 ASN A C 1
ATOM 2278 O O . ASN A 1 287 ? -14.735 -2.356 9.776 1.00 85.31 287 ASN A O 1
ATOM 2282 N N . LEU A 1 288 ? -13.334 -0.666 9.260 1.00 86.81 288 LEU A N 1
ATOM 2283 C CA . LEU A 1 288 ? -12.197 -1.140 10.061 1.00 86.81 288 LEU A CA 1
ATOM 2284 C C . LEU A 1 288 ? -11.974 -0.314 11.333 1.00 86.81 288 LEU A C 1
ATOM 2286 O O . LEU A 1 288 ? -11.557 -0.870 12.353 1.00 86.81 288 LEU A O 1
ATOM 2290 N N . TYR A 1 289 ? -12.314 0.979 11.316 1.00 73.81 289 TYR A N 1
ATOM 2291 C CA . TYR A 1 289 ? -12.061 1.901 12.433 1.00 73.81 289 TYR A CA 1
ATOM 2292 C C . TYR A 1 289 ? -13.321 2.311 13.202 1.00 73.81 289 TYR A C 1
ATOM 2294 O O . TYR A 1 289 ? -13.234 3.011 14.214 1.00 73.81 289 TYR A O 1
ATOM 2302 N N . GLY A 1 290 ? -14.500 1.852 12.774 1.00 67.44 290 GLY A N 1
ATOM 2303 C CA . GLY A 1 290 ? -15.771 2.201 13.408 1.00 67.44 290 GLY A CA 1
ATOM 2304 C C . GLY A 1 290 ? -16.117 3.688 13.275 1.00 67.44 290 GLY A C 1
ATOM 2305 O O . GLY A 1 290 ? -16.687 4.262 14.208 1.00 67.44 290 GLY A O 1
ATOM 2306 N N . GLY A 1 291 ? -15.741 4.297 12.148 1.00 59.91 291 GLY A N 1
ATOM 2307 C CA . GLY A 1 291 ? -15.966 5.702 11.805 1.00 59.91 291 GLY A CA 1
ATOM 2308 C C . GLY A 1 291 ? -14.972 6.680 12.439 1.00 59.91 291 GLY A C 1
ATOM 2309 O O . GLY A 1 291 ? -15.258 7.879 12.512 1.00 59.91 291 GLY A O 1
ATOM 2310 N N . LEU A 1 292 ? -13.845 6.190 12.974 1.00 56.00 292 LEU A N 1
ATOM 2311 C CA . LEU A 1 292 ? -12.743 7.066 13.377 1.00 56.00 292 LEU A CA 1
ATOM 2312 C C . LEU A 1 292 ? -11.954 7.469 12.128 1.00 56.00 292 LEU A C 1
ATOM 2314 O O . LEU A 1 292 ? -11.584 6.570 11.376 1.00 56.00 292 LEU A O 1
ATOM 2318 N N . PRO A 1 293 ? -11.681 8.772 11.940 1.00 56.66 293 PRO A N 1
ATOM 2319 C CA . PRO A 1 293 ? -10.962 9.233 10.770 1.00 56.66 293 PRO A CA 1
ATOM 2320 C C . PRO A 1 293 ? -9.519 8.740 10.788 1.00 56.66 293 PRO A C 1
ATOM 2322 O O . PRO A 1 293 ? -8.898 8.670 11.858 1.00 56.66 293 PRO A O 1
ATOM 2325 N N . ILE A 1 294 ? -8.995 8.450 9.606 1.00 62.03 294 ILE A N 1
ATOM 2326 C CA . ILE A 1 294 ? -7.576 8.200 9.375 1.00 62.03 294 ILE A CA 1
ATOM 2327 C C . ILE A 1 294 ? -7.085 9.167 8.300 1.00 62.03 294 ILE A C 1
ATOM 2329 O O . ILE A 1 294 ? -7.782 9.434 7.328 1.00 62.03 294 ILE A O 1
ATOM 2333 N N . SER A 1 295 ? -5.905 9.740 8.505 1.00 57.09 295 SER A N 1
ATOM 2334 C CA . SER A 1 295 ? -5.256 10.560 7.485 1.00 57.09 295 SER A CA 1
ATOM 2335 C C . SER A 1 295 ? -4.645 9.656 6.425 1.00 57.09 295 SER A C 1
ATOM 2337 O O . SER A 1 295 ? -4.028 8.646 6.776 1.00 57.09 295 SER A O 1
ATOM 2339 N N . SER A 1 296 ? -4.801 10.027 5.161 1.00 60.75 296 SER A N 1
ATOM 2340 C CA . SER A 1 296 ? -3.994 9.487 4.077 1.00 60.75 296 SER A CA 1
ATOM 2341 C C . SER A 1 296 ? -2.723 10.316 3.910 1.00 60.75 296 SER A C 1
ATOM 2343 O O . SER A 1 296 ? -2.692 11.484 4.292 1.00 60.75 296 SER A O 1
ATOM 2345 N N . GLY A 1 297 ? -1.672 9.681 3.404 1.00 55.50 297 GLY A N 1
ATOM 2346 C CA . GLY A 1 297 ? -0.388 10.310 3.084 1.00 55.50 297 GLY A CA 1
ATOM 2347 C C . GLY A 1 297 ? 0.216 9.706 1.826 1.00 55.50 297 GLY A C 1
ATOM 2348 O O . GLY A 1 297 ? 1.410 9.435 1.775 1.00 55.50 297 GLY A O 1
ATOM 2349 N N . LEU A 1 298 ? -0.637 9.344 0.865 1.00 58.19 298 LEU A N 1
ATOM 2350 C CA . LEU A 1 298 ? -0.173 8.749 -0.379 1.00 58.19 298 LEU A CA 1
ATOM 2351 C C . LEU A 1 298 ? 0.552 9.819 -1.196 1.00 58.19 298 LEU A C 1
ATOM 2353 O O . LEU A 1 298 ? -0.048 10.826 -1.554 1.00 58.19 298 LEU A O 1
ATOM 2357 N N . ASP A 1 299 ? 1.821 9.569 -1.497 1.00 57.72 299 ASP A N 1
ATOM 2358 C CA . ASP A 1 299 ? 2.660 10.434 -2.327 1.00 57.72 299 ASP A CA 1
ATOM 2359 C C . ASP A 1 299 ? 3.356 9.600 -3.424 1.00 57.72 299 ASP A C 1
ATOM 2361 O O . ASP A 1 299 ? 3.207 8.373 -3.496 1.00 57.72 299 ASP A O 1
ATOM 2365 N N . SER A 1 300 ? 4.090 10.268 -4.309 1.00 57.00 300 SER A N 1
ATOM 2366 C CA . SER A 1 300 ? 4.779 9.696 -5.464 1.00 57.00 300 SER A CA 1
ATOM 2367 C C . SER A 1 300 ? 5.908 8.733 -5.075 1.00 57.00 300 SER A C 1
ATOM 2369 O O . SER A 1 300 ? 6.804 9.103 -4.322 1.00 57.00 300 SER A O 1
ATOM 2371 N N . PHE A 1 301 ? 5.917 7.512 -5.627 1.00 65.56 301 PHE A N 1
ATOM 2372 C CA . PHE A 1 301 ? 6.927 6.485 -5.341 1.00 65.56 301 PHE A CA 1
ATOM 2373 C C . PHE A 1 301 ? 7.531 5.853 -6.609 1.00 65.56 301 PHE A C 1
ATOM 2375 O O . PHE A 1 301 ? 6.838 5.449 -7.541 1.00 65.56 301 PHE A O 1
ATOM 2382 N N . GLY A 1 302 ? 8.860 5.738 -6.644 1.00 63.25 302 GLY A N 1
ATOM 2383 C CA . GLY A 1 302 ? 9.665 5.142 -7.713 1.00 63.25 302 GLY A CA 1
ATOM 2384 C C . GLY A 1 302 ? 9.890 3.644 -7.497 1.00 63.25 302 GLY A C 1
ATOM 2385 O O . GLY A 1 302 ? 9.740 3.129 -6.396 1.00 63.25 302 GLY A O 1
ATOM 2386 N N . CYS A 1 303 ? 10.132 2.878 -8.562 1.00 84.44 303 CYS A N 1
ATOM 2387 C CA . CYS A 1 303 ? 10.016 1.423 -8.508 1.00 84.44 303 CYS A CA 1
ATOM 2388 C C . CYS A 1 303 ? 10.798 0.678 -9.602 1.00 84.44 303 CYS A C 1
ATOM 2390 O O . CYS A 1 303 ? 10.814 1.100 -10.758 1.00 84.44 303 CYS A O 1
ATOM 2392 N N . ALA A 1 304 ? 11.339 -0.499 -9.275 1.00 89.00 304 ALA A N 1
ATOM 2393 C CA . ALA A 1 304 ? 11.824 -1.470 -10.261 1.00 89.00 304 ALA A CA 1
ATOM 2394 C C . ALA A 1 304 ? 11.453 -2.915 -9.885 1.00 89.00 304 ALA A C 1
ATOM 2396 O O . ALA A 1 304 ? 11.313 -3.236 -8.703 1.00 89.00 304 ALA A O 1
ATOM 2397 N N . GLY A 1 305 ? 11.325 -3.794 -10.880 1.00 94.06 305 GLY A N 1
ATOM 2398 C CA . GLY A 1 305 ? 11.026 -5.216 -10.709 1.00 94.06 305 GLY A CA 1
ATOM 2399 C C . GLY A 1 305 ? 11.804 -6.104 -11.681 1.00 94.06 305 GLY A C 1
ATOM 2400 O O . GLY A 1 305 ? 12.110 -5.695 -12.801 1.00 94.06 305 GLY A O 1
ATOM 2401 N N . LEU A 1 306 ? 12.124 -7.327 -11.250 1.00 97.38 306 LEU A N 1
ATOM 2402 C CA . LEU A 1 306 ? 12.874 -8.316 -12.032 1.00 97.38 306 LEU A CA 1
ATOM 2403 C C . LEU A 1 306 ? 12.366 -9.739 -11.753 1.00 97.38 306 LEU A C 1
ATOM 2405 O O . LEU A 1 306 ? 12.031 -10.063 -10.622 1.00 97.38 306 LEU A O 1
ATOM 2409 N N . SER A 1 307 ? 12.335 -10.614 -12.754 1.00 98.00 307 SER A N 1
ATOM 2410 C CA . SER A 1 307 ? 12.100 -12.051 -12.606 1.00 98.00 307 SER A CA 1
ATOM 2411 C C . SER A 1 307 ? 13.325 -12.845 -13.053 1.00 98.00 307 SER A C 1
ATOM 2413 O O . SER A 1 307 ? 13.874 -12.640 -14.141 1.00 98.00 307 SER A O 1
ATOM 2415 N N . THR A 1 308 ? 13.745 -13.783 -12.208 1.00 98.31 308 THR A N 1
ATOM 2416 C CA . THR A 1 308 ? 14.839 -14.721 -12.480 1.00 98.31 308 THR A CA 1
ATOM 2417 C C . THR A 1 308 ? 14.444 -16.131 -12.046 1.00 98.31 308 THR A C 1
ATOM 2419 O O . THR A 1 308 ? 13.439 -16.362 -11.371 1.00 98.31 308 THR A O 1
ATOM 2422 N N . THR A 1 309 ? 15.226 -17.121 -12.463 1.00 98.31 309 THR A N 1
ATOM 2423 C CA . THR A 1 309 ? 15.078 -18.512 -12.030 1.00 98.31 309 THR A CA 1
ATOM 2424 C C . THR A 1 309 ? 16.405 -19.016 -11.474 1.00 98.31 309 THR A C 1
ATOM 2426 O O . THR A 1 309 ? 17.452 -18.798 -12.075 1.00 98.31 309 THR A O 1
ATOM 2429 N N . THR A 1 310 ? 16.406 -19.728 -10.351 1.00 98.44 310 THR A N 1
ATOM 2430 C CA . THR A 1 310 ? 17.642 -20.308 -9.814 1.00 98.44 310 THR A CA 1
ATOM 2431 C C . THR A 1 310 ? 18.152 -21.449 -10.699 1.00 98.44 310 THR A C 1
ATOM 2433 O O . THR A 1 310 ? 17.375 -22.059 -11.439 1.00 98.44 310 THR A O 1
ATOM 2436 N N . PRO A 1 311 ? 19.441 -21.827 -10.612 1.00 97.50 311 PRO A N 1
ATOM 2437 C CA . PRO A 1 311 ? 19.962 -23.005 -11.313 1.00 97.50 311 PRO A CA 1
ATOM 2438 C C . PRO A 1 311 ? 19.198 -24.310 -11.015 1.00 97.50 311 PRO A C 1
ATOM 2440 O O . PRO A 1 311 ? 19.214 -25.242 -11.821 1.00 97.50 311 PRO A O 1
ATOM 2443 N N . GLU A 1 312 ? 18.526 -24.388 -9.865 1.00 96.88 312 GLU A N 1
ATOM 2444 C CA . GLU A 1 312 ? 17.680 -25.508 -9.439 1.00 96.88 312 GLU A CA 1
ATOM 2445 C C . GLU A 1 312 ? 16.247 -25.444 -9.991 1.00 96.88 312 GLU A C 1
ATOM 2447 O O . GLU A 1 312 ? 15.493 -26.400 -9.803 1.00 96.88 312 GLU A O 1
ATOM 2452 N N . GLY A 1 313 ? 15.875 -24.359 -10.675 1.00 97.44 313 GLY A N 1
ATOM 2453 C CA . GLY A 1 313 ? 14.551 -24.163 -11.262 1.00 97.44 313 GLY A CA 1
ATOM 2454 C C . GLY A 1 313 ? 13.522 -23.528 -10.325 1.00 97.44 313 GLY A C 1
ATOM 2455 O O . GLY A 1 313 ? 12.335 -23.765 -10.528 1.00 97.44 313 GLY A O 1
ATOM 2456 N N . LYS A 1 314 ? 13.951 -22.785 -9.293 1.00 98.38 314 LYS A N 1
ATOM 2457 C CA . LYS A 1 314 ? 13.041 -22.004 -8.435 1.00 98.38 314 LYS A CA 1
ATOM 2458 C C . LYS A 1 314 ? 12.848 -20.597 -8.982 1.00 98.38 314 LYS A C 1
ATOM 2460 O O . LYS A 1 314 ? 13.785 -20.041 -9.541 1.00 98.38 314 LYS A O 1
ATOM 2465 N N . HIS A 1 315 ? 11.680 -20.014 -8.787 1.00 98.69 315 HIS A N 1
ATOM 2466 C CA . HIS A 1 315 ? 11.260 -18.753 -9.382 1.00 98.69 315 HIS A CA 1
ATOM 2467 C C . HIS A 1 315 ? 11.423 -17.627 -8.372 1.00 98.69 315 HIS A C 1
ATOM 2469 O O . HIS A 1 315 ? 10.981 -17.735 -7.223 1.00 98.69 315 HIS A O 1
ATOM 2475 N N . LEU A 1 316 ? 12.079 -16.557 -8.808 1.00 98.75 316 LEU A N 1
ATOM 2476 C CA . LEU A 1 316 ? 12.377 -15.400 -7.986 1.00 98.75 316 LEU A CA 1
ATOM 2477 C C . LEU A 1 316 ? 11.745 -14.145 -8.585 1.00 98.75 316 LEU A C 1
ATOM 2479 O O . LEU A 1 316 ? 11.750 -13.959 -9.804 1.00 98.75 316 LEU A O 1
ATOM 2483 N N . MET A 1 317 ? 11.271 -13.265 -7.710 1.00 98.69 317 MET A N 1
ATOM 2484 C CA . MET A 1 317 ? 10.856 -11.909 -8.052 1.00 98.69 317 MET A CA 1
ATOM 2485 C C . MET A 1 317 ? 11.671 -10.904 -7.235 1.00 98.69 317 MET A C 1
ATOM 2487 O O . MET A 1 317 ? 11.570 -10.866 -6.012 1.00 98.69 317 MET A O 1
ATOM 2491 N N . GLY A 1 318 ? 12.491 -10.112 -7.918 1.00 98.25 318 GLY A N 1
ATOM 2492 C CA . GLY A 1 318 ? 13.197 -8.956 -7.382 1.00 98.25 318 GLY A CA 1
ATOM 2493 C C . GLY A 1 318 ? 12.335 -7.692 -7.438 1.00 98.25 318 GLY A C 1
ATOM 2494 O O . GLY A 1 318 ? 11.545 -7.523 -8.370 1.00 98.25 318 GLY A O 1
ATOM 2495 N N . ARG A 1 319 ? 12.484 -6.813 -6.446 1.00 96.94 319 ARG A N 1
ATOM 2496 C CA . ARG A 1 319 ? 11.704 -5.582 -6.280 1.00 96.94 319 ARG A CA 1
ATOM 2497 C C . ARG A 1 319 ? 12.532 -4.511 -5.568 1.00 96.94 319 ARG A C 1
ATOM 2499 O O . ARG A 1 319 ? 13.019 -4.796 -4.486 1.00 96.94 319 ARG A O 1
ATOM 2506 N N . ASN A 1 320 ? 12.649 -3.314 -6.142 1.00 97.00 320 ASN A N 1
ATOM 2507 C CA . ASN A 1 320 ? 13.119 -2.103 -5.451 1.00 97.00 320 ASN A CA 1
ATOM 2508 C C . ASN A 1 320 ? 11.937 -1.175 -5.257 1.00 97.00 320 ASN A C 1
ATOM 2510 O O . ASN A 1 320 ? 11.224 -0.937 -6.234 1.00 97.00 320 ASN A O 1
ATOM 2514 N N . TYR A 1 321 ? 11.751 -0.665 -4.050 1.00 94.38 321 TYR A N 1
ATOM 2515 C CA . TYR A 1 321 ? 10.819 0.411 -3.749 1.00 94.38 321 TYR A CA 1
ATOM 2516 C C . TYR A 1 321 ? 11.619 1.674 -3.445 1.00 94.38 321 TYR A C 1
ATOM 2518 O O . TYR A 1 321 ? 12.482 1.650 -2.568 1.00 94.38 321 TYR A O 1
ATOM 2526 N N . ASP A 1 322 ? 11.335 2.739 -4.188 1.00 89.19 322 ASP A N 1
ATOM 2527 C CA . ASP A 1 322 ? 12.032 4.011 -4.100 1.00 89.19 322 ASP A CA 1
ATOM 2528 C C . ASP A 1 322 ? 11.062 5.091 -3.606 1.00 89.19 322 ASP A C 1
ATOM 2530 O O . ASP A 1 322 ? 9.985 5.275 -4.176 1.00 89.19 322 ASP A O 1
ATOM 2534 N N . PHE A 1 323 ? 11.431 5.815 -2.559 1.00 84.56 323 PHE A N 1
ATOM 2535 C CA . PHE A 1 323 ? 10.607 6.865 -1.968 1.00 84.56 323 PHE A CA 1
ATOM 2536 C C . PHE A 1 323 ? 11.491 7.910 -1.279 1.00 84.56 323 PHE A C 1
ATOM 2538 O O . PHE A 1 323 ? 12.717 7.865 -1.382 1.00 84.56 323 PHE A O 1
ATOM 2545 N N . TYR A 1 324 ? 10.874 8.895 -0.634 1.00 82.12 324 TYR A N 1
ATOM 2546 C CA . TYR A 1 324 ? 11.572 9.668 0.389 1.00 82.12 324 TYR A CA 1
ATOM 2547 C C . TYR A 1 324 ? 11.809 8.783 1.619 1.00 82.12 324 TYR A C 1
ATOM 2549 O O . TYR A 1 324 ? 11.039 7.850 1.842 1.00 82.12 324 TYR A O 1
ATOM 2557 N N . GLU A 1 325 ? 12.816 9.124 2.429 1.00 82.19 325 GLU A N 1
ATOM 2558 C CA . GLU A 1 325 ? 13.140 8.429 3.686 1.00 82.19 325 GLU A CA 1
ATOM 2559 C C . GLU A 1 325 ? 11.872 8.037 4.469 1.00 82.19 325 GLU A C 1
ATOM 2561 O O . GLU A 1 325 ? 11.085 8.911 4.865 1.00 82.19 325 GLU A O 1
ATOM 2566 N N . THR A 1 326 ? 11.667 6.735 4.693 1.00 84.50 326 THR A N 1
ATOM 2567 C CA . THR A 1 326 ? 10.434 6.202 5.284 1.00 84.50 326 THR A CA 1
ATOM 2568 C C . THR A 1 326 ? 10.637 4.990 6.194 1.00 84.50 326 THR A C 1
ATOM 2570 O O . THR A 1 326 ? 11.603 4.239 6.104 1.00 84.50 326 THR A O 1
ATOM 2573 N N . ASP A 1 327 ? 9.650 4.755 7.059 1.00 89.19 327 ASP A N 1
ATOM 2574 C CA . ASP A 1 327 ? 9.542 3.524 7.836 1.00 89.19 327 ASP A CA 1
ATOM 2575 C C . ASP A 1 327 ? 8.762 2.465 7.024 1.00 89.19 327 ASP A C 1
ATOM 2577 O O . ASP A 1 327 ? 7.819 2.757 6.281 1.00 89.19 327 ASP A O 1
ATOM 2581 N N . CYS A 1 328 ? 9.088 1.186 7.225 1.00 92.56 328 CYS A N 1
ATOM 2582 C CA . CYS A 1 328 ? 8.462 0.073 6.508 1.00 92.56 328 CYS A CA 1
ATOM 2583 C C . CYS A 1 328 ? 7.840 -0.959 7.458 1.00 92.56 328 CYS A C 1
ATOM 2585 O O . CYS A 1 328 ? 8.397 -1.324 8.497 1.00 92.56 328 CYS A O 1
ATOM 2587 N N . VAL A 1 329 ? 6.698 -1.530 7.072 1.00 95.62 329 VAL A N 1
ATOM 2588 C CA . VAL A 1 329 ? 6.062 -2.661 7.755 1.00 95.62 329 VAL A CA 1
ATOM 2589 C C . VAL A 1 329 ? 6.040 -3.885 6.844 1.00 95.62 329 VAL A C 1
ATOM 2591 O O . VAL A 1 329 ? 5.297 -3.958 5.869 1.00 95.62 329 VAL A O 1
ATOM 2594 N N . MET A 1 330 ? 6.776 -4.920 7.244 1.00 97.88 330 MET A N 1
ATOM 2595 C CA . MET A 1 330 ? 6.583 -6.272 6.734 1.00 97.88 330 MET A CA 1
ATOM 2596 C C . MET A 1 330 ? 5.280 -6.829 7.311 1.00 97.88 330 MET A C 1
ATOM 2598 O O . MET A 1 330 ? 5.124 -6.926 8.536 1.00 97.88 330 MET A O 1
ATOM 2602 N N . ILE A 1 331 ? 4.344 -7.224 6.455 1.00 98.12 331 ILE A N 1
ATOM 2603 C CA . ILE A 1 331 ? 3.033 -7.740 6.852 1.00 98.12 331 ILE A CA 1
ATOM 2604 C C . ILE A 1 331 ? 2.886 -9.213 6.468 1.00 98.12 331 ILE A C 1
ATOM 2606 O O . ILE A 1 331 ? 3.180 -9.617 5.347 1.00 98.12 331 ILE A O 1
ATOM 2610 N N . TYR A 1 332 ? 2.391 -10.017 7.409 1.00 98.56 332 TYR A N 1
ATOM 2611 C CA . TYR A 1 332 ? 1.945 -11.384 7.161 1.00 98.56 332 TYR A CA 1
ATOM 2612 C C . TYR A 1 332 ? 0.437 -11.498 7.358 1.00 98.56 332 TYR A C 1
ATOM 2614 O O . TYR A 1 332 ? -0.080 -11.130 8.421 1.00 98.56 332 TYR A O 1
ATOM 2622 N N . THR A 1 333 ? -0.248 -12.054 6.363 1.00 98.25 333 THR A N 1
ATOM 2623 C CA . THR A 1 333 ? -1.688 -12.348 6.386 1.00 98.25 333 THR A CA 1
ATOM 2624 C C . THR A 1 333 ? -1.916 -13.848 6.187 1.00 98.25 333 THR A C 1
ATOM 2626 O O . THR A 1 333 ? -1.089 -14.528 5.585 1.00 98.25 333 THR A O 1
ATOM 2629 N N . ASP A 1 334 ? -3.003 -14.370 6.755 1.00 97.00 334 ASP A N 1
ATOM 2630 C CA . ASP A 1 334 ? -3.427 -15.779 6.669 1.00 97.00 334 ASP A CA 1
ATOM 2631 C C . ASP A 1 334 ? -4.966 -15.819 6.798 1.00 97.00 334 ASP A C 1
ATOM 2633 O O . ASP A 1 334 ? -5.496 -16.096 7.887 1.00 97.00 334 ASP A O 1
ATOM 2637 N N . PRO A 1 335 ? -5.697 -15.346 5.766 1.00 95.31 335 PRO A N 1
ATOM 2638 C CA . PRO A 1 335 ? -7.159 -15.319 5.768 1.00 95.31 335 PRO A CA 1
ATOM 2639 C C . PRO A 1 335 ? -7.747 -16.739 5.769 1.00 95.31 335 PRO A C 1
ATOM 2641 O O . PRO A 1 335 ? -7.157 -17.676 5.251 1.00 95.31 335 PRO A O 1
ATOM 2644 N N . GLU A 1 336 ? -8.941 -16.913 6.350 1.00 90.31 336 GLU A N 1
ATOM 2645 C CA . GLU A 1 336 ? -9.557 -18.247 6.511 1.00 90.31 336 GLU A CA 1
ATOM 2646 C C . GLU A 1 336 ? -9.924 -18.907 5.170 1.00 90.31 336 GLU A C 1
ATOM 2648 O O . GLU A 1 336 ? -9.817 -20.127 5.045 1.00 90.31 336 GLU A O 1
ATOM 2653 N N . ASP A 1 337 ? -10.308 -18.097 4.180 1.00 90.62 337 ASP A N 1
ATOM 2654 C CA . ASP A 1 337 ? -10.763 -18.525 2.853 1.00 90.62 337 ASP A CA 1
ATOM 2655 C C . ASP A 1 337 ? -9.839 -18.017 1.721 1.00 90.62 337 ASP A C 1
ATOM 2657 O O . ASP A 1 337 ? -10.289 -17.797 0.598 1.00 90.62 337 ASP A O 1
ATOM 2661 N N . GLY A 1 338 ? -8.544 -17.826 1.998 1.00 96.56 338 GLY A N 1
ATOM 2662 C CA . GLY A 1 338 ? -7.563 -17.357 1.012 1.00 96.56 338 GLY A CA 1
ATOM 2663 C C . GLY A 1 338 ? -6.153 -17.886 1.273 1.00 96.56 338 GLY A C 1
ATOM 2664 O O . GLY A 1 338 ? -5.951 -18.752 2.122 1.00 96.56 338 GLY A O 1
ATOM 2665 N N . TYR A 1 339 ? -5.181 -17.377 0.523 1.00 98.50 339 TYR A N 1
ATOM 2666 C CA . TYR A 1 339 ? -3.774 -17.744 0.670 1.00 98.50 339 TYR A CA 1
ATOM 2667 C C . TYR A 1 339 ? -3.076 -16.907 1.738 1.00 98.50 339 TYR A C 1
ATOM 2669 O O . TYR A 1 339 ? -3.248 -15.689 1.805 1.00 98.50 339 TYR A O 1
ATOM 2677 N N . ALA A 1 340 ? -2.206 -17.542 2.524 1.00 98.44 340 ALA A N 1
ATOM 2678 C CA . ALA A 1 340 ? -1.269 -16.796 3.349 1.00 98.44 340 ALA A CA 1
ATOM 2679 C C . ALA A 1 340 ? -0.295 -15.988 2.477 1.00 98.44 340 ALA A C 1
ATOM 2681 O O . ALA A 1 340 ? 0.170 -16.468 1.440 1.00 98.44 340 ALA A O 1
ATOM 2682 N N . SER A 1 341 ? 0.072 -14.782 2.913 1.00 98.69 341 SER A N 1
ATOM 2683 C CA . SER A 1 341 ? 0.968 -13.902 2.156 1.00 98.69 341 SER A CA 1
ATOM 2684 C C . SER A 1 341 ? 1.971 -13.166 3.040 1.00 98.69 341 SER A C 1
ATOM 2686 O O . SER A 1 341 ? 1.707 -12.904 4.215 1.00 98.69 341 SER A O 1
ATOM 26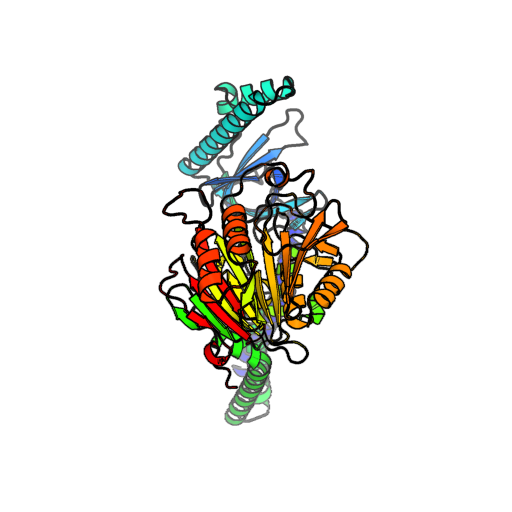88 N N . ILE A 1 342 ? 3.104 -12.792 2.445 1.00 98.69 342 ILE A N 1
ATOM 2689 C CA . ILE A 1 342 ? 4.081 -11.838 2.988 1.00 98.69 342 ILE A CA 1
ATOM 2690 C C . ILE A 1 342 ? 4.122 -10.647 2.030 1.00 98.69 342 ILE A C 1
ATOM 2692 O O . ILE A 1 342 ? 4.197 -10.857 0.822 1.00 98.69 342 ILE A O 1
ATOM 2696 N N . GLY A 1 343 ? 4.067 -9.426 2.551 1.00 98.06 343 GLY A N 1
ATOM 2697 C CA . GLY A 1 343 ? 4.183 -8.211 1.745 1.00 98.06 343 GLY A CA 1
ATOM 2698 C C . GLY A 1 343 ? 4.821 -7.052 2.498 1.00 98.06 343 GLY A C 1
ATOM 2699 O O . GLY A 1 343 ? 5.132 -7.176 3.688 1.00 98.06 343 GLY A O 1
ATOM 2700 N N . MET A 1 344 ? 4.982 -5.941 1.787 1.00 97.12 344 MET A N 1
ATOM 2701 C CA . MET A 1 344 ? 5.607 -4.706 2.263 1.00 97.12 344 MET A CA 1
ATOM 2702 C C . MET A 1 344 ? 4.603 -3.555 2.231 1.00 97.12 344 MET A C 1
ATOM 2704 O O . MET A 1 344 ? 3.768 -3.465 1.327 1.00 97.12 344 MET A O 1
ATOM 2708 N N . VAL A 1 345 ? 4.671 -2.699 3.246 1.00 94.56 345 VAL A N 1
ATOM 2709 C CA . VAL A 1 345 ? 3.802 -1.533 3.424 1.00 94.56 345 VAL A CA 1
ATOM 2710 C C . VAL A 1 345 ? 4.669 -0.357 3.844 1.00 94.56 345 VAL A C 1
ATOM 2712 O O . VAL A 1 345 ? 5.391 -0.457 4.835 1.00 94.56 345 VAL A O 1
ATOM 2715 N N . ASP A 1 346 ? 4.541 0.752 3.131 1.00 90.38 346 ASP A N 1
ATOM 2716 C CA . ASP A 1 346 ? 5.099 2.040 3.531 1.00 90.38 346 ASP A CA 1
ATOM 2717 C C . ASP A 1 346 ? 4.232 2.659 4.639 1.00 90.38 346 ASP A C 1
ATOM 2719 O O . ASP A 1 346 ? 2.999 2.695 4.532 1.00 90.38 346 ASP A O 1
ATOM 2723 N N . THR A 1 347 ? 4.831 3.123 5.736 1.00 84.75 347 THR A N 1
ATOM 2724 C CA . THR A 1 347 ? 4.054 3.723 6.828 1.00 84.75 347 THR A CA 1
ATOM 2725 C C . THR A 1 347 ? 3.544 5.126 6.502 1.00 84.75 347 THR A C 1
ATOM 2727 O O . THR A 1 347 ? 2.545 5.546 7.103 1.00 84.75 347 THR A O 1
ATOM 2730 N N . GLN A 1 348 ? 4.164 5.836 5.553 1.00 77.62 348 GLN A N 1
ATOM 2731 C CA . GLN A 1 348 ? 3.743 7.178 5.149 1.00 77.62 348 GLN A CA 1
ATOM 2732 C C . GLN A 1 348 ? 2.399 7.186 4.423 1.00 77.62 348 GLN A C 1
ATOM 2734 O O . GLN A 1 348 ? 1.672 8.163 4.553 1.00 77.62 348 GLN A O 1
ATOM 2739 N N . PHE A 1 349 ? 1.960 6.062 3.843 1.00 72.12 349 PHE A N 1
ATOM 2740 C CA . PHE A 1 349 ? 0.655 5.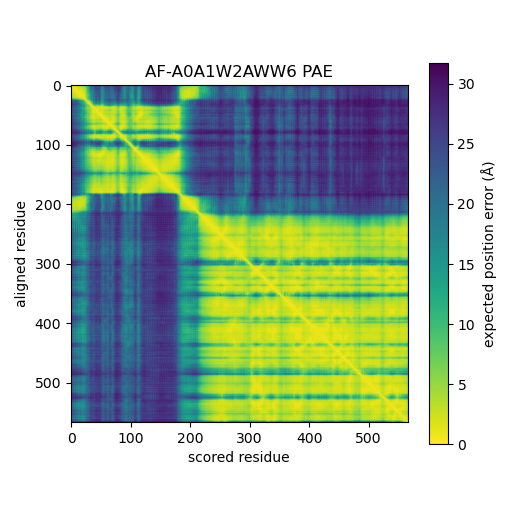937 3.164 1.00 72.12 349 PHE A CA 1
ATOM 2741 C C . PHE A 1 349 ? -0.551 6.350 4.028 1.00 72.12 349 PHE A C 1
ATOM 2743 O O . PHE A 1 349 ? -1.639 6.630 3.524 1.00 72.12 349 PHE A O 1
ATOM 2750 N N . ILE A 1 350 ? -0.372 6.382 5.346 1.00 67.25 350 ILE A N 1
ATOM 2751 C CA . ILE A 1 350 ? -1.376 6.790 6.332 1.00 67.25 350 ILE A CA 1
ATOM 2752 C C . ILE A 1 350 ? -0.819 7.803 7.357 1.00 67.25 350 ILE A C 1
ATOM 2754 O O . ILE A 1 350 ? -1.296 7.867 8.496 1.00 67.25 350 ILE A O 1
ATOM 2758 N N . ASN A 1 351 ? 0.223 8.555 6.983 1.00 66.69 351 ASN A N 1
ATOM 2759 C CA . ASN A 1 351 ? 0.939 9.543 7.802 1.00 66.69 351 ASN A CA 1
ATOM 2760 C C . ASN A 1 351 ? 1.454 9.012 9.149 1.00 66.69 351 ASN A C 1
ATOM 2762 O O . ASN A 1 351 ? 1.296 9.649 10.198 1.00 66.69 351 ASN A O 1
ATOM 2766 N N . VAL A 1 352 ? 2.079 7.833 9.154 1.00 62.16 352 VAL A N 1
ATOM 2767 C CA . VAL A 1 352 ? 2.764 7.303 10.343 1.00 62.16 352 VAL A CA 1
ATOM 2768 C C . VAL A 1 352 ? 4.261 7.197 10.063 1.00 62.16 352 VAL A C 1
ATOM 2770 O O . VAL A 1 352 ? 4.651 6.827 8.965 1.00 62.16 352 VAL A O 1
ATOM 2773 N N . GLY A 1 353 ? 5.095 7.563 11.042 1.00 50.94 353 GLY A N 1
ATOM 2774 C CA . GLY A 1 353 ? 6.550 7.726 10.859 1.00 50.94 353 GLY A CA 1
ATOM 2775 C C . GLY A 1 353 ? 7.045 9.154 11.138 1.00 50.94 353 GLY A C 1
ATOM 2776 O O . GLY A 1 353 ? 8.190 9.336 11.530 1.00 50.94 353 GLY A O 1
ATOM 2777 N N . GLY A 1 354 ? 6.152 10.154 11.067 1.00 59.88 354 GLY A N 1
ATOM 2778 C CA . GLY A 1 354 ? 6.391 11.533 11.522 1.00 59.88 354 GLY A CA 1
ATOM 2779 C C . GLY A 1 354 ? 6.003 11.763 12.994 1.00 59.88 354 GLY A C 1
ATOM 2780 O O . GLY A 1 354 ? 6.538 11.147 13.915 1.00 59.88 354 GLY A O 1
ATOM 2781 N N . ASP A 1 355 ? 5.013 12.628 13.243 1.00 52.53 355 ASP A N 1
ATOM 2782 C CA . ASP A 1 355 ? 4.555 12.989 14.600 1.00 52.53 355 ASP A CA 1
ATOM 2783 C C . ASP A 1 355 ? 3.876 11.839 15.375 1.00 52.53 355 ASP A C 1
ATOM 2785 O O . ASP A 1 355 ? 3.747 11.878 16.608 1.00 52.53 355 ASP A O 1
ATOM 2789 N N . ILE A 1 356 ? 3.435 10.793 14.671 1.00 64.00 356 ILE A N 1
ATOM 2790 C CA . ILE A 1 356 ? 2.802 9.610 15.256 1.00 64.00 356 ILE A CA 1
ATOM 2791 C C . ILE A 1 356 ? 3.786 8.445 15.208 1.00 64.00 356 ILE A C 1
ATOM 2793 O O . ILE A 1 356 ? 4.034 7.850 14.165 1.00 64.00 356 ILE A O 1
ATOM 2797 N N . SER A 1 357 ? 4.290 8.049 16.378 1.00 76.06 357 SER A N 1
ATOM 2798 C CA . SER A 1 357 ? 5.117 6.843 16.490 1.00 76.06 357 SER A CA 1
ATOM 2799 C C . SER A 1 357 ? 4.306 5.577 16.190 1.00 76.06 357 SER A C 1
ATOM 2801 O O . SER A 1 357 ? 3.264 5.342 16.822 1.00 76.06 357 SER A O 1
ATOM 2803 N N . MET A 1 358 ? 4.846 4.702 15.334 1.00 80.31 358 MET A N 1
ATOM 2804 C CA . MET A 1 358 ? 4.304 3.375 14.997 1.00 80.31 358 MET A CA 1
ATOM 2805 C C . MET A 1 358 ? 3.963 2.522 16.226 1.00 80.31 358 MET A C 1
ATOM 2807 O O . MET A 1 358 ? 2.956 1.814 16.269 1.00 80.31 358 MET A O 1
ATOM 2811 N N . THR A 1 359 ? 4.775 2.602 17.282 1.00 81.69 359 THR A N 1
ATOM 2812 C CA . THR A 1 359 ? 4.581 1.778 18.486 1.00 81.69 359 THR A CA 1
ATOM 2813 C C . THR A 1 359 ? 3.549 2.342 19.467 1.00 81.69 359 THR A C 1
ATOM 2815 O O . THR A 1 359 ? 3.151 1.632 20.405 1.00 81.69 359 THR A O 1
ATOM 2818 N N . SER A 1 360 ? 3.089 3.581 19.255 1.00 78.19 360 SER A N 1
ATOM 2819 C CA . SER A 1 360 ? 2.061 4.235 20.068 1.00 78.19 360 SER A CA 1
ATOM 2820 C C . SER A 1 360 ? 0.689 3.560 19.906 1.00 78.19 360 SER A C 1
ATOM 2822 O O . SER A 1 360 ? 0.455 2.846 18.933 1.00 78.19 360 SER A O 1
ATOM 2824 N N . PRO A 1 361 ? -0.269 3.764 20.832 1.00 73.81 361 PRO A N 1
ATOM 2825 C CA . PRO A 1 361 ? -1.622 3.234 20.661 1.00 73.81 361 PRO A CA 1
ATOM 2826 C C . PRO A 1 361 ? -2.312 3.698 19.371 1.00 73.81 361 PRO A C 1
ATOM 2828 O O . PRO A 1 361 ? -3.085 2.928 18.811 1.00 73.81 361 PRO A O 1
ATOM 2831 N N . LEU A 1 362 ? -2.035 4.928 18.920 1.00 71.00 362 LEU A N 1
ATOM 2832 C CA . LEU A 1 362 ? -2.599 5.473 17.687 1.00 71.00 362 LEU A CA 1
ATOM 2833 C C . LEU A 1 362 ? -1.931 4.843 16.458 1.00 71.00 362 LEU A C 1
ATOM 2835 O O . LEU A 1 362 ? -2.643 4.286 15.636 1.00 71.00 362 LEU A O 1
ATOM 2839 N N . GLY A 1 363 ? -0.596 4.797 16.401 1.00 75.38 363 GLY A N 1
ATOM 2840 C CA . GLY A 1 363 ? 0.133 4.120 15.315 1.00 75.38 363 GLY A CA 1
ATOM 2841 C C . GLY A 1 363 ? -0.184 2.622 15.219 1.00 75.38 363 GLY A C 1
ATOM 2842 O O . GLY A 1 363 ? -0.345 2.068 14.143 1.00 75.38 363 GLY A O 1
ATOM 2843 N N . ARG A 1 364 ? -0.413 1.940 16.347 1.00 83.75 364 ARG A N 1
ATOM 2844 C CA . ARG A 1 364 ? -0.889 0.547 16.319 1.00 83.75 364 ARG A CA 1
ATOM 2845 C C . ARG A 1 364 ? -2.295 0.423 15.753 1.00 83.75 364 ARG A C 1
ATOM 2847 O O . ARG A 1 364 ? -2.567 -0.556 15.069 1.00 83.75 364 ARG A O 1
ATOM 2854 N N . LEU A 1 365 ? -3.188 1.364 16.053 1.00 80.50 365 LEU A N 1
ATOM 2855 C CA . LEU A 1 365 ? -4.548 1.352 15.518 1.00 80.50 365 LEU A CA 1
ATOM 2856 C C . LEU A 1 365 ? -4.531 1.477 13.994 1.00 80.50 365 LEU A C 1
ATOM 2858 O O . LEU A 1 365 ? -5.290 0.782 13.324 1.00 80.50 365 LEU A O 1
ATOM 2862 N N . THR A 1 366 ? -3.640 2.302 13.447 1.00 81.56 366 THR A N 1
ATOM 2863 C CA . THR A 1 366 ? -3.564 2.511 12.003 1.00 81.56 366 THR A CA 1
ATOM 2864 C C . THR A 1 366 ? -3.113 1.273 11.216 1.00 81.56 366 THR A C 1
ATOM 2866 O O . THR A 1 366 ? -3.466 1.141 10.051 1.00 81.56 366 THR A O 1
ATOM 2869 N N . THR A 1 367 ? -2.469 0.296 11.864 1.00 87.88 367 THR A N 1
ATOM 2870 C CA . THR A 1 367 ? -2.103 -0.981 11.223 1.00 87.88 367 THR A CA 1
ATOM 2871 C C . THR A 1 367 ? -3.291 -1.764 10.661 1.00 87.88 367 THR A C 1
ATOM 2873 O O . THR A 1 367 ? -3.088 -2.664 9.851 1.00 87.88 367 THR A O 1
ATOM 2876 N N . LEU A 1 368 ? -4.530 -1.458 11.070 1.00 90.12 368 LEU A N 1
ATOM 2877 C CA . LEU A 1 368 ? -5.724 -2.133 10.561 1.00 90.12 368 LEU A CA 1
ATOM 2878 C C . LEU A 1 368 ? -5.958 -1.890 9.059 1.00 90.12 368 LEU A C 1
ATOM 2880 O O . LEU A 1 368 ? -6.499 -2.783 8.415 1.00 90.12 368 LEU A O 1
ATOM 2884 N N . ALA A 1 369 ? -5.510 -0.765 8.494 1.00 90.69 369 ALA A N 1
ATOM 2885 C CA . ALA A 1 369 ? -5.637 -0.441 7.069 1.00 90.69 369 ALA A CA 1
ATOM 2886 C C . ALA A 1 369 ? -4.564 -1.098 6.183 1.00 90.69 369 ALA A C 1
ATOM 2888 O O . ALA A 1 369 ? -4.743 -1.189 4.973 1.00 90.69 369 ALA A O 1
ATOM 2889 N N . TYR A 1 370 ? -3.463 -1.587 6.764 1.00 93.81 370 TYR A N 1
ATOM 2890 C CA . TYR A 1 370 ? -2.273 -2.038 6.027 1.00 93.81 370 TYR A CA 1
ATOM 2891 C C . TYR A 1 370 ? -2.465 -3.135 4.978 1.00 93.81 370 TYR A C 1
ATOM 2893 O O . TYR A 1 370 ? -1.741 -3.101 3.983 1.00 93.81 370 TYR A O 1
ATOM 2901 N N . PRO A 1 371 ? -3.430 -4.066 5.101 1.00 96.56 371 PRO A N 1
ATOM 2902 C CA . PRO A 1 371 ? -3.752 -4.964 3.998 1.00 96.56 371 PRO A CA 1
ATOM 2903 C C . PRO A 1 371 ? -4.049 -4.216 2.688 1.00 96.56 371 PRO A C 1
ATOM 2905 O O . PRO A 1 371 ? -3.637 -4.679 1.634 1.00 96.56 371 PRO A O 1
ATOM 2908 N N . TYR A 1 372 ? -4.686 -3.043 2.752 1.00 94.56 372 TYR A N 1
ATOM 2909 C CA . TYR A 1 372 ? -5.031 -2.213 1.590 1.00 94.56 372 TYR A CA 1
ATOM 2910 C C . TYR A 1 372 ? -3.970 -1.170 1.219 1.00 94.56 372 TYR A C 1
ATOM 2912 O O . TYR A 1 372 ? -4.165 -0.423 0.267 1.00 94.56 372 TYR A O 1
ATOM 2920 N N . MET A 1 373 ? -2.854 -1.143 1.951 1.00 91.69 373 MET A N 1
ATOM 2921 C CA . MET A 1 373 ? -1.678 -0.301 1.684 1.00 91.69 373 MET A CA 1
ATOM 2922 C C . MET A 1 373 ? -0.454 -1.149 1.302 1.00 91.69 373 MET A C 1
ATOM 2924 O O . MET A 1 373 ? 0.667 -0.660 1.269 1.00 91.69 373 MET A O 1
ATOM 2928 N N . THR A 1 374 ? -0.652 -2.449 1.056 1.00 94.06 374 THR A N 1
ATOM 2929 C CA . THR A 1 374 ? 0.418 -3.356 0.625 1.00 94.06 374 THR A CA 1
ATOM 2930 C C . THR A 1 374 ? 0.744 -3.087 -0.841 1.00 94.06 374 THR A C 1
ATOM 2932 O O . THR A 1 374 ? -0.126 -3.240 -1.697 1.00 94.06 374 THR A O 1
ATOM 2935 N N . VAL A 1 375 ? 1.988 -2.699 -1.124 1.00 93.44 375 VAL A N 1
ATOM 2936 C CA . VAL A 1 375 ? 2.444 -2.303 -2.472 1.00 93.44 375 VAL A CA 1
ATOM 2937 C C . VAL A 1 375 ? 3.129 -3.437 -3.228 1.00 93.44 375 VAL A C 1
ATOM 2939 O O . VAL A 1 375 ? 3.140 -3.446 -4.456 1.00 93.44 375 VAL A O 1
ATOM 2942 N N . ASP A 1 376 ? 3.662 -4.426 -2.514 1.00 97.06 376 ASP A N 1
ATOM 2943 C CA . ASP A 1 376 ? 4.213 -5.641 -3.103 1.00 97.06 376 ASP A CA 1
ATOM 2944 C C . ASP A 1 376 ? 4.184 -6.821 -2.125 1.00 97.06 376 ASP A C 1
ATOM 2946 O O . ASP A 1 376 ? 3.979 -6.662 -0.916 1.00 97.06 376 ASP A O 1
ATOM 2950 N N . GLY A 1 377 ? 4.345 -8.030 -2.661 1.00 98.31 377 GLY A N 1
ATOM 2951 C CA . GLY A 1 377 ? 4.417 -9.245 -1.864 1.00 98.31 377 GLY A CA 1
ATOM 2952 C C . GLY A 1 377 ? 4.368 -10.532 -2.677 1.00 98.31 377 GLY A C 1
ATOM 2953 O O . GLY A 1 377 ? 4.318 -10.530 -3.906 1.00 98.31 377 GLY A O 1
ATOM 2954 N N . MET A 1 378 ? 4.319 -11.652 -1.958 1.00 98.75 378 MET A N 1
ATOM 2955 C CA . MET A 1 378 ? 4.009 -12.965 -2.518 1.00 98.75 378 MET A CA 1
ATOM 2956 C C . MET A 1 378 ? 3.052 -13.745 -1.617 1.00 98.75 378 MET A C 1
ATOM 2958 O O . MET A 1 378 ? 3.010 -13.535 -0.398 1.00 98.75 378 MET A O 1
ATOM 2962 N N . ASN A 1 379 ? 2.339 -14.707 -2.194 1.00 98.75 379 ASN A N 1
ATOM 2963 C CA . ASN A 1 379 ? 1.515 -15.649 -1.442 1.00 98.75 379 ASN A CA 1
ATOM 2964 C C . ASN A 1 379 ? 2.086 -17.075 -1.419 1.00 98.75 379 ASN A C 1
ATOM 2966 O O . ASN A 1 379 ? 3.019 -17.423 -2.144 1.00 98.75 379 ASN A O 1
ATOM 2970 N N . GLU A 1 380 ? 1.524 -17.927 -0.563 1.00 98.38 380 GLU A N 1
ATOM 2971 C CA . GLU A 1 380 ? 1.970 -19.314 -0.390 1.00 98.38 380 GLU A CA 1
ATOM 2972 C C . GLU A 1 380 ? 1.649 -20.222 -1.592 1.00 98.38 380 GLU A C 1
ATOM 2974 O O . GLU A 1 380 ? 2.196 -21.325 -1.699 1.00 98.38 380 GLU A O 1
ATOM 2979 N N . ALA A 1 381 ? 0.799 -19.771 -2.521 1.00 98.50 381 ALA A N 1
ATOM 2980 C CA . ALA A 1 381 ? 0.582 -20.416 -3.815 1.00 98.50 381 ALA A CA 1
ATOM 2981 C C . ALA A 1 381 ? 1.679 -20.072 -4.837 1.00 98.50 381 ALA A C 1
ATOM 2983 O O . ALA A 1 381 ? 1.860 -20.812 -5.807 1.00 98.50 381 ALA A O 1
ATOM 2984 N N . GLY A 1 382 ? 2.489 -19.050 -4.548 1.00 98.50 382 GLY A N 1
ATOM 2985 C CA . GLY A 1 382 ? 3.652 -18.656 -5.329 1.00 98.50 382 GLY A CA 1
ATOM 2986 C C . GLY A 1 382 ? 3.348 -17.651 -6.421 1.00 98.50 382 GLY A C 1
ATOM 2987 O O . GLY A 1 382 ? 4.016 -17.687 -7.448 1.00 98.50 382 GLY A O 1
ATOM 2988 N N . VAL A 1 383 ? 2.352 -16.794 -6.208 1.00 98.81 383 VAL A N 1
ATOM 2989 C CA . VAL A 1 383 ? 2.151 -15.576 -6.994 1.00 98.81 383 VAL A CA 1
ATOM 2990 C C . VAL A 1 383 ? 2.898 -14.445 -6.305 1.00 98.81 383 VAL A C 1
ATOM 2992 O O . VAL A 1 383 ? 2.689 -14.214 -5.113 1.00 98.81 383 VAL A O 1
ATOM 2995 N N . GLY A 1 384 ? 3.773 -13.772 -7.045 1.00 98.75 384 GLY A N 1
ATOM 2996 C CA . GLY A 1 384 ? 4.392 -12.507 -6.667 1.00 98.75 384 GLY A CA 1
ATOM 2997 C C . GLY A 1 384 ? 3.704 -11.353 -7.389 1.00 98.75 384 GLY A C 1
ATOM 2998 O O . GLY A 1 384 ? 3.353 -11.482 -8.563 1.00 98.75 384 GLY A O 1
ATOM 2999 N N . VAL A 1 385 ? 3.503 -10.236 -6.697 1.00 98.75 385 VAL A N 1
ATOM 3000 C CA . VAL A 1 385 ? 2.884 -9.033 -7.260 1.00 98.75 385 VAL A CA 1
ATOM 3001 C C . VAL A 1 385 ? 3.567 -7.779 -6.727 1.00 98.75 385 VAL A C 1
ATOM 3003 O O . VAL A 1 385 ? 3.938 -7.720 -5.555 1.00 98.75 385 VAL A O 1
ATOM 3006 N N . ALA A 1 386 ? 3.735 -6.777 -7.584 1.00 97.56 386 ALA A N 1
ATOM 3007 C CA . ALA A 1 386 ? 4.189 -5.445 -7.207 1.00 97.56 386 ALA A CA 1
ATOM 3008 C C . ALA A 1 386 ? 3.414 -4.379 -7.976 1.00 97.56 386 ALA A C 1
ATOM 3010 O O . ALA A 1 386 ? 3.152 -4.529 -9.170 1.00 97.56 386 ALA A O 1
ATOM 3011 N N . LEU A 1 387 ? 3.089 -3.297 -7.280 1.00 94.94 387 LEU A N 1
ATOM 3012 C CA . LEU A 1 387 ? 2.552 -2.070 -7.839 1.00 94.94 387 LEU A CA 1
ATOM 3013 C C . LEU A 1 387 ? 3.704 -1.100 -8.095 1.00 94.94 387 LEU A C 1
ATOM 3015 O O . LEU A 1 387 ? 4.501 -0.838 -7.193 1.00 94.94 387 LEU A O 1
ATOM 3019 N N . LEU A 1 388 ? 3.804 -0.575 -9.312 1.00 92.94 388 LEU A N 1
ATOM 3020 C CA . LEU A 1 388 ? 4.815 0.416 -9.664 1.00 92.94 388 LEU A CA 1
ATOM 3021 C C . LEU A 1 388 ? 4.136 1.620 -10.307 1.00 92.94 388 LEU A C 1
ATOM 3023 O O . LEU A 1 388 ? 3.271 1.462 -11.168 1.00 92.94 388 LEU A O 1
ATOM 3027 N N . MET A 1 389 ? 4.539 2.809 -9.873 1.00 88.88 389 MET A N 1
ATOM 3028 C CA . MET A 1 389 ? 4.046 4.078 -10.397 1.00 88.88 389 MET A CA 1
ATOM 3029 C C . MET A 1 389 ? 4.627 4.378 -11.775 1.00 88.88 389 MET A C 1
ATOM 3031 O O . MET A 1 389 ? 5.763 4.002 -12.071 1.00 88.88 389 MET A O 1
ATOM 3035 N N . LEU A 1 390 ? 3.878 5.091 -12.601 1.00 85.62 390 LEU A N 1
ATOM 3036 C CA . LEU A 1 390 ? 4.286 5.515 -13.930 1.00 85.62 390 LEU A CA 1
ATOM 3037 C C . LEU A 1 390 ? 4.224 7.036 -14.034 1.00 85.62 390 LEU A C 1
ATOM 3039 O O . LEU A 1 390 ? 3.307 7.664 -13.514 1.00 85.62 390 LEU A O 1
ATOM 3043 N N . ASP A 1 391 ? 5.154 7.620 -14.786 1.00 75.56 391 ASP A N 1
ATOM 3044 C CA . ASP A 1 391 ? 5.038 9.015 -15.227 1.00 75.56 391 ASP A CA 1
ATOM 3045 C C . ASP A 1 391 ? 4.022 9.108 -16.383 1.00 75.56 391 ASP A C 1
ATOM 3047 O O . ASP A 1 391 ? 4.360 9.262 -17.558 1.00 75.56 391 ASP A O 1
ATOM 3051 N N . HIS A 1 392 ? 2.757 8.840 -16.059 1.00 75.69 392 HIS A N 1
ATOM 3052 C CA . HIS A 1 392 ? 1.633 8.827 -16.984 1.00 75.69 392 HIS A CA 1
ATOM 3053 C C . HIS A 1 392 ? 0.340 9.208 -16.256 1.00 75.69 392 HIS A C 1
ATOM 3055 O O . HIS A 1 392 ? 0.237 9.055 -15.037 1.00 75.69 392 HIS A O 1
ATOM 3061 N N . ASN A 1 393 ? -0.641 9.703 -17.015 1.00 76.38 393 ASN A N 1
ATOM 3062 C CA . ASN A 1 393 ? -1.913 10.184 -16.476 1.00 76.38 393 ASN A CA 1
ATOM 3063 C C . ASN A 1 393 ? -2.637 9.100 -15.673 1.00 76.38 393 ASN A C 1
ATOM 3065 O O . ASN A 1 393 ? -2.566 7.923 -16.017 1.00 76.38 393 ASN A O 1
ATOM 3069 N N . GLU A 1 394 ? -3.385 9.524 -14.658 1.00 83.50 394 GLU A N 1
ATOM 3070 C CA . GLU A 1 394 ? -4.254 8.662 -13.858 1.00 83.50 394 GLU A CA 1
ATOM 3071 C C . GLU A 1 394 ? -5.123 7.706 -14.695 1.00 83.50 394 GLU A C 1
ATOM 3073 O O . GLU A 1 394 ? -5.571 8.001 -15.809 1.00 83.50 394 GLU A O 1
ATOM 3078 N N . ILE A 1 395 ? -5.384 6.532 -14.126 1.00 85.94 395 ILE A N 1
ATOM 3079 C CA . ILE A 1 395 ? -6.212 5.501 -14.738 1.00 85.94 395 ILE A CA 1
ATOM 3080 C C . ILE A 1 395 ? -7.582 5.565 -14.074 1.00 85.94 395 ILE A C 1
ATOM 3082 O O . ILE A 1 395 ? -7.700 5.269 -12.891 1.00 85.94 395 ILE A O 1
ATOM 3086 N N . HIS A 1 396 ? -8.631 5.885 -14.832 1.00 88.38 396 HIS A N 1
ATOM 3087 C CA . HIS A 1 396 ? -10.016 5.705 -14.388 1.00 88.38 396 HIS A CA 1
ATOM 3088 C C . HIS A 1 396 ? -10.839 5.055 -15.497 1.00 88.38 396 HIS A C 1
ATOM 3090 O O . HIS A 1 396 ? -11.335 5.720 -16.411 1.00 88.38 396 HIS A O 1
ATOM 3096 N N . GLN A 1 397 ? -10.971 3.730 -15.435 1.00 91.69 397 GLN A N 1
ATOM 3097 C CA . GLN A 1 397 ? -11.821 3.002 -16.371 1.00 91.69 397 GLN A CA 1
ATOM 3098 C C . GLN A 1 397 ? -13.307 3.216 -16.059 1.00 91.69 397 GLN A C 1
ATOM 3100 O O . GLN A 1 397 ? -13.698 3.536 -14.946 1.00 91.69 397 GLN A O 1
ATOM 3105 N N . ASN A 1 398 ? -14.150 3.055 -17.077 1.00 90.81 398 ASN A N 1
ATOM 3106 C CA . ASN A 1 398 ? -15.605 3.066 -16.933 1.00 90.81 398 ASN A CA 1
ATOM 3107 C C . ASN A 1 398 ? -16.211 2.143 -18.000 1.00 90.81 398 ASN A C 1
ATOM 3109 O O . ASN A 1 398 ? -16.833 2.574 -18.976 1.00 90.81 398 ASN A O 1
ATOM 3113 N N . GLY A 1 399 ? -15.907 0.855 -17.868 1.00 89.25 399 GLY A N 1
ATOM 3114 C CA . GLY A 1 399 ? -16.344 -0.232 -18.738 1.00 89.25 399 GLY A CA 1
ATOM 3115 C C . GLY A 1 399 ? -17.663 -0.878 -18.303 1.00 89.25 399 GLY A C 1
ATOM 3116 O O . GLY A 1 399 ? -18.203 -1.712 -19.038 1.00 89.25 399 GLY A O 1
ATOM 3117 N N . GLY A 1 400 ? -18.207 -0.493 -17.146 1.00 91.50 400 GLY A N 1
ATOM 3118 C CA . GLY A 1 400 ? -19.427 -1.054 -16.563 1.00 91.50 400 GLY A CA 1
ATOM 3119 C C . GLY A 1 400 ? -19.190 -2.346 -15.778 1.00 91.50 400 GLY A C 1
ATOM 3120 O O . GLY A 1 400 ? -20.126 -3.139 -15.612 1.00 91.50 400 GLY A O 1
ATOM 3121 N N . LYS A 1 401 ? -17.949 -2.581 -15.347 1.00 96.06 401 LYS A N 1
ATOM 3122 C CA . LYS A 1 401 ? -17.576 -3.604 -14.365 1.00 96.06 401 LYS A CA 1
ATOM 3123 C C . LYS A 1 401 ? -17.585 -2.966 -12.965 1.00 96.06 401 LYS A C 1
ATOM 3125 O O . LYS A 1 401 ? -17.750 -1.757 -12.869 1.00 96.06 401 LYS A O 1
ATOM 3130 N N . PRO A 1 402 ? -17.488 -3.753 -11.881 1.00 97.00 402 PRO A N 1
ATOM 3131 C CA . PRO A 1 402 ? -17.283 -3.181 -10.556 1.00 97.00 402 PRO A CA 1
ATOM 3132 C C . PRO A 1 402 ? -15.968 -2.400 -10.496 1.00 97.00 402 PRO A C 1
ATOM 3134 O O . PRO A 1 402 ? -14.984 -2.818 -11.112 1.00 97.00 402 PRO A O 1
ATOM 3137 N N . ASP A 1 403 ? -15.955 -1.317 -9.727 1.00 96.69 403 ASP A N 1
ATOM 3138 C CA . ASP A 1 403 ? -14.783 -0.449 -9.586 1.00 96.69 403 ASP A CA 1
ATOM 3139 C C . ASP A 1 403 ? -13.834 -0.988 -8.505 1.00 96.69 403 ASP A C 1
ATOM 3141 O O . ASP A 1 403 ? -14.264 -1.431 -7.429 1.00 96.69 403 ASP A O 1
ATOM 3145 N N . ILE A 1 404 ? -12.529 -0.946 -8.778 1.00 97.12 404 ILE A N 1
ATOM 3146 C CA . ILE A 1 404 ? -11.483 -1.274 -7.806 1.00 97.12 404 ILE A CA 1
ATOM 3147 C C . ILE A 1 404 ? -10.286 -0.333 -7.942 1.00 97.12 404 ILE A C 1
ATOM 3149 O O . ILE A 1 404 ? -9.822 -0.015 -9.036 1.00 97.12 404 ILE A O 1
ATOM 3153 N N . VAL A 1 405 ? -9.721 0.054 -6.804 1.00 94.56 405 VAL A N 1
ATOM 3154 C CA . VAL A 1 405 ? -8.449 0.778 -6.759 1.00 94.56 405 VAL A CA 1
ATOM 3155 C C . VAL A 1 405 ? -7.249 -0.172 -6.736 1.00 94.56 405 VAL A C 1
ATOM 3157 O O . VAL A 1 405 ? -7.306 -1.269 -6.170 1.00 94.56 405 VAL A O 1
ATOM 3160 N N . MET A 1 406 ? -6.129 0.264 -7.316 1.00 93.69 406 MET A N 1
ATOM 3161 C CA . MET A 1 406 ? -4.944 -0.576 -7.554 1.00 93.69 406 MET A CA 1
ATOM 3162 C C . MET A 1 406 ? -4.410 -1.308 -6.309 1.00 93.69 406 MET A C 1
ATOM 3164 O O . MET A 1 406 ? -4.093 -2.496 -6.378 1.00 93.69 406 MET A O 1
ATOM 3168 N N . THR A 1 407 ? -4.333 -0.651 -5.149 1.00 92.88 407 THR A N 1
ATOM 3169 C CA . THR A 1 407 ? -3.799 -1.282 -3.925 1.00 92.88 407 THR A CA 1
ATOM 3170 C C . THR A 1 407 ? -4.729 -2.366 -3.368 1.00 92.88 407 THR A C 1
ATOM 3172 O O . THR A 1 407 ? -4.273 -3.389 -2.850 1.00 92.88 407 THR A O 1
ATOM 3175 N N . VAL A 1 408 ? -6.047 -2.206 -3.533 1.00 96.94 408 VAL A N 1
ATOM 3176 C CA . VAL A 1 408 ? -7.031 -3.242 -3.183 1.00 96.94 408 VAL A CA 1
ATOM 3177 C C . VAL A 1 408 ? -6.907 -4.428 -4.140 1.00 96.94 408 VAL A C 1
ATOM 3179 O O . VAL A 1 408 ? -6.997 -5.573 -3.693 1.00 96.94 408 VAL A O 1
ATOM 3182 N N . ALA A 1 409 ? -6.616 -4.185 -5.421 1.00 98.00 409 ALA A N 1
ATOM 3183 C CA . ALA A 1 409 ? -6.351 -5.247 -6.388 1.00 98.00 409 ALA A CA 1
ATOM 3184 C C . ALA A 1 409 ? -5.098 -6.066 -6.028 1.00 98.00 409 ALA A C 1
ATOM 3186 O O . ALA A 1 409 ? -5.151 -7.294 -6.066 1.00 98.00 409 ALA A O 1
ATOM 3187 N N . VAL A 1 410 ? -4.008 -5.425 -5.583 1.00 97.94 410 VAL A N 1
ATOM 3188 C CA . VAL A 1 410 ? -2.808 -6.123 -5.068 1.00 97.94 410 VAL A CA 1
ATOM 3189 C C . VAL A 1 410 ? -3.173 -7.058 -3.915 1.00 97.94 410 VAL A C 1
ATOM 3191 O O . VAL A 1 410 ? -2.809 -8.238 -3.924 1.00 97.94 410 VAL A O 1
ATOM 3194 N N . ARG A 1 411 ? -3.944 -6.564 -2.939 1.00 98.12 411 ARG A N 1
ATOM 3195 C CA . ARG A 1 411 ? -4.411 -7.386 -1.815 1.00 98.12 411 ARG A CA 1
ATOM 3196 C C . ARG A 1 411 ? -5.279 -8.555 -2.279 1.00 98.12 411 ARG A C 1
ATOM 3198 O O . ARG A 1 411 ? -5.114 -9.672 -1.789 1.00 98.12 411 ARG A O 1
ATOM 3205 N N . ALA A 1 412 ? -6.180 -8.310 -3.225 1.00 98.44 412 ALA A N 1
ATOM 3206 C CA . ALA A 1 412 ? -7.058 -9.330 -3.778 1.00 98.44 412 ALA A CA 1
ATOM 3207 C C . ALA A 1 412 ? -6.275 -10.423 -4.518 1.00 98.44 412 ALA A C 1
ATOM 3209 O O . ALA A 1 412 ? -6.549 -11.605 -4.307 1.00 98.44 412 ALA A O 1
ATOM 3210 N N . ILE A 1 413 ? -5.264 -10.058 -5.314 1.00 98.81 413 ILE A N 1
ATOM 3211 C CA . ILE A 1 413 ? -4.369 -11.010 -5.990 1.00 98.81 413 ILE A CA 1
ATOM 3212 C C . ILE A 1 413 ? -3.683 -11.908 -4.962 1.00 98.81 413 ILE A C 1
ATOM 3214 O O . ILE A 1 413 ? -3.758 -13.133 -5.065 1.00 98.81 413 ILE A O 1
ATOM 3218 N N . LEU A 1 414 ? -3.058 -11.310 -3.945 1.00 98.81 414 LEU A N 1
ATOM 3219 C CA . LEU A 1 414 ? -2.335 -12.065 -2.925 1.00 98.81 414 LEU A CA 1
ATOM 3220 C C . LEU A 1 414 ? -3.242 -13.050 -2.169 1.00 98.81 414 LEU A C 1
ATOM 3222 O O . LEU A 1 414 ? -2.795 -14.154 -1.866 1.00 98.81 414 LEU A O 1
ATOM 3226 N N . ASP A 1 415 ? -4.500 -12.692 -1.905 1.00 98.62 415 ASP A N 1
ATOM 3227 C CA . ASP A 1 415 ? -5.432 -13.536 -1.146 1.00 98.62 415 ASP A CA 1
ATOM 3228 C C . ASP A 1 415 ? -6.108 -14.624 -1.980 1.00 98.62 415 ASP A C 1
ATOM 3230 O O . ASP A 1 415 ? -6.419 -15.690 -1.450 1.00 98.62 415 ASP A O 1
ATOM 3234 N N . THR A 1 416 ? -6.379 -14.360 -3.260 1.00 98.50 416 THR A N 1
ATOM 3235 C CA . THR A 1 416 ? -7.337 -15.165 -4.039 1.00 98.50 416 THR A CA 1
ATOM 3236 C C . THR A 1 416 ? -6.727 -15.889 -5.234 1.00 98.50 416 THR A C 1
ATOM 3238 O O . THR A 1 416 ? -7.315 -16.861 -5.708 1.00 98.50 416 THR A O 1
ATOM 3241 N N . CYS A 1 417 ? -5.551 -15.470 -5.709 1.00 98.69 417 CYS A N 1
ATOM 3242 C CA . CYS A 1 417 ? -4.973 -15.961 -6.960 1.00 98.69 417 CYS A CA 1
ATOM 3243 C C . CYS A 1 417 ? -3.792 -16.905 -6.703 1.00 98.69 417 CYS A C 1
ATOM 3245 O O . CYS A 1 417 ? -2.851 -16.571 -5.989 1.00 98.69 417 CYS A O 1
ATOM 3247 N N . GLY A 1 418 ? -3.815 -18.090 -7.308 1.00 98.38 418 GLY A N 1
ATOM 3248 C CA . GLY A 1 418 ? -2.749 -19.091 -7.245 1.00 98.38 418 GLY A CA 1
ATOM 3249 C C . GLY A 1 418 ? -1.837 -19.136 -8.475 1.00 98.38 418 GLY A C 1
ATOM 3250 O O . GLY A 1 418 ? -0.911 -19.946 -8.506 1.00 98.38 418 GLY A O 1
ATOM 3251 N N . SER A 1 419 ? -2.091 -18.302 -9.487 1.00 98.75 419 SER A N 1
ATOM 3252 C CA . SER A 1 419 ? -1.255 -18.152 -10.689 1.00 98.75 419 SER A CA 1
ATOM 3253 C C . SER A 1 419 ? -1.378 -16.750 -11.293 1.00 98.75 419 SER A C 1
ATOM 3255 O O . SER A 1 419 ? -2.321 -16.019 -10.979 1.00 98.75 419 SER A O 1
ATOM 3257 N N . ALA A 1 420 ? -0.460 -16.397 -12.195 1.00 98.62 420 ALA A N 1
ATOM 3258 C CA . ALA A 1 420 ? -0.526 -15.156 -12.960 1.00 98.62 420 ALA A CA 1
ATOM 3259 C C . ALA A 1 420 ? -1.787 -15.090 -13.838 1.00 98.62 420 ALA A C 1
ATOM 3261 O O . ALA A 1 420 ? -2.418 -14.042 -13.910 1.00 98.62 420 ALA A O 1
ATOM 3262 N N . ASP A 1 421 ? -2.211 -16.211 -14.432 1.00 98.69 421 ASP A N 1
ATOM 3263 C CA . ASP A 1 421 ? -3.447 -16.284 -15.227 1.00 98.69 421 ASP A CA 1
ATOM 3264 C C . ASP A 1 421 ? -4.695 -15.963 -14.385 1.00 98.69 421 ASP A C 1
ATOM 3266 O O . ASP A 1 421 ? -5.587 -15.246 -14.838 1.00 98.69 421 ASP A O 1
ATOM 3270 N N . GLU A 1 422 ? -4.767 -16.473 -13.150 1.00 98.75 422 GLU A N 1
ATOM 3271 C CA . GLU A 1 422 ? -5.863 -16.156 -12.223 1.00 98.75 422 GLU A CA 1
ATOM 3272 C C . GLU A 1 422 ? -5.840 -14.681 -11.805 1.00 98.75 422 GLU A C 1
ATOM 3274 O O . GLU A 1 422 ? -6.895 -14.052 -11.755 1.00 98.75 422 GLU A O 1
ATOM 3279 N N . ALA A 1 423 ? -4.652 -14.115 -11.575 1.00 98.75 423 ALA A N 1
ATOM 3280 C CA . ALA A 1 423 ? -4.490 -12.700 -11.253 1.00 98.75 423 ALA A CA 1
ATOM 3281 C C . ALA A 1 423 ? -4.904 -11.788 -12.420 1.00 98.75 423 ALA A C 1
ATOM 3283 O O . ALA A 1 423 ? -5.630 -10.819 -12.216 1.00 98.75 423 ALA A O 1
ATOM 3284 N N . ILE A 1 424 ? -4.523 -12.128 -13.654 1.00 98.75 424 ILE A N 1
ATOM 3285 C CA . ILE A 1 424 ? -4.950 -11.406 -14.861 1.00 98.75 424 ILE A CA 1
ATOM 3286 C C . ILE A 1 424 ? -6.473 -11.496 -15.020 1.00 98.75 424 ILE A C 1
ATOM 3288 O O . ILE A 1 424 ? -7.124 -10.478 -15.233 1.00 98.75 424 ILE A O 1
ATOM 3292 N N . ALA A 1 425 ? -7.066 -12.681 -14.846 1.00 98.69 425 ALA A N 1
ATOM 3293 C CA . ALA A 1 425 ? -8.516 -12.855 -14.931 1.00 98.69 425 ALA A CA 1
ATOM 3294 C C . ALA A 1 425 ? -9.282 -12.078 -13.842 1.00 98.69 425 ALA A C 1
ATOM 3296 O O . ALA A 1 425 ? -10.390 -11.598 -14.095 1.00 98.69 425 ALA A O 1
ATOM 3297 N N . LEU A 1 426 ? -8.707 -11.946 -12.640 1.00 98.62 426 LEU A N 1
ATOM 3298 C CA . LEU A 1 426 ? -9.239 -11.084 -11.586 1.00 98.62 426 LEU A CA 1
ATOM 3299 C C . LEU A 1 426 ? -9.237 -9.624 -12.052 1.00 98.62 426 LEU A C 1
ATOM 3301 O O . LEU A 1 426 ? -10.294 -8.999 -12.046 1.00 98.62 426 LEU A O 1
ATOM 3305 N N . LEU A 1 427 ? -8.096 -9.102 -12.507 1.00 98.44 427 LEU A N 1
ATOM 3306 C CA . LEU A 1 427 ? -7.972 -7.720 -12.986 1.00 98.44 427 LEU A CA 1
ATOM 3307 C C . LEU A 1 427 ? -8.913 -7.424 -14.165 1.00 98.44 427 LEU A C 1
ATOM 3309 O O . LEU A 1 427 ? -9.568 -6.388 -14.192 1.00 98.44 427 LEU A O 1
ATOM 3313 N N . GLU A 1 428 ? -9.080 -8.367 -15.095 1.00 97.75 428 GLU A N 1
ATOM 3314 C CA . GLU A 1 428 ? -10.040 -8.253 -16.202 1.00 97.75 428 GLU A CA 1
ATOM 3315 C C . GLU A 1 428 ? -11.499 -8.124 -15.742 1.00 97.75 428 GLU A C 1
ATOM 3317 O O . GLU A 1 428 ? -12.343 -7.660 -16.515 1.00 97.75 428 GLU A O 1
ATOM 3322 N N . SER A 1 429 ? -11.829 -8.556 -14.524 1.00 97.81 429 SER A N 1
ATOM 3323 C CA . SER A 1 429 ? -13.199 -8.542 -14.006 1.00 97.81 429 SER A CA 1
ATOM 3324 C C . SER A 1 429 ? -13.621 -7.216 -13.368 1.00 97.81 429 SER A C 1
ATOM 3326 O O . SER A 1 429 ? -14.813 -7.054 -13.103 1.00 97.81 429 SER A O 1
ATOM 3328 N N . TYR A 1 430 ? -12.694 -6.266 -13.219 1.00 98.06 430 TYR A N 1
ATOM 3329 C CA . TYR A 1 430 ? -12.924 -4.946 -12.632 1.00 98.06 430 TYR A CA 1
ATOM 3330 C C . TYR A 1 430 ? -12.606 -3.808 -13.612 1.00 98.06 430 TYR A C 1
ATOM 3332 O O . TYR A 1 430 ? -11.903 -4.001 -14.609 1.00 98.06 430 TYR A O 1
ATOM 3340 N N . ASP A 1 431 ? -13.163 -2.633 -13.327 1.00 97.19 431 ASP A N 1
ATOM 3341 C CA . ASP A 1 431 ? -12.701 -1.350 -13.850 1.00 97.19 431 ASP A CA 1
ATOM 3342 C C . ASP A 1 431 ? -11.689 -0.774 -12.846 1.00 97.19 431 ASP A C 1
ATOM 3344 O O . ASP A 1 431 ? -11.946 -0.704 -11.642 1.00 97.19 431 ASP A O 1
ATOM 3348 N N . MET A 1 432 ? -10.489 -0.457 -13.330 1.00 96.44 432 MET A N 1
ATOM 3349 C CA . MET A 1 432 ? -9.350 -0.124 -12.477 1.00 96.44 432 MET A CA 1
ATOM 3350 C C . MET A 1 432 ? -9.211 1.384 -12.285 1.00 96.44 432 MET A C 1
ATOM 3352 O O . MET A 1 432 ? -9.376 2.158 -13.235 1.00 96.44 432 MET A O 1
ATOM 3356 N N . HIS A 1 433 ? -8.851 1.776 -11.062 1.00 93.12 433 HIS A N 1
ATOM 3357 C CA . HIS A 1 433 ? -8.688 3.169 -10.668 1.00 93.12 433 HIS A CA 1
ATOM 3358 C C . HIS A 1 433 ? -7.361 3.447 -9.963 1.00 93.12 433 HIS A C 1
ATOM 3360 O O . HIS A 1 433 ? -6.951 2.719 -9.049 1.00 93.12 433 HIS A O 1
ATOM 3366 N N . SER A 1 434 ? -6.718 4.539 -10.366 1.00 85.88 434 SER A N 1
ATOM 3367 C CA . SER A 1 434 ? -5.600 5.140 -9.654 1.00 85.88 434 SER A CA 1
ATOM 3368 C C . SER A 1 434 ? -6.030 5.646 -8.277 1.00 85.88 434 SER A C 1
ATOM 3370 O O . SER A 1 434 ? -7.192 5.974 -8.030 1.00 85.88 434 SER A O 1
ATOM 3372 N N . MET A 1 435 ? -5.069 5.645 -7.355 1.00 76.56 435 MET A N 1
ATOM 3373 C CA . MET A 1 435 ? -5.255 6.123 -5.984 1.00 76.56 435 MET A CA 1
ATOM 3374 C C . MET A 1 435 ? -4.820 7.579 -5.828 1.00 76.56 435 MET A C 1
ATOM 3376 O O . MET A 1 435 ? -5.462 8.324 -5.111 1.00 76.56 435 MET A O 1
ATOM 3380 N N . ILE A 1 436 ? -3.764 7.968 -6.530 1.00 71.06 436 ILE A N 1
ATOM 3381 C CA . ILE A 1 436 ? -3.235 9.333 -6.587 1.00 71.06 436 ILE A CA 1
ATOM 3382 C C . ILE A 1 436 ? -3.176 9.766 -8.054 1.00 71.06 436 ILE A C 1
ATOM 3384 O O . ILE A 1 436 ? -3.468 8.945 -8.930 1.00 71.06 436 ILE A O 1
ATOM 3388 N N . ASP A 1 437 ? -2.728 10.992 -8.324 1.00 70.56 437 ASP A N 1
ATOM 3389 C CA . ASP A 1 437 ? -2.668 11.598 -9.666 1.00 70.56 437 ASP A CA 1
ATOM 3390 C C . ASP A 1 437 ? -1.534 11.022 -10.539 1.00 70.56 437 ASP A C 1
ATOM 3392 O O . ASP A 1 437 ? -0.683 11.726 -11.080 1.00 70.56 437 ASP A O 1
ATOM 3396 N N . SER A 1 438 ? -1.486 9.698 -10.645 1.00 76.62 438 SER A N 1
ATOM 3397 C CA . SER A 1 438 ? -0.499 8.949 -11.404 1.00 76.62 438 SER A CA 1
ATOM 3398 C C . SER A 1 438 ? -1.065 7.598 -11.841 1.00 76.62 438 SER A C 1
ATOM 3400 O O . SER A 1 438 ? -1.886 6.975 -11.155 1.00 76.62 438 SER A O 1
ATOM 3402 N N . ALA A 1 439 ? -0.638 7.125 -13.008 1.00 85.56 439 ALA A N 1
ATOM 3403 C CA . ALA A 1 439 ? -0.851 5.750 -13.431 1.00 85.56 439 ALA A CA 1
ATOM 3404 C C . ALA A 1 439 ? 0.008 4.770 -12.630 1.00 85.56 439 ALA A C 1
ATOM 3406 O O . ALA A 1 439 ? 1.094 5.073 -12.140 1.00 85.56 439 ALA A O 1
ATOM 3407 N N . PHE A 1 440 ? -0.449 3.526 -12.611 1.00 90.38 440 PHE A N 1
ATOM 3408 C CA . PHE A 1 440 ? 0.318 2.403 -12.108 1.00 90.38 440 PHE A CA 1
ATOM 3409 C C . PHE A 1 440 ? 0.262 1.257 -13.101 1.00 90.38 440 PHE A C 1
ATOM 3411 O O . PHE A 1 440 ? -0.741 1.076 -13.797 1.00 90.38 440 PHE A O 1
ATOM 3418 N N . HIS A 1 441 ? 1.295 0.424 -13.095 1.00 94.50 441 HIS A N 1
ATOM 3419 C CA . HIS A 1 441 ? 1.174 -0.930 -13.610 1.00 94.50 441 HIS A CA 1
ATOM 3420 C C . HIS A 1 441 ? 1.352 -1.961 -12.507 1.00 94.50 441 HIS A C 1
ATOM 3422 O O . HIS A 1 441 ? 1.944 -1.704 -11.453 1.00 94.50 441 HIS A O 1
ATOM 3428 N N . ILE A 1 442 ? 0.817 -3.150 -12.759 1.00 97.19 442 ILE A N 1
ATOM 3429 C CA . ILE A 1 442 ? 0.939 -4.283 -11.852 1.00 97.19 442 ILE A CA 1
ATOM 3430 C C . ILE A 1 442 ? 1.871 -5.302 -12.496 1.00 97.19 442 ILE A C 1
ATOM 3432 O O . ILE A 1 442 ? 1.598 -5.822 -13.577 1.00 97.19 442 ILE A O 1
ATOM 3436 N N . TYR A 1 443 ? 2.976 -5.593 -11.818 1.00 98.44 443 TYR A N 1
ATOM 3437 C CA . TYR A 1 443 ? 3.928 -6.615 -12.225 1.00 98.44 443 TYR A CA 1
ATOM 3438 C C . TYR A 1 443 ? 3.637 -7.923 -11.497 1.00 98.44 443 TYR A C 1
ATOM 3440 O O . TYR A 1 443 ? 3.646 -7.962 -10.267 1.00 98.44 443 TYR A O 1
ATOM 3448 N N . ILE A 1 444 ? 3.371 -8.987 -12.254 1.00 98.81 444 ILE A N 1
ATOM 3449 C CA . ILE A 1 444 ? 2.921 -10.285 -11.749 1.00 98.81 444 ILE A CA 1
ATOM 3450 C C . ILE A 1 444 ? 3.895 -11.369 -12.192 1.00 98.81 444 ILE A C 1
ATOM 3452 O O . ILE A 1 444 ? 4.224 -11.493 -13.375 1.00 98.81 444 ILE A O 1
ATOM 3456 N N . THR A 1 445 ? 4.313 -12.195 -11.239 1.00 98.62 445 THR A N 1
ATOM 3457 C CA . THR A 1 445 ? 5.159 -13.365 -11.484 1.00 98.62 445 THR A CA 1
ATOM 3458 C C . THR A 1 445 ? 4.594 -14.598 -10.786 1.00 98.62 445 THR A C 1
ATOM 3460 O O . THR A 1 445 ? 3.854 -14.476 -9.807 1.00 98.62 445 THR A O 1
ATOM 3463 N N . ASP A 1 446 ? 4.917 -15.800 -11.269 1.00 98.62 446 ASP A N 1
ATOM 3464 C CA . ASP A 1 446 ? 4.511 -17.030 -10.583 1.00 98.62 446 ASP A CA 1
ATOM 3465 C C . ASP A 1 446 ? 5.481 -18.219 -10.748 1.00 98.62 446 ASP A C 1
ATOM 3467 O O . ASP A 1 446 ? 6.476 -18.167 -11.475 1.00 98.62 446 ASP A O 1
ATOM 3471 N N . ARG A 1 447 ? 5.162 -19.338 -10.081 1.00 97.31 447 ARG A N 1
ATOM 3472 C CA . ARG A 1 447 ? 5.914 -20.613 -10.138 1.00 97.31 447 ARG A CA 1
ATOM 3473 C C . ARG A 1 447 ? 5.873 -21.335 -11.491 1.00 97.31 447 ARG A C 1
ATOM 3475 O O . ARG A 1 447 ? 6.447 -22.416 -11.622 1.00 97.31 447 ARG A O 1
ATOM 3482 N N . THR A 1 448 ? 5.144 -20.823 -12.479 1.00 96.06 448 THR A N 1
ATOM 3483 C CA . THR A 1 448 ? 5.192 -21.344 -13.853 1.00 96.06 448 THR A CA 1
ATOM 3484 C C . THR A 1 448 ? 6.295 -20.675 -14.675 1.00 96.06 448 THR A C 1
ATOM 3486 O O . THR A 1 448 ? 6.616 -21.157 -15.764 1.00 96.06 448 THR A O 1
ATOM 3489 N N . GLY A 1 449 ? 6.887 -19.598 -14.145 1.00 95.75 449 GLY A N 1
ATOM 3490 C CA . GLY A 1 449 ? 7.807 -18.718 -14.856 1.00 95.75 449 GLY A CA 1
ATOM 3491 C C . GLY A 1 449 ? 7.099 -17.601 -15.618 1.00 95.75 449 GLY A C 1
ATOM 3492 O O . GLY A 1 449 ? 7.718 -16.986 -16.486 1.00 95.75 449 GLY A O 1
ATOM 3493 N N . ALA A 1 450 ? 5.816 -17.347 -15.332 1.00 98.00 450 ALA A N 1
ATOM 3494 C CA . ALA A 1 450 ? 5.136 -16.171 -15.854 1.00 98.00 450 ALA A CA 1
ATOM 3495 C C . ALA A 1 450 ? 5.787 -14.901 -15.291 1.00 98.00 450 ALA A C 1
ATOM 3497 O O . ALA A 1 450 ? 6.189 -14.861 -14.128 1.00 98.00 450 ALA A O 1
ATOM 3498 N N . SER A 1 451 ? 5.894 -13.882 -16.140 1.00 98.25 451 SER A N 1
ATOM 3499 C CA . SER A 1 451 ? 6.459 -12.575 -15.812 1.00 98.25 451 SER A CA 1
ATOM 3500 C C . SER A 1 451 ? 5.786 -11.540 -16.703 1.00 98.25 451 SER A C 1
ATOM 3502 O O . SER A 1 451 ? 6.119 -11.409 -17.886 1.00 98.25 451 SER A O 1
ATOM 3504 N N . VAL A 1 452 ? 4.755 -10.895 -16.162 1.00 98.44 452 VAL A N 1
ATOM 3505 C CA . VAL A 1 452 ? 3.796 -10.093 -16.926 1.00 98.44 452 VAL A CA 1
ATOM 3506 C C . VAL A 1 452 ? 3.610 -8.742 -16.259 1.00 98.44 452 VAL A C 1
ATOM 3508 O O . VAL A 1 452 ? 3.340 -8.664 -15.064 1.00 98.44 452 VAL A O 1
ATOM 3511 N N . VAL A 1 453 ? 3.723 -7.683 -17.047 1.00 98.06 453 VAL A N 1
ATOM 3512 C CA . VAL A 1 453 ? 3.305 -6.331 -16.675 1.00 98.06 453 VAL A CA 1
ATOM 3513 C C . VAL A 1 453 ? 1.897 -6.112 -17.217 1.00 98.06 453 VAL A C 1
ATOM 3515 O O . VAL A 1 453 ? 1.647 -6.362 -18.399 1.00 98.06 453 VAL A O 1
ATOM 3518 N N . VAL A 1 454 ? 0.989 -5.680 -16.347 1.00 98.00 454 VAL A N 1
ATOM 3519 C CA . VAL A 1 454 ? -0.398 -5.337 -16.673 1.00 98.00 454 VAL A CA 1
ATOM 3520 C C . VAL A 1 454 ? -0.562 -3.826 -16.583 1.00 98.00 454 VAL A C 1
ATOM 3522 O O . VAL A 1 454 ? -0.357 -3.244 -15.518 1.00 98.00 454 VAL A O 1
ATOM 3525 N N . GLU A 1 455 ? -0.928 -3.211 -17.702 1.00 95.69 455 GLU A N 1
ATOM 3526 C CA . GLU A 1 455 ? -1.121 -1.769 -17.868 1.00 95.69 455 GLU A CA 1
ATOM 3527 C C . GLU A 1 455 ? -2.528 -1.461 -18.369 1.00 95.69 455 GLU A C 1
ATOM 3529 O O . GLU A 1 455 ? -3.185 -2.318 -18.956 1.00 95.69 455 GLU A O 1
ATOM 3534 N N . TRP A 1 456 ? -2.979 -0.224 -18.168 1.00 93.81 456 TRP A N 1
ATOM 3535 C CA . TRP A 1 456 ? -4.258 0.258 -18.680 1.00 93.81 456 TRP A CA 1
ATOM 3536 C C . TRP A 1 456 ? -4.027 1.496 -19.527 1.00 93.81 456 TRP A C 1
ATOM 3538 O O . TRP A 1 456 ? -3.808 2.582 -19.000 1.00 93.81 456 TRP A O 1
ATOM 3548 N N . LEU A 1 457 ? -4.054 1.315 -20.843 1.00 90.06 457 LEU A N 1
ATOM 3549 C CA . LEU A 1 457 ? -3.752 2.351 -21.826 1.00 90.06 457 LEU A CA 1
ATOM 3550 C C . LEU A 1 457 ? -5.013 2.623 -22.637 1.00 90.06 457 LEU A C 1
ATOM 3552 O O . LEU A 1 457 ? -5.673 1.687 -23.087 1.00 90.06 457 LEU A O 1
ATOM 3556 N N . ASP A 1 458 ? -5.390 3.895 -22.770 1.00 86.62 458 ASP A N 1
ATOM 3557 C CA . ASP A 1 458 ? -6.628 4.318 -23.442 1.00 86.62 458 ASP A CA 1
ATOM 3558 C C . ASP A 1 458 ? -7.895 3.587 -22.939 1.00 86.62 458 ASP A C 1
ATOM 3560 O O . ASP A 1 458 ? -8.849 3.342 -23.680 1.00 86.62 458 ASP A O 1
ATOM 3564 N N . GLY A 1 459 ? -7.912 3.223 -21.652 1.00 86.00 459 GLY A N 1
ATOM 3565 C CA . GLY A 1 459 ? -9.013 2.491 -21.024 1.00 86.00 459 GLY A CA 1
ATOM 3566 C C . GLY A 1 459 ? -9.060 0.992 -21.345 1.00 86.00 459 GLY A C 1
ATOM 3567 O O . GLY A 1 459 ? -10.013 0.328 -20.932 1.00 86.00 459 GLY A O 1
ATOM 3568 N N . GLU A 1 460 ? -8.057 0.433 -22.025 1.00 90.75 460 GLU A N 1
ATOM 3569 C CA . GLU A 1 460 ? -7.924 -1.001 -22.303 1.00 90.75 460 GLU A CA 1
ATOM 3570 C C . GLU A 1 460 ? -6.782 -1.632 -21.496 1.00 90.75 460 GLU A C 1
ATOM 3572 O O . GLU A 1 460 ? -5.728 -1.033 -21.307 1.00 90.75 460 GLU A O 1
ATOM 3577 N N . MET A 1 461 ? -6.983 -2.871 -21.035 1.00 95.00 461 MET A N 1
ATOM 3578 C CA . MET A 1 461 ? -5.941 -3.633 -20.344 1.00 95.00 461 MET A CA 1
ATOM 3579 C C . MET A 1 461 ? -4.931 -4.193 -21.360 1.00 95.00 461 MET A C 1
ATOM 3581 O O . MET A 1 461 ? -5.308 -4.928 -22.276 1.00 95.00 461 MET A O 1
ATOM 3585 N N . VAL A 1 462 ? -3.650 -3.890 -21.170 1.00 96.19 462 VAL A N 1
ATOM 3586 C CA . VAL A 1 462 ? -2.523 -4.298 -22.015 1.00 96.19 462 VAL A CA 1
ATOM 3587 C C . VAL A 1 462 ? -1.578 -5.191 -21.214 1.00 96.19 462 VAL A C 1
ATOM 3589 O O . VAL A 1 462 ? -1.228 -4.889 -20.076 1.00 96.19 462 VAL A O 1
ATOM 3592 N N . LEU A 1 463 ? -1.167 -6.312 -21.812 1.00 97.62 463 LEU A N 1
ATOM 3593 C CA . LEU A 1 463 ? -0.289 -7.303 -21.187 1.00 97.62 463 LEU A CA 1
ATOM 3594 C C . LEU A 1 463 ? 1.067 -7.339 -21.890 1.00 97.62 463 LEU A C 1
ATOM 3596 O O . LEU A 1 463 ? 1.140 -7.651 -23.083 1.00 97.62 463 LEU A O 1
ATOM 3600 N N . THR A 1 464 ? 2.142 -7.131 -21.133 1.00 97.38 464 THR A N 1
ATOM 3601 C CA . THR A 1 464 ? 3.515 -7.185 -21.643 1.00 97.38 464 THR A CA 1
ATOM 3602 C C . THR A 1 464 ? 4.315 -8.263 -20.926 1.00 97.38 464 THR A C 1
ATOM 3604 O O . THR A 1 464 ? 4.579 -8.176 -19.731 1.00 97.38 464 THR A O 1
ATOM 3607 N N . ASN A 1 465 ? 4.739 -9.290 -21.668 1.00 97.06 465 ASN A N 1
ATOM 3608 C CA . ASN A 1 465 ? 5.648 -10.309 -21.144 1.00 97.06 465 ASN A CA 1
ATOM 3609 C C . ASN A 1 465 ? 7.077 -9.763 -21.133 1.00 97.06 465 ASN A C 1
ATOM 3611 O O . ASN A 1 465 ? 7.667 -9.547 -22.194 1.00 97.06 465 ASN A O 1
ATOM 3615 N N . THR A 1 466 ? 7.638 -9.575 -19.947 1.00 96.25 466 THR A N 1
ATOM 3616 C CA . THR A 1 466 ? 8.987 -9.033 -19.765 1.00 96.25 466 THR A CA 1
ATOM 3617 C C . THR A 1 466 ? 9.577 -9.543 -18.454 1.00 96.25 466 THR A C 1
ATOM 3619 O O . THR A 1 466 ? 8.836 -9.680 -17.480 1.00 96.25 466 THR A O 1
ATOM 3622 N N . PRO A 1 467 ? 10.886 -9.850 -18.396 1.00 96.62 467 PRO A N 1
ATOM 3623 C CA . PRO A 1 467 ? 11.533 -10.218 -17.145 1.00 96.62 467 PRO A CA 1
ATOM 3624 C C . PRO A 1 467 ? 11.797 -9.020 -16.233 1.00 96.62 467 PRO A C 1
ATOM 3626 O O . PRO A 1 467 ? 12.077 -9.236 -15.066 1.00 96.62 467 PRO A O 1
ATOM 3629 N N . ALA A 1 468 ? 11.785 -7.788 -16.742 1.00 96.56 468 ALA A N 1
ATOM 3630 C CA . ALA A 1 468 ? 12.113 -6.598 -15.965 1.00 96.56 468 ALA A CA 1
ATOM 3631 C C . ALA A 1 468 ? 11.127 -5.470 -16.245 1.00 96.56 468 ALA A C 1
ATOM 3633 O O . ALA A 1 468 ? 10.523 -5.413 -17.322 1.00 96.56 468 ALA A O 1
ATOM 3634 N N . VAL A 1 469 ? 10.993 -4.570 -15.277 1.00 95.44 469 VAL A N 1
ATOM 3635 C CA . VAL A 1 469 ? 10.083 -3.430 -15.337 1.00 95.44 469 VAL A CA 1
ATOM 3636 C C . VAL A 1 469 ? 10.583 -2.282 -14.451 1.00 95.44 469 VAL A C 1
ATOM 3638 O O . VAL A 1 469 ? 11.202 -2.523 -13.413 1.00 95.44 469 VAL A O 1
ATOM 3641 N N . THR A 1 470 ? 10.342 -1.036 -14.859 1.00 92.75 470 THR A N 1
ATOM 3642 C CA . THR A 1 470 ? 10.599 0.192 -14.080 1.00 92.75 470 THR A CA 1
ATOM 3643 C C . THR A 1 470 ? 9.468 1.207 -14.325 1.00 92.75 470 THR A C 1
ATOM 3645 O O . THR A 1 470 ? 8.438 0.844 -14.878 1.00 92.75 470 THR A O 1
ATOM 3648 N N . ASN A 1 471 ? 9.626 2.473 -13.924 1.00 89.31 471 ASN A N 1
ATOM 3649 C CA . ASN A 1 471 ? 8.575 3.507 -13.949 1.00 89.31 471 ASN A CA 1
ATOM 3650 C C . ASN A 1 471 ? 8.208 4.091 -15.337 1.00 89.31 471 ASN A C 1
ATOM 3652 O O . ASN A 1 471 ? 7.877 5.271 -15.433 1.00 89.31 471 ASN A O 1
ATOM 3656 N N . PHE A 1 472 ? 8.282 3.318 -16.420 1.00 88.44 472 PHE A N 1
ATOM 3657 C CA . PHE A 1 472 ? 7.803 3.750 -17.739 1.00 88.44 472 PHE A CA 1
ATOM 3658 C C . PHE A 1 472 ? 6.850 2.716 -18.346 1.00 88.44 472 PHE A C 1
ATOM 3660 O O . PHE A 1 472 ? 6.883 1.537 -17.994 1.00 88.44 472 PHE A O 1
ATOM 3667 N N . VAL A 1 473 ? 6.003 3.175 -19.269 1.00 90.38 473 VAL A N 1
ATOM 3668 C CA . VAL A 1 473 ? 4.989 2.346 -19.934 1.00 90.38 473 VAL A CA 1
ATOM 3669 C C . VAL A 1 473 ? 5.651 1.268 -20.803 1.00 90.38 473 VAL A C 1
ATOM 3671 O O . VAL A 1 473 ? 6.488 1.555 -21.653 1.00 90.38 473 VAL A O 1
ATOM 3674 N N . MET A 1 474 ? 5.270 0.006 -20.623 1.00 90.38 474 MET A N 1
ATOM 3675 C CA . MET A 1 474 ? 5.845 -1.138 -21.345 1.00 90.38 474 MET A CA 1
ATOM 3676 C C . MET A 1 474 ? 5.016 -1.553 -22.571 1.00 90.38 474 MET A C 1
ATOM 3678 O O . MET A 1 474 ? 5.554 -2.059 -23.558 1.00 90.38 474 MET A O 1
ATOM 3682 N N . GLY A 1 475 ? 3.701 -1.376 -22.491 1.00 88.75 475 GLY A N 1
ATOM 3683 C CA . GLY A 1 475 ? 2.679 -1.851 -23.420 1.00 88.75 475 GLY A CA 1
ATOM 3684 C C . GLY A 1 475 ? 2.466 -0.966 -24.641 1.00 88.75 475 GLY A C 1
ATOM 3685 O O . GLY A 1 475 ? 1.790 -1.392 -25.577 1.00 88.75 475 GLY A O 1
ATOM 3686 N N . ASP A 1 476 ? 3.086 0.214 -24.672 1.00 85.31 476 ASP A N 1
ATOM 3687 C CA . ASP A 1 476 ? 3.111 1.104 -25.833 1.00 85.31 476 ASP A CA 1
ATOM 3688 C C . ASP A 1 476 ? 4.551 1.482 -26.222 1.00 85.31 476 ASP A C 1
ATOM 3690 O O . ASP A 1 476 ? 5.010 2.608 -26.005 1.00 85.31 476 ASP A O 1
ATOM 3694 N N . PRO A 1 477 ? 5.313 0.536 -26.800 1.00 80.12 477 PRO A N 1
ATOM 3695 C CA . PRO A 1 477 ? 6.704 0.771 -27.174 1.00 80.12 477 PRO A CA 1
ATOM 3696 C C . PRO A 1 477 ? 6.878 1.846 -28.252 1.00 80.12 477 PRO A C 1
ATOM 3698 O O . PRO A 1 477 ? 7.975 2.384 -28.388 1.00 80.12 477 PRO A O 1
ATOM 3701 N N . GLU A 1 478 ? 5.837 2.144 -29.036 1.00 76.56 478 GLU A N 1
ATOM 3702 C CA . GLU A 1 478 ? 5.906 3.151 -30.099 1.00 76.56 478 GLU A CA 1
ATOM 3703 C C . GLU A 1 478 ? 5.764 4.576 -29.569 1.00 76.56 478 GLU A C 1
ATOM 3705 O O . GLU A 1 478 ? 6.282 5.479 -30.217 1.00 76.56 478 GLU A O 1
ATOM 3710 N N . ASN A 1 479 ? 5.117 4.781 -28.416 1.00 75.75 479 ASN A N 1
ATOM 3711 C CA . ASN A 1 479 ? 4.975 6.101 -27.788 1.00 75.75 479 ASN A CA 1
ATOM 3712 C C . ASN A 1 479 ? 5.762 6.253 -26.481 1.00 75.75 479 ASN A C 1
ATOM 3714 O O . ASN A 1 479 ? 5.786 7.330 -25.897 1.00 75.75 479 ASN A O 1
ATOM 3718 N N . THR A 1 480 ? 6.460 5.208 -26.043 1.00 79.31 480 THR A N 1
ATOM 3719 C CA . THR A 1 480 ? 7.329 5.279 -24.866 1.00 79.31 480 THR A CA 1
ATOM 3720 C C . THR A 1 480 ? 8.723 5.751 -25.265 1.00 79.31 480 THR A C 1
ATOM 3722 O O . THR A 1 480 ? 9.456 5.030 -25.944 1.00 79.31 480 THR A O 1
ATOM 3725 N N . ASP A 1 481 ? 9.122 6.939 -24.805 1.00 74.19 481 ASP A N 1
ATOM 3726 C CA . ASP A 1 481 ? 10.411 7.574 -25.133 1.00 74.19 481 ASP A CA 1
ATOM 3727 C C . ASP A 1 481 ? 11.619 6.650 -24.919 1.00 74.19 481 ASP A C 1
ATOM 3729 O O . ASP A 1 481 ? 12.503 6.559 -25.776 1.00 74.19 481 ASP A O 1
ATOM 3733 N N . TYR A 1 482 ? 11.648 5.905 -23.810 1.00 76.12 482 TYR A N 1
ATOM 3734 C CA . TYR A 1 482 ? 12.720 4.945 -23.547 1.00 76.12 482 TYR A CA 1
ATOM 3735 C C . TYR A 1 482 ? 12.754 3.810 -24.585 1.00 76.12 482 TYR A C 1
ATOM 3737 O O . TYR A 1 482 ? 13.802 3.527 -25.169 1.00 76.12 482 TYR A O 1
ATOM 3745 N N . LEU A 1 483 ? 11.605 3.205 -24.898 1.00 76.19 483 LEU A N 1
ATOM 3746 C CA . LEU A 1 483 ? 11.517 2.104 -25.865 1.00 76.19 483 LEU A CA 1
ATOM 3747 C C . LEU A 1 483 ? 11.771 2.560 -27.316 1.00 76.19 483 LEU A C 1
ATOM 3749 O O . LEU A 1 483 ? 12.150 1.745 -28.161 1.00 76.19 483 LEU A O 1
ATOM 3753 N N . GLN A 1 484 ? 11.679 3.865 -27.588 1.00 69.69 484 GLN A N 1
ATOM 3754 C CA . GLN A 1 484 ? 12.070 4.498 -28.853 1.00 69.69 484 GLN A CA 1
ATOM 3755 C C . GLN A 1 484 ? 13.565 4.861 -28.951 1.00 69.69 484 GLN A C 1
ATOM 3757 O O . GLN A 1 484 ? 14.000 5.454 -29.944 1.00 69.69 484 GLN A O 1
ATOM 3762 N N . GLY A 1 485 ? 14.380 4.466 -27.969 1.00 61.84 485 GLY A N 1
ATOM 3763 C CA . GLY A 1 485 ? 15.827 4.693 -27.959 1.00 61.84 485 GLY A CA 1
ATOM 3764 C C . GLY A 1 485 ? 16.301 5.753 -26.966 1.00 61.84 485 GLY A C 1
ATOM 3765 O O . GLY A 1 485 ? 17.433 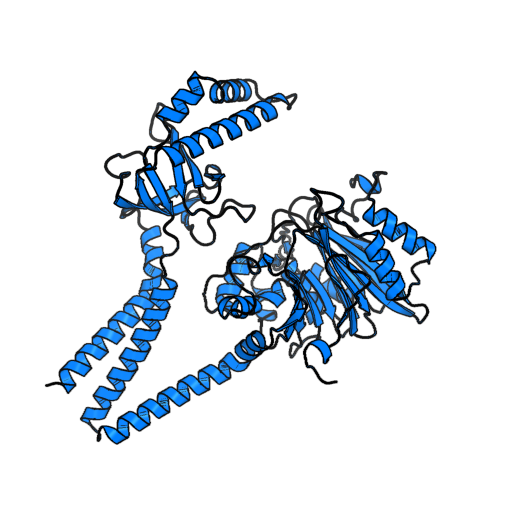6.222 -27.103 1.00 61.84 485 GLY A O 1
ATOM 3766 N N . GLY A 1 486 ? 15.462 6.132 -25.998 1.00 70.81 486 GLY A N 1
ATOM 3767 C CA . GLY A 1 486 ? 15.905 6.807 -24.778 1.00 70.81 486 GLY A CA 1
ATOM 3768 C C . GLY A 1 486 ? 16.768 5.901 -23.887 1.00 70.81 486 GLY A C 1
ATOM 3769 O O . GLY A 1 486 ? 16.973 4.724 -24.179 1.00 70.81 486 GLY A O 1
ATOM 3770 N N . GLU A 1 487 ? 17.285 6.453 -22.789 1.00 73.94 487 GLU A N 1
ATOM 3771 C CA . GLU A 1 487 ? 18.125 5.734 -21.818 1.00 73.94 487 GLU A CA 1
ATOM 3772 C C . GLU A 1 487 ? 17.421 5.677 -20.451 1.00 73.94 487 GLU A C 1
ATOM 3774 O O . GLU A 1 487 ? 16.877 6.677 -19.987 1.00 73.94 487 GLU A O 1
ATOM 3779 N N . CYS A 1 488 ? 17.431 4.516 -19.794 1.00 87.25 488 CYS A N 1
ATOM 3780 C CA . CYS A 1 488 ? 16.849 4.295 -18.473 1.00 87.25 488 CYS A CA 1
ATOM 3781 C C . CYS A 1 488 ? 17.835 3.432 -17.701 1.00 87.25 488 CYS A C 1
ATOM 3783 O O . CYS A 1 488 ? 17.792 2.204 -17.754 1.00 87.25 488 CYS A O 1
ATOM 3785 N N . ARG A 1 489 ? 18.724 4.099 -16.955 1.00 88.94 489 ARG A N 1
ATOM 3786 C CA . ARG A 1 489 ? 19.834 3.476 -16.219 1.00 88.94 489 ARG A CA 1
ATOM 3787 C C . ARG A 1 489 ? 19.419 2.203 -15.474 1.00 88.94 489 ARG A C 1
ATOM 3789 O O . ARG A 1 489 ? 20.119 1.200 -15.572 1.00 88.94 489 ARG A O 1
ATOM 3796 N N . ARG A 1 490 ? 18.305 2.253 -14.732 1.00 91.31 490 ARG A N 1
ATOM 3797 C CA . ARG A 1 490 ? 17.814 1.134 -13.912 1.00 91.31 490 ARG A CA 1
ATOM 3798 C C . ARG A 1 490 ? 17.386 -0.053 -14.770 1.00 91.31 490 ARG A C 1
ATOM 3800 O O . ARG A 1 490 ? 17.855 -1.164 -14.550 1.00 91.31 490 ARG A O 1
ATOM 3807 N N . TYR A 1 491 ? 16.556 0.183 -15.784 1.00 92.81 491 TYR A N 1
ATOM 3808 C CA . TYR A 1 491 ? 16.100 -0.882 -16.676 1.00 92.81 491 TYR A CA 1
ATOM 3809 C C . TYR A 1 491 ? 17.257 -1.461 -17.505 1.00 92.81 491 TYR A C 1
ATOM 3811 O O . TYR A 1 491 ? 17.377 -2.679 -17.637 1.00 92.81 491 TYR A O 1
ATOM 3819 N N . ASP A 1 492 ? 18.155 -0.607 -18.004 1.00 93.81 492 ASP A N 1
ATOM 3820 C CA . ASP A 1 492 ? 19.358 -1.011 -18.738 1.00 93.81 492 ASP A CA 1
ATOM 3821 C C . ASP A 1 492 ? 20.282 -1.895 -17.885 1.00 93.81 492 ASP A C 1
ATOM 3823 O O . ASP A 1 492 ? 20.809 -2.893 -18.389 1.00 93.81 492 ASP A O 1
ATOM 3827 N N . ALA A 1 493 ? 20.463 -1.562 -16.600 1.00 95.44 493 ALA A N 1
ATOM 3828 C CA . ALA A 1 493 ? 21.230 -2.370 -15.651 1.00 95.44 493 ALA A CA 1
ATOM 3829 C C . ALA A 1 493 ? 20.591 -3.754 -15.466 1.00 95.44 493 ALA A C 1
ATOM 3831 O O . ALA A 1 493 ? 21.223 -4.764 -15.783 1.00 95.44 493 ALA A O 1
ATOM 3832 N N . LEU A 1 494 ? 19.302 -3.793 -15.103 1.00 96.94 494 LEU A N 1
ATOM 3833 C CA . LEU A 1 494 ? 18.550 -5.039 -14.917 1.00 96.94 494 LEU A CA 1
ATOM 3834 C C . LEU A 1 494 ? 18.608 -5.940 -16.152 1.00 96.94 494 LEU A C 1
ATOM 3836 O O . LEU A 1 494 ? 18.883 -7.136 -16.053 1.00 96.94 494 LEU A O 1
ATOM 3840 N N . MET A 1 495 ? 18.382 -5.376 -17.339 1.00 96.69 495 MET A N 1
ATOM 3841 C CA . MET A 1 495 ? 18.417 -6.144 -18.580 1.00 96.69 495 MET A CA 1
ATOM 3842 C C . MET A 1 495 ? 19.831 -6.581 -18.957 1.00 96.69 495 MET A C 1
ATOM 3844 O O . MET A 1 495 ? 19.993 -7.652 -19.547 1.00 96.69 495 MET A O 1
ATOM 3848 N N . THR A 1 496 ? 20.864 -5.802 -18.639 1.00 97.38 496 THR A N 1
ATOM 3849 C CA . THR A 1 496 ? 22.261 -6.202 -18.864 1.00 97.38 496 THR A CA 1
ATOM 3850 C C . THR A 1 496 ? 22.612 -7.423 -18.022 1.00 97.38 496 THR A C 1
ATOM 3852 O O . THR A 1 496 ? 23.122 -8.411 -18.563 1.00 97.38 496 THR A O 1
ATOM 3855 N N . ASP A 1 497 ? 22.270 -7.396 -16.738 1.00 97.81 497 ASP A N 1
ATOM 3856 C CA . ASP A 1 497 ? 22.512 -8.495 -15.807 1.00 97.81 497 ASP A CA 1
ATOM 3857 C C . ASP A 1 497 ? 21.709 -9.741 -16.170 1.00 97.81 497 ASP A C 1
ATOM 3859 O O . ASP A 1 497 ? 22.257 -10.844 -16.307 1.00 97.81 497 ASP A O 1
ATOM 3863 N N . TRP A 1 498 ? 20.414 -9.555 -16.430 1.00 98.00 498 TRP A N 1
ATOM 3864 C CA . TRP A 1 498 ? 19.519 -10.628 -16.838 1.00 98.00 498 TRP A CA 1
ATOM 3865 C C . TRP A 1 498 ? 20.009 -11.304 -18.123 1.00 98.00 498 TRP A C 1
ATOM 3867 O O . TRP A 1 498 ? 20.085 -12.530 -18.190 1.00 98.00 498 TRP A O 1
ATOM 3877 N N . ASN A 1 499 ? 20.429 -10.538 -19.136 1.00 97.88 499 ASN A N 1
ATOM 3878 C CA . ASN A 1 499 ? 20.987 -11.100 -20.370 1.00 97.88 499 ASN A CA 1
ATOM 3879 C C . ASN A 1 499 ? 22.340 -11.789 -20.142 1.00 97.88 499 ASN A C 1
ATOM 3881 O O . ASN A 1 499 ? 22.613 -12.826 -20.756 1.00 97.88 499 ASN A O 1
ATOM 3885 N N . GLY A 1 500 ? 23.175 -11.251 -19.249 1.00 97.81 500 GLY A N 1
ATOM 3886 C CA . GLY A 1 500 ? 24.475 -11.817 -18.885 1.00 97.81 500 GLY A CA 1
ATOM 3887 C C . GLY A 1 500 ? 24.376 -13.224 -18.289 1.00 97.81 500 GLY A C 1
ATOM 3888 O O . GLY A 1 500 ? 25.246 -14.061 -18.542 1.00 97.81 500 GLY A O 1
ATOM 3889 N N . CYS A 1 501 ? 23.289 -13.505 -17.567 1.00 97.19 501 CYS A N 1
ATOM 3890 C CA . CYS A 1 501 ? 22.995 -14.809 -16.968 1.00 97.19 501 CYS A CA 1
ATOM 3891 C C . CYS A 1 501 ? 21.875 -15.595 -17.678 1.00 97.19 501 CYS A C 1
ATOM 3893 O O . CYS A 1 501 ? 21.583 -16.731 -17.305 1.00 97.19 501 CYS A O 1
ATOM 3895 N N . SER A 1 502 ? 21.266 -15.025 -18.725 1.00 96.81 502 SER A N 1
ATOM 3896 C CA . SER A 1 502 ? 20.077 -15.571 -19.404 1.00 96.81 502 SER A CA 1
ATOM 3897 C C . SER A 1 502 ? 18.912 -15.858 -18.444 1.00 96.81 502 SER A C 1
ATOM 3899 O O . SER A 1 502 ? 18.252 -16.891 -18.557 1.00 96.81 502 SER A O 1
ATOM 3901 N N . GLY A 1 503 ? 18.707 -14.969 -17.471 1.00 96.25 503 GLY A N 1
ATOM 3902 C CA . GLY A 1 503 ? 17.675 -15.073 -16.440 1.00 96.25 503 GLY A CA 1
ATOM 3903 C C . GLY A 1 503 ? 17.912 -16.147 -15.379 1.00 96.25 503 GLY A C 1
ATOM 3904 O O . GLY A 1 503 ? 17.030 -16.369 -14.552 1.00 96.25 503 GLY A O 1
ATOM 3905 N N . ILE A 1 504 ? 19.071 -16.820 -15.385 1.00 98.38 504 ILE A N 1
ATOM 3906 C CA . ILE A 1 504 ? 19.409 -17.850 -14.399 1.00 98.38 504 ILE A CA 1
ATOM 3907 C C . ILE A 1 504 ? 20.299 -17.250 -13.311 1.00 98.38 504 ILE A C 1
ATOM 3909 O O . ILE A 1 504 ? 21.490 -17.046 -13.539 1.00 98.38 504 ILE A O 1
ATOM 3913 N N . ALA A 1 505 ? 19.743 -17.018 -12.125 1.00 98.06 505 ALA A N 1
ATOM 3914 C CA . ALA A 1 505 ? 20.440 -16.376 -11.015 1.00 98.06 505 ALA A CA 1
ATOM 3915 C C . ALA A 1 505 ? 19.981 -16.928 -9.661 1.00 98.06 505 ALA A C 1
ATOM 3917 O O . ALA A 1 505 ? 18.812 -17.249 -9.453 1.00 98.06 505 ALA A O 1
ATOM 3918 N N . SER A 1 506 ? 20.911 -17.044 -8.719 1.00 98.06 506 SER A N 1
ATOM 3919 C CA . SER A 1 506 ? 20.595 -17.274 -7.308 1.00 98.06 506 SER A CA 1
ATOM 3920 C C . SER A 1 506 ? 19.877 -16.067 -6.688 1.00 98.06 506 SER A C 1
ATOM 3922 O O . SER A 1 506 ? 19.845 -14.980 -7.266 1.00 98.06 506 SER A O 1
ATOM 3924 N N . ALA A 1 507 ? 19.317 -16.233 -5.485 1.00 97.12 507 ALA A N 1
ATOM 3925 C CA . ALA A 1 507 ? 18.706 -15.118 -4.756 1.00 97.12 507 ALA A CA 1
ATOM 3926 C C . ALA A 1 507 ? 19.721 -14.006 -4.428 1.00 97.12 507 ALA A C 1
ATOM 3928 O O . ALA A 1 507 ? 19.381 -12.832 -4.500 1.00 97.12 507 ALA A O 1
ATOM 3929 N N . GLU A 1 508 ? 20.975 -14.373 -4.138 1.00 97.44 508 GLU A N 1
ATOM 3930 C CA . GLU A 1 508 ? 22.071 -13.427 -3.890 1.00 97.44 508 GLU A CA 1
ATOM 3931 C C . GLU A 1 508 ? 22.440 -12.642 -5.158 1.00 97.44 508 GLU A C 1
ATOM 3933 O O . GLU A 1 508 ? 22.552 -11.422 -5.116 1.00 97.44 508 GLU A O 1
ATOM 3938 N N . GLU A 1 509 ? 22.564 -13.319 -6.304 1.00 98.19 509 GLU A N 1
ATOM 3939 C CA . GLU A 1 509 ? 22.813 -12.652 -7.591 1.00 98.19 509 GLU A CA 1
ATOM 3940 C C . GLU A 1 509 ? 21.636 -11.758 -7.994 1.00 98.19 509 GLU A C 1
ATOM 3942 O O . GLU A 1 509 ? 21.844 -10.626 -8.408 1.00 98.19 509 GLU A O 1
ATOM 3947 N N . THR A 1 510 ? 20.400 -12.223 -7.797 1.00 98.38 510 THR A N 1
ATOM 3948 C CA . THR A 1 510 ? 19.198 -11.419 -8.068 1.00 98.38 510 THR A CA 1
ATOM 3949 C C . THR A 1 510 ? 19.168 -10.168 -7.192 1.00 98.38 510 THR A C 1
ATOM 3951 O O . THR A 1 510 ? 18.871 -9.092 -7.697 1.00 98.38 510 THR A O 1
ATOM 3954 N N . MET A 1 511 ? 19.543 -10.271 -5.911 1.00 98.50 511 MET A N 1
ATOM 3955 C CA . MET A 1 511 ? 19.681 -9.105 -5.031 1.00 98.50 511 MET A CA 1
ATOM 3956 C C . MET A 1 511 ? 20.786 -8.153 -5.512 1.00 98.50 511 MET A C 1
ATOM 3958 O O . MET A 1 511 ? 20.615 -6.943 -5.438 1.00 98.50 511 MET A O 1
ATOM 3962 N N . SER A 1 512 ? 21.893 -8.669 -6.056 1.00 98.19 512 SER A N 1
ATOM 3963 C CA . SER A 1 512 ? 22.923 -7.824 -6.678 1.00 98.19 512 SER A CA 1
ATOM 3964 C C . SER A 1 512 ? 22.380 -7.051 -7.880 1.00 98.19 512 SER A C 1
ATOM 3966 O O . SER A 1 512 ? 22.702 -5.880 -8.026 1.00 98.19 512 SER A O 1
ATOM 3968 N N . PHE A 1 513 ? 21.529 -7.664 -8.706 1.00 98.31 513 PHE A N 1
ATOM 3969 C CA . PHE A 1 513 ? 20.909 -6.973 -9.844 1.00 98.31 513 PHE A CA 1
ATOM 3970 C C . PHE A 1 513 ? 19.950 -5.875 -9.372 1.00 98.31 513 PHE A C 1
ATOM 3972 O O . PHE A 1 513 ? 19.910 -4.785 -9.938 1.00 98.31 513 PHE A O 1
ATOM 3979 N N . MET A 1 514 ? 19.214 -6.136 -8.285 1.00 98.06 514 MET A N 1
ATOM 3980 C CA . MET A 1 514 ? 18.410 -5.107 -7.626 1.00 98.06 514 MET A CA 1
ATOM 3981 C C . MET A 1 514 ? 19.288 -3.961 -7.103 1.00 98.06 514 MET A C 1
ATOM 3983 O O . MET A 1 514 ? 18.931 -2.801 -7.285 1.00 98.06 514 MET A O 1
ATOM 3987 N N . ALA A 1 515 ? 20.465 -4.265 -6.549 1.00 97.12 515 ALA A N 1
ATOM 3988 C CA . ALA A 1 515 ? 21.429 -3.258 -6.113 1.00 97.12 515 ALA A CA 1
ATOM 3989 C C . ALA A 1 515 ? 21.966 -2.395 -7.261 1.00 97.12 515 ALA A C 1
ATOM 3991 O O . ALA A 1 515 ? 22.072 -1.179 -7.114 1.00 97.12 515 ALA A O 1
ATOM 3992 N N . ASP A 1 516 ? 22.253 -2.990 -8.419 1.00 96.06 516 ASP A N 1
ATOM 3993 C CA . ASP A 1 516 ? 22.704 -2.253 -9.605 1.00 96.06 516 ASP A CA 1
ATOM 3994 C C . ASP A 1 516 ? 21.610 -1.304 -10.143 1.00 96.06 516 ASP A C 1
ATOM 3996 O O . ASP A 1 516 ? 21.900 -0.232 -10.693 1.00 96.06 516 ASP A O 1
ATOM 4000 N N . ALA A 1 517 ? 20.340 -1.652 -9.921 1.00 94.94 517 ALA A N 1
ATOM 4001 C CA . ALA A 1 517 ? 19.171 -0.856 -10.278 1.00 94.94 517 ALA A CA 1
ATOM 4002 C C . ALA A 1 517 ? 18.653 0.064 -9.160 1.00 94.94 517 ALA A C 1
ATOM 4004 O O . ALA A 1 517 ? 17.632 0.715 -9.358 1.00 94.94 517 ALA A O 1
ATOM 4005 N N . ALA A 1 518 ? 19.310 0.132 -8.005 1.00 93.81 518 ALA A N 1
ATOM 4006 C CA . ALA A 1 518 ? 18.885 0.995 -6.906 1.00 93.81 518 ALA A CA 1
ATOM 4007 C C . ALA A 1 518 ? 19.337 2.442 -7.109 1.00 93.81 518 ALA A C 1
ATOM 4009 O O . ALA A 1 518 ? 20.374 2.688 -7.738 1.00 93.81 518 ALA A O 1
ATOM 4010 N N . ASP A 1 519 ? 18.563 3.388 -6.591 1.00 89.25 519 ASP A N 1
ATOM 4011 C CA . ASP A 1 519 ? 18.911 4.806 -6.534 1.00 89.25 519 ASP A CA 1
ATOM 4012 C C . ASP A 1 519 ? 19.274 5.201 -5.091 1.00 89.25 519 ASP A C 1
ATOM 4014 O O . ASP A 1 519 ? 18.708 4.709 -4.121 1.00 89.25 519 ASP A O 1
ATOM 4018 N N . ASP A 1 520 ? 20.282 6.060 -4.953 1.00 85.44 520 ASP A N 1
ATOM 4019 C CA . ASP A 1 520 ? 20.781 6.566 -3.669 1.00 85.44 520 ASP A CA 1
ATOM 4020 C C . ASP A 1 520 ? 20.599 8.085 -3.655 1.00 85.44 520 ASP A C 1
ATOM 4022 O O . ASP A 1 520 ? 21.316 8.799 -4.369 1.00 85.44 520 ASP A O 1
ATOM 4026 N N . GLU A 1 521 ? 19.649 8.579 -2.858 1.00 77.75 521 GLU A N 1
ATOM 4027 C CA . GLU A 1 521 ? 19.366 10.013 -2.725 1.00 77.75 521 GLU A CA 1
ATOM 4028 C C . GLU A 1 521 ? 20.591 10.784 -2.199 1.00 77.75 521 GLU A C 1
ATOM 4030 O O . GLU A 1 521 ? 20.881 11.895 -2.651 1.00 77.75 521 GLU A O 1
ATOM 4035 N N . ASN A 1 522 ? 21.391 10.186 -1.305 1.00 77.44 522 ASN A N 1
ATOM 4036 C CA . ASN A 1 522 ? 22.593 10.834 -0.774 1.00 77.44 522 ASN A CA 1
ATOM 4037 C C . ASN A 1 522 ? 23.656 11.031 -1.860 1.00 77.44 522 ASN A C 1
ATOM 4039 O O . ASN A 1 522 ? 24.414 12.009 -1.833 1.00 77.44 522 ASN A O 1
ATOM 4043 N N . ALA A 1 523 ? 23.739 10.096 -2.808 1.00 75.94 523 ALA A N 1
ATOM 4044 C CA . ALA A 1 523 ? 24.631 10.199 -3.956 1.00 75.94 523 ALA A CA 1
ATOM 4045 C C . ALA A 1 523 ? 24.062 11.105 -5.059 1.00 75.94 523 ALA A C 1
ATOM 4047 O O . ALA A 1 523 ? 24.838 11.798 -5.725 1.00 75.94 523 ALA A O 1
ATOM 4048 N N . ASN A 1 524 ? 22.737 11.123 -5.233 1.00 71.88 524 ASN A N 1
ATOM 4049 C CA . ASN A 1 524 ? 22.023 11.864 -6.272 1.00 71.88 524 ASN A CA 1
ATOM 4050 C C . ASN A 1 524 ? 20.859 12.684 -5.678 1.00 71.88 524 ASN A C 1
ATOM 4052 O O . ASN A 1 524 ? 19.701 12.282 -5.805 1.00 71.88 524 ASN A O 1
ATOM 4056 N N . PRO A 1 525 ? 21.141 13.854 -5.072 1.00 68.56 525 PRO A N 1
ATOM 4057 C CA . PRO A 1 525 ? 20.100 14.687 -4.478 1.00 68.56 525 PRO A CA 1
ATOM 4058 C C . PRO A 1 525 ? 19.024 15.076 -5.500 1.00 68.56 525 PRO A C 1
ATOM 4060 O O . PRO A 1 525 ? 19.356 15.581 -6.577 1.00 68.56 525 PRO A O 1
ATOM 4063 N N . GLY A 1 526 ? 17.751 14.884 -5.144 1.00 62.91 526 GLY A N 1
ATOM 4064 C CA . GLY A 1 526 ? 16.597 15.159 -6.012 1.00 62.91 526 GLY A CA 1
ATOM 4065 C C . GLY A 1 526 ? 16.045 13.943 -6.768 1.00 62.91 526 GLY A C 1
ATOM 4066 O O . GLY A 1 526 ? 15.173 14.120 -7.615 1.00 62.91 526 GLY A O 1
ATOM 4067 N N . VAL A 1 527 ? 16.537 12.735 -6.480 1.00 70.25 527 VAL A N 1
ATOM 4068 C CA . VAL A 1 527 ? 15.954 11.454 -6.919 1.00 70.25 527 VAL A CA 1
ATOM 4069 C C . VAL A 1 527 ? 15.398 10.732 -5.690 1.00 70.25 527 VAL A C 1
ATOM 4071 O O . VAL A 1 527 ? 16.016 10.804 -4.631 1.00 70.25 527 VAL A O 1
ATOM 4074 N N . LEU A 1 528 ? 14.266 10.034 -5.829 1.00 81.00 528 LEU A N 1
ATOM 4075 C CA . LEU A 1 528 ? 13.746 9.146 -4.781 1.00 81.00 528 LEU A CA 1
ATOM 4076 C C . LEU A 1 528 ? 14.754 8.014 -4.508 1.00 81.00 528 LEU A C 1
ATOM 4078 O O . LEU A 1 528 ? 15.226 7.371 -5.449 1.00 81.00 528 LEU A O 1
ATOM 4082 N N . GLY A 1 529 ? 15.110 7.797 -3.243 1.00 86.62 529 GLY A N 1
ATOM 4083 C CA . GLY A 1 529 ? 16.072 6.774 -2.832 1.00 86.62 529 GLY A CA 1
ATOM 4084 C C . GLY A 1 529 ? 15.419 5.400 -2.703 1.00 86.62 529 GLY A C 1
ATOM 4085 O O . GLY A 1 529 ? 14.245 5.305 -2.370 1.00 86.62 529 GLY A O 1
ATOM 4086 N N . THR A 1 530 ? 16.156 4.322 -2.978 1.00 93.06 530 THR A N 1
ATOM 4087 C CA . THR A 1 530 ? 15.676 2.952 -2.746 1.00 93.06 530 THR A CA 1
ATOM 4088 C C . THR A 1 530 ? 15.653 2.641 -1.246 1.00 93.06 530 THR A C 1
ATOM 4090 O O . THR A 1 530 ? 16.691 2.341 -0.653 1.00 93.06 530 THR A O 1
ATOM 4093 N N . GLU A 1 531 ? 14.456 2.631 -0.661 1.00 93.25 531 GLU A N 1
ATOM 4094 C CA . GLU A 1 531 ? 14.206 2.363 0.764 1.00 93.25 531 GLU A CA 1
ATOM 4095 C C . GLU A 1 531 ? 14.292 0.864 1.084 1.00 93.25 531 GLU A C 1
ATOM 4097 O O . GLU A 1 531 ? 14.828 0.444 2.111 1.00 93.25 531 GLU A O 1
ATOM 4102 N N . TRP A 1 532 ? 13.805 0.006 0.180 1.00 96.00 532 TRP A N 1
ATOM 4103 C CA . TRP A 1 532 ? 14.012 -1.436 0.308 1.00 96.00 532 TRP A CA 1
ATOM 4104 C C . TRP A 1 532 ? 14.121 -2.171 -1.019 1.00 96.00 532 TRP A C 1
ATOM 4106 O O . TRP A 1 532 ? 13.473 -1.855 -2.020 1.00 96.00 532 TRP A O 1
ATOM 4116 N N . SER A 1 533 ? 14.897 -3.249 -0.969 1.00 98.06 533 SER A N 1
ATOM 4117 C CA . SER A 1 533 ? 15.035 -4.233 -2.031 1.00 98.06 533 SER A CA 1
ATOM 4118 C C . SER A 1 533 ? 14.628 -5.606 -1.524 1.00 98.06 533 SER A C 1
ATOM 4120 O O . SER A 1 533 ? 15.198 -6.114 -0.559 1.00 98.06 533 SER A O 1
ATOM 4122 N N . CYS A 1 534 ? 13.679 -6.242 -2.200 1.00 98.12 534 CYS A N 1
ATOM 4123 C CA . CYS A 1 534 ? 13.188 -7.580 -1.894 1.00 98.12 534 CYS A CA 1
ATOM 4124 C C . CYS A 1 534 ? 13.547 -8.564 -3.012 1.00 98.12 534 CYS A C 1
ATOM 4126 O O . CYS A 1 534 ? 13.470 -8.242 -4.195 1.00 98.12 534 CYS A O 1
ATOM 4128 N N . VAL A 1 535 ? 13.861 -9.802 -2.634 1.00 98.69 535 VAL A N 1
ATOM 4129 C CA . VAL A 1 535 ? 13.886 -10.975 -3.513 1.00 98.69 535 VAL A CA 1
ATOM 4130 C C . VAL A 1 535 ? 12.954 -12.026 -2.923 1.00 98.69 535 VAL A C 1
ATOM 4132 O O . VAL A 1 535 ? 13.273 -12.690 -1.933 1.00 98.69 535 VAL A O 1
ATOM 4135 N N . TYR A 1 536 ? 11.790 -12.168 -3.543 1.00 98.75 536 TYR A N 1
ATOM 4136 C CA . TYR A 1 536 ? 10.762 -13.145 -3.215 1.00 98.75 536 TYR A CA 1
ATOM 4137 C C . TYR A 1 536 ? 11.087 -14.484 -3.871 1.00 98.75 536 TYR A C 1
ATOM 4139 O O . TYR A 1 536 ? 11.118 -14.582 -5.095 1.00 98.75 536 TYR A O 1
ATOM 4147 N N . ASN A 1 537 ? 11.303 -15.529 -3.076 1.00 98.62 537 ASN A N 1
ATOM 4148 C CA . ASN A 1 537 ? 11.400 -16.898 -3.569 1.00 98.62 537 ASN A CA 1
ATOM 4149 C C . ASN A 1 537 ? 10.013 -17.542 -3.542 1.00 98.62 537 ASN A C 1
ATOM 4151 O O . ASN A 1 537 ? 9.533 -18.004 -2.499 1.00 98.62 537 ASN A O 1
ATOM 4155 N N . LEU A 1 538 ? 9.382 -17.567 -4.715 1.00 98.56 538 LEU A N 1
ATOM 4156 C CA . LEU A 1 538 ? 7.982 -17.947 -4.880 1.00 98.56 538 LEU A CA 1
ATOM 4157 C C . LEU A 1 538 ? 7.749 -19.425 -4.556 1.00 98.56 538 LEU A C 1
ATOM 4159 O O . LEU A 1 538 ? 6.666 -19.790 -4.102 1.00 98.56 538 LEU A O 1
ATOM 4163 N N . ASP A 1 539 ? 8.753 -20.282 -4.752 1.00 98.44 539 ASP A N 1
ATOM 4164 C CA . ASP A 1 539 ? 8.681 -21.720 -4.475 1.00 98.44 539 ASP A CA 1
ATOM 4165 C C . ASP A 1 539 ? 8.845 -22.062 -2.988 1.00 98.44 539 ASP A C 1
ATOM 4167 O O . ASP A 1 539 ? 8.190 -22.981 -2.494 1.00 98.44 539 ASP A O 1
ATOM 4171 N N . ASP A 1 540 ? 9.699 -21.334 -2.262 1.00 97.69 540 ASP A N 1
ATOM 4172 C CA . ASP A 1 540 ? 10.010 -21.630 -0.855 1.00 97.69 540 ASP A CA 1
ATOM 4173 C C . ASP A 1 540 ? 9.179 -20.818 0.155 1.00 97.69 540 ASP A C 1
ATOM 4175 O O . ASP A 1 540 ? 9.199 -21.126 1.356 1.00 97.69 540 ASP A O 1
ATOM 4179 N N . PHE A 1 541 ? 8.436 -19.813 -0.325 1.00 97.81 541 PHE A N 1
ATOM 4180 C CA . PHE A 1 541 ? 7.702 -18.842 0.489 1.00 97.81 541 PHE A CA 1
ATOM 4181 C C . PHE A 1 541 ? 8.624 -18.171 1.528 1.00 97.81 541 PHE A C 1
ATOM 4183 O O . PHE A 1 541 ? 8.363 -18.157 2.736 1.00 97.81 541 PHE A O 1
ATOM 4190 N N . GLU A 1 542 ? 9.747 -17.655 1.021 1.00 97.94 542 GLU A N 1
ATOM 4191 C CA . GLU A 1 542 ? 10.786 -16.916 1.745 1.00 97.94 542 GLU A CA 1
ATOM 4192 C C . GLU A 1 542 ? 11.164 -15.634 0.987 1.00 97.94 542 GLU A C 1
ATOM 4194 O O . GLU A 1 542 ? 11.241 -15.641 -0.241 1.00 97.94 542 GLU A O 1
ATOM 4199 N N . VAL A 1 543 ? 11.400 -14.539 1.710 1.00 98.12 543 VAL A N 1
ATOM 4200 C CA . VAL A 1 543 ? 11.837 -13.254 1.141 1.00 98.12 543 VAL A CA 1
ATOM 4201 C C . VAL A 1 543 ? 13.214 -12.918 1.688 1.00 98.12 543 VAL A C 1
ATOM 4203 O O . VAL A 1 543 ? 13.438 -13.008 2.893 1.00 98.12 543 VAL A O 1
ATOM 4206 N N . THR A 1 544 ? 14.137 -12.520 0.822 1.00 98.06 544 THR A N 1
ATOM 4207 C CA . THR A 1 544 ? 15.365 -11.833 1.242 1.00 98.06 544 THR A CA 1
ATOM 4208 C C . THR A 1 544 ? 15.155 -10.339 1.061 1.00 98.06 544 THR A C 1
ATOM 4210 O O . THR A 1 544 ? 14.786 -9.930 -0.033 1.00 98.06 544 THR A O 1
ATOM 4213 N N . VAL A 1 545 ? 15.375 -9.535 2.098 1.00 97.38 545 VAL A N 1
ATOM 4214 C CA . VAL A 1 545 ? 15.185 -8.079 2.051 1.00 97.38 545 VAL A CA 1
ATOM 4215 C C . VAL A 1 545 ? 16.435 -7.339 2.520 1.00 97.38 545 VAL A C 1
ATOM 4217 O O . VAL A 1 545 ? 17.078 -7.752 3.487 1.00 97.38 545 VAL A O 1
ATOM 4220 N N . CYS A 1 546 ? 16.771 -6.252 1.837 1.00 96.94 546 CYS A N 1
ATOM 4221 C CA . CYS A 1 546 ? 17.748 -5.250 2.251 1.00 96.94 546 CYS A CA 1
ATOM 4222 C C . CYS A 1 546 ? 17.024 -3.905 2.379 1.00 96.94 546 CYS A C 1
ATOM 4224 O O . CYS A 1 546 ? 16.183 -3.597 1.541 1.00 96.94 546 CYS A O 1
ATOM 4226 N N . PHE A 1 547 ? 17.348 -3.137 3.415 1.00 94.94 547 PHE A N 1
ATOM 4227 C CA . PHE A 1 547 ? 16.799 -1.799 3.661 1.00 94.94 547 PHE A CA 1
ATOM 4228 C C . PHE A 1 547 ? 17.893 -0.755 3.437 1.00 94.94 547 PHE A C 1
ATOM 4230 O O . PHE A 1 547 ? 19.072 -1.092 3.590 1.00 94.94 547 PHE A O 1
ATOM 4237 N N . ASP A 1 548 ? 17.518 0.460 3.053 1.00 91.00 548 ASP A N 1
ATOM 4238 C CA . ASP A 1 548 ? 18.382 1.641 2.921 1.00 91.00 548 ASP A CA 1
ATOM 4239 C C . ASP A 1 548 ? 19.676 1.338 2.162 1.00 91.00 548 ASP A C 1
ATOM 4241 O O . ASP A 1 548 ? 20.782 1.599 2.646 1.00 91.00 548 ASP A O 1
ATOM 4245 N N . ILE A 1 549 ? 19.553 0.667 1.007 1.00 91.75 549 ILE A N 1
ATOM 4246 C CA . ILE A 1 549 ? 20.663 0.227 0.135 1.00 91.75 549 ILE A CA 1
ATOM 4247 C C . ILE A 1 549 ? 21.794 -0.550 0.856 1.00 91.75 549 ILE A C 1
ATOM 4249 O O . ILE A 1 549 ? 22.896 -0.728 0.321 1.00 91.75 549 ILE A O 1
ATOM 4253 N N . ALA A 1 550 ? 21.539 -1.086 2.054 1.00 93.25 550 ALA A N 1
ATOM 4254 C CA . ALA A 1 550 ? 22.500 -1.822 2.873 1.00 93.25 550 ALA A CA 1
ATOM 4255 C C . ALA A 1 550 ? 22.604 -3.299 2.446 1.00 93.25 550 ALA A C 1
ATOM 4257 O O . ALA A 1 550 ? 22.326 -4.231 3.205 1.00 93.25 550 ALA A O 1
ATOM 4258 N N . TYR A 1 551 ? 23.049 -3.545 1.210 1.00 95.31 551 TYR A N 1
ATOM 4259 C CA . TYR A 1 551 ? 23.130 -4.890 0.607 1.00 95.31 551 TYR A CA 1
ATOM 4260 C C . TYR A 1 551 ? 24.087 -5.869 1.307 1.00 95.31 551 TYR A C 1
ATOM 4262 O O . TYR A 1 551 ? 24.080 -7.070 1.040 1.00 95.31 551 TYR A O 1
ATOM 4270 N N . ASN A 1 552 ? 24.927 -5.383 2.218 1.00 93.75 552 ASN A N 1
ATOM 4271 C CA . ASN A 1 552 ? 25.777 -6.205 3.076 1.00 93.75 552 ASN A CA 1
ATOM 4272 C C . ASN A 1 552 ? 25.042 -6.774 4.306 1.00 93.75 552 ASN A C 1
ATOM 4274 O O . ASN A 1 552 ? 25.633 -7.583 5.028 1.00 93.75 552 ASN A O 1
ATOM 4278 N N . GLU A 1 553 ? 23.792 -6.371 4.548 1.00 92.12 553 GLU A N 1
ATOM 4279 C CA . GLU A 1 553 ? 22.976 -6.762 5.704 1.00 92.12 553 GLU A CA 1
ATOM 4280 C C . GLU A 1 553 ? 21.604 -7.336 5.281 1.00 92.12 553 GLU A C 1
ATOM 4282 O O . GLU A 1 553 ? 20.563 -6.804 5.660 1.00 92.12 553 GLU A O 1
ATOM 4287 N N . PRO A 1 554 ? 21.557 -8.437 4.500 1.00 94.81 554 PRO A N 1
ATOM 4288 C CA . PRO A 1 554 ? 20.293 -9.035 4.085 1.00 94.81 554 PRO A CA 1
ATOM 4289 C C . PRO A 1 554 ? 19.568 -9.719 5.251 1.00 94.81 554 PRO A C 1
ATOM 4291 O O . PRO A 1 554 ? 20.159 -10.471 6.034 1.00 94.81 554 PRO A O 1
ATOM 4294 N N . TYR A 1 555 ? 18.251 -9.542 5.305 1.00 95.56 555 TYR A N 1
ATOM 4295 C CA . TYR A 1 555 ? 17.352 -10.214 6.235 1.00 95.56 555 TYR A CA 1
ATOM 4296 C C . TYR A 1 555 ? 16.544 -11.294 5.509 1.00 95.56 555 TYR A C 1
ATOM 4298 O O . TYR A 1 555 ? 15.973 -11.048 4.452 1.00 95.56 555 TYR A O 1
ATOM 4306 N N . SER A 1 556 ? 16.461 -12.491 6.095 1.00 95.56 556 SER A N 1
ATOM 4307 C CA . SER A 1 556 ? 15.554 -13.549 5.627 1.00 95.56 556 SER A CA 1
ATOM 4308 C C . SER A 1 556 ? 14.227 -13.464 6.382 1.00 95.56 556 SER A C 1
ATOM 4310 O O . SER A 1 556 ? 14.185 -13.468 7.619 1.00 95.56 556 SER A O 1
ATOM 4312 N N . VAL A 1 557 ? 13.138 -13.376 5.628 1.00 96.88 557 VAL A N 1
ATOM 4313 C CA . VAL A 1 557 ? 11.770 -13.227 6.115 1.00 96.88 557 VAL A CA 1
ATOM 4314 C C . VAL A 1 557 ? 10.980 -14.466 5.726 1.00 96.88 557 VAL A C 1
ATOM 4316 O O . VAL A 1 557 ? 10.832 -14.816 4.557 1.00 96.88 557 VAL A O 1
ATOM 4319 N N . THR A 1 558 ? 10.449 -15.139 6.738 1.00 96.88 558 THR A N 1
ATOM 4320 C CA . THR A 1 558 ? 9.605 -16.330 6.599 1.00 96.88 558 THR A CA 1
ATOM 4321 C C . THR A 1 558 ? 8.412 -16.195 7.547 1.00 96.88 558 THR A C 1
ATOM 4323 O O . THR A 1 558 ? 8.403 -15.300 8.397 1.00 96.88 558 THR A O 1
ATOM 4326 N N . PRO A 1 559 ? 7.417 -17.101 7.517 1.00 96.69 559 PRO A N 1
ATOM 4327 C CA . PRO A 1 559 ? 6.351 -17.091 8.521 1.00 96.69 559 PRO A CA 1
ATOM 4328 C C . PRO A 1 559 ? 6.861 -17.100 9.980 1.00 96.69 559 PRO A C 1
ATOM 4330 O O . PRO A 1 559 ? 6.218 -16.540 10.873 1.00 96.69 559 PRO A O 1
ATOM 4333 N N . GLU A 1 560 ? 8.043 -17.673 10.248 1.00 95.88 560 GLU A N 1
ATOM 4334 C CA . GLU A 1 560 ? 8.643 -17.680 11.590 1.00 95.88 560 GLU A CA 1
ATOM 4335 C C . GLU A 1 560 ? 9.016 -16.276 12.086 1.00 95.88 560 GLU A C 1
ATOM 4337 O O . GLU A 1 560 ? 8.895 -16.011 13.287 1.00 95.88 560 GLU A O 1
ATOM 4342 N N . THR A 1 561 ? 9.369 -15.357 11.180 1.00 95.94 561 THR A N 1
ATOM 4343 C CA . THR A 1 561 ? 9.643 -13.939 11.477 1.00 95.94 561 THR A CA 1
ATOM 4344 C C . THR A 1 561 ? 8.442 -13.275 12.162 1.00 95.94 561 THR A C 1
ATOM 4346 O O . THR A 1 561 ? 8.601 -12.490 13.097 1.00 95.94 561 THR A O 1
ATOM 4349 N N . PHE A 1 562 ? 7.225 -13.693 11.805 1.00 96.44 562 PHE A N 1
ATOM 4350 C CA . PHE A 1 562 ? 5.958 -13.210 12.372 1.00 96.44 562 PHE A CA 1
ATOM 4351 C C . PHE A 1 562 ? 5.461 -14.050 13.565 1.00 96.44 562 PHE A C 1
ATOM 4353 O O . PHE A 1 562 ? 4.344 -13.873 14.066 1.00 96.44 562 PHE A O 1
ATOM 4360 N N . GLY A 1 563 ? 6.280 -14.989 14.050 1.00 92.56 563 GLY A N 1
ATOM 4361 C CA . GLY A 1 563 ? 5.944 -15.895 15.147 1.00 92.56 563 GLY A CA 1
ATOM 4362 C C . GLY A 1 563 ? 4.979 -17.023 14.765 1.00 92.56 563 GLY A C 1
ATOM 4363 O O . GLY A 1 563 ? 4.326 -17.584 15.654 1.00 92.56 563 GLY A O 1
ATOM 4364 N N . ILE A 1 564 ? 4.867 -17.356 13.476 1.00 89.62 564 ILE A N 1
ATOM 4365 C CA . ILE A 1 564 ? 4.132 -18.528 12.987 1.00 89.62 564 ILE A CA 1
ATOM 4366 C C . ILE A 1 564 ? 5.041 -19.750 13.096 1.00 89.62 564 ILE A C 1
ATOM 4368 O O . ILE A 1 564 ? 6.180 -19.731 12.648 1.00 89.62 564 ILE A O 1
ATOM 4372 N N . LYS A 1 565 ? 4.554 -20.825 13.719 1.00 80.19 565 LYS A N 1
ATOM 4373 C CA . LYS A 1 565 ? 5.281 -22.100 13.759 1.00 80.19 565 LYS A CA 1
ATOM 4374 C C . LYS A 1 565 ? 4.757 -22.990 12.640 1.00 80.19 565 LYS A C 1
ATOM 4376 O O . LYS A 1 565 ? 3.545 -23.194 12.596 1.00 80.19 565 LYS A O 1
ATOM 4381 N N . ARG A 1 566 ? 5.659 -23.496 11.794 1.00 57.88 566 ARG A N 1
ATOM 4382 C CA . ARG A 1 566 ? 5.358 -24.534 10.796 1.00 57.88 566 ARG A CA 1
ATOM 4383 C C . ARG A 1 566 ? 4.932 -25.852 11.449 1.00 57.88 566 ARG A C 1
ATOM 4385 O O . ARG A 1 566 ? 5.424 -26.161 12.565 1.00 57.88 566 ARG A O 1
#

Nearest PDB structures (foldseek):
  8ete-assembly1_A-2  TM=7.256E-01  e=5.707E-12  Bifidobacterium longum
  5j9r-assembly1_C  TM=7.474E-01  e=3.977E-11  Agrobacterium tumefaciens
  2oqc-assembly1_A  TM=7.198E-01  e=1.451E-10  Bacillus subtilis
  8esl-assembly1_A  TM=6.981E-01  e=2.005E-10  Bacteroidales
  8yvg-assembly1_H  TM=4.115E-01  e=2.883E-01  Canis lupus familiaris

pLDDT: mean 82.8, std 15.21, range [36.47, 98.81]

Secondary structure (DSSP, 8-state):
-HHHHHHHHHHHHHHHHHHHHHSGGGGHHHHT-GGGB--TT-TTTSSTT-EEEEEE-GGGEEEEETTEEEEEEE-TT-TT--EEEEEEES----SSS---TTT-EE-TTSPEEEEEEEEEPPHHHHHHHHHHHHHHHHHHHHHHHH-TT--HHHHHHHHHHHSHHHHHHHHHHB-SEEEEE----SHHHHHHHHHHHHHHHHHHHHHHHHHHHS-HHHHHHHHHHHHHHHHHHHHHHTHHHHHHHHH-EEEETTEEEEE--S---HHHHTTS---SHHHHHHHHHHHHSSS----------EEEEEEEE-TTS-EEEEEEEEESS--EEEEEE--TTS--EEEEEEGGGGT-SSSS-TTSHHHHHHGGGGGGGEEEEEETT-EEEEEEEESSPPPB--SSSPEEEHHHHHHHHHHH-SSHHHHHHHHHTSEEE-SSSSEEEEEEEETT--EEEEEEETTEEEEEE-SEEESS-SS-TTT-TTTTT---HHHHHHHHHHHHHTTB--HHHHHHHHHHT---TTTSTTS-EEEEEEEEETTTTEEEEEETT-TTS-EEE-GGGGT---